Protein AF-V2YBY4-F1 (afdb_monomer_lite)

Foldseek 3Di:
DPPVVVVVVVVVVVVVVPDDPDDDDDDDDDDDDDDDDDDDDDDDDDDDDDDDDDDDDDFDQFDFAQDDPPDPCNPPPPDGHTPCLCSPCPRPVVDDDDDDDDDDDDDDDPDDDPPPDPPDCVVLVVVLVVLLLLLQLLQVLDDPPDDPVSSVVSSVVCVVVSPPGDDDPCSVVSSVVSVVVSVVVVVVVVVPDDPDDPPDDDPDDDDDDLQVQQVLAPDPDPLQWACDDPRHIGGVPCVSNVDDPDDDDDDHPPPCCCPGHVQVRLLSLNDDDDDDDPPCPNCVVCVVSNVVVVDDDAADDPPDNVPHPDDFCLVVDDDLVSLLVVQVVVLVVPDDPPPPPVDVLVVLLSSLLSSLLLLCCNPPNDPVCNGVVVVVVLVVQCDDDPPDPPDDTPNNVVLVVVCVVPVPRPSNVSVVVNVVSVVVVVVD

Structure (mmCIF, N/CA/C/O backbone):
data_AF-V2YBY4-F1
#
_entry.id   AF-V2YBY4-F1
#
loop_
_atom_site.group_PDB
_atom_site.id
_atom_site.type_symbol
_atom_site.label_atom_id
_atom_site.label_alt_id
_atom_site.label_comp_id
_atom_site.label_asym_id
_atom_site.label_entity_id
_atom_site.label_seq_id
_atom_site.pdbx_PDB_ins_code
_atom_site.Cartn_x
_atom_site.Cartn_y
_atom_site.Cartn_z
_atom_site.occupancy
_atom_site.B_iso_or_equiv
_atom_site.auth_seq_id
_atom_site.auth_comp_id
_atom_site.auth_asym_id
_atom_site.auth_atom_id
_atom_site.pdbx_PDB_model_num
ATOM 1 N N . MET A 1 1 ? 72.965 0.453 -11.535 1.00 49.22 1 MET A N 1
ATOM 2 C CA . MET A 1 1 ? 71.566 0.021 -11.793 1.00 49.22 1 MET A CA 1
ATOM 3 C C . MET A 1 1 ? 70.646 -0.062 -10.558 1.00 49.22 1 MET A C 1
ATOM 5 O O . MET A 1 1 ? 69.441 0.011 -10.753 1.00 49.22 1 MET A O 1
ATOM 9 N N . LYS A 1 2 ? 71.134 -0.182 -9.304 1.00 41.09 2 LYS A N 1
ATOM 10 C CA . LYS A 1 2 ? 70.262 -0.252 -8.100 1.00 41.09 2 LYS A CA 1
ATOM 11 C C . LYS A 1 2 ? 69.745 1.106 -7.575 1.00 41.09 2 LYS A C 1
ATOM 13 O O . LYS A 1 2 ? 68.601 1.166 -7.151 1.00 41.09 2 LYS A O 1
ATOM 18 N N . LYS A 1 3 ? 70.524 2.195 -7.674 1.00 41.06 3 LYS A N 1
ATOM 19 C CA . LYS A 1 3 ? 70.159 3.515 -7.102 1.00 41.06 3 LYS A CA 1
ATOM 20 C C . LYS A 1 3 ? 69.022 4.258 -7.827 1.00 41.06 3 LYS A C 1
ATOM 22 O O . LYS A 1 3 ? 68.326 5.037 -7.194 1.00 41.06 3 LYS A O 1
ATOM 27 N N . TRP A 1 4 ? 68.804 4.000 -9.121 1.00 44.94 4 TRP A N 1
ATOM 28 C CA . TRP A 1 4 ? 67.741 4.661 -9.901 1.00 44.94 4 TRP A CA 1
ATOM 29 C C . TRP A 1 4 ? 66.362 4.023 -9.683 1.00 44.94 4 TRP A C 1
ATOM 31 O O . TRP A 1 4 ? 65.347 4.709 -9.666 1.00 44.94 4 TRP A O 1
ATOM 41 N N . LYS A 1 5 ? 66.325 2.707 -9.428 1.00 42.72 5 LYS A N 1
ATOM 42 C CA . LYS A 1 5 ? 65.084 2.000 -9.083 1.00 42.72 5 LYS A CA 1
ATOM 43 C C . LYS A 1 5 ? 64.547 2.437 -7.719 1.00 42.72 5 LYS A C 1
ATOM 45 O O . LYS A 1 5 ? 63.340 2.541 -7.559 1.00 42.72 5 LYS A O 1
ATOM 50 N N . THR A 1 6 ? 65.430 2.741 -6.765 1.00 47.22 6 THR A N 1
ATOM 51 C CA . THR A 1 6 ? 65.044 3.220 -5.430 1.00 47.22 6 THR A CA 1
ATOM 52 C C . THR A 1 6 ? 64.556 4.666 -5.430 1.00 47.22 6 THR A C 1
ATOM 54 O O . THR A 1 6 ? 63.621 4.961 -4.699 1.00 47.22 6 THR A O 1
ATOM 57 N N . THR A 1 7 ? 65.110 5.550 -6.271 1.00 47.59 7 THR A N 1
ATOM 58 C CA . THR A 1 7 ? 64.653 6.950 -6.367 1.00 47.59 7 THR A CA 1
ATOM 59 C C . THR A 1 7 ? 63.348 7.115 -7.148 1.00 47.59 7 THR A C 1
ATOM 61 O O . THR A 1 7 ? 62.547 7.985 -6.812 1.00 47.59 7 THR A O 1
ATOM 64 N N . LEU A 1 8 ? 63.086 6.259 -8.144 1.00 45.41 8 LEU A N 1
ATOM 65 C CA . LEU A 1 8 ? 61.787 6.190 -8.833 1.00 45.41 8 LEU A CA 1
ATOM 66 C C . LEU A 1 8 ? 60.695 5.566 -7.953 1.00 45.41 8 LEU A C 1
ATOM 68 O O . LEU A 1 8 ? 59.564 6.044 -7.962 1.00 45.41 8 LEU A O 1
ATOM 72 N N . LEU A 1 9 ? 61.028 4.550 -7.144 1.00 48.12 9 LEU A N 1
ATOM 73 C CA . LEU A 1 9 ? 60.078 4.013 -6.164 1.00 48.12 9 LEU A CA 1
ATOM 74 C C . LEU A 1 9 ? 59.779 5.018 -5.045 1.00 48.12 9 LEU A C 1
ATOM 76 O O . LEU A 1 9 ? 58.626 5.143 -4.651 1.00 48.12 9 LEU A O 1
ATOM 80 N N . SER A 1 10 ? 60.779 5.750 -4.541 1.00 46.06 10 SER A N 1
ATOM 81 C CA . SER A 1 10 ? 60.571 6.703 -3.443 1.00 46.06 10 SER A CA 1
ATOM 82 C C . SER A 1 10 ? 59.765 7.931 -3.872 1.00 46.06 10 SER A C 1
ATOM 84 O O . SER A 1 10 ? 58.968 8.434 -3.089 1.00 46.06 10 SER A O 1
ATOM 86 N N . THR A 1 11 ? 59.926 8.395 -5.115 1.00 47.41 11 THR A N 1
ATOM 87 C CA . THR A 1 11 ? 59.133 9.509 -5.668 1.00 47.41 11 THR A CA 1
ATOM 88 C C . THR A 1 11 ? 57.696 9.094 -5.988 1.00 47.41 11 THR A C 1
ATOM 90 O O . THR A 1 11 ? 56.777 9.857 -5.704 1.00 47.41 11 THR A O 1
ATOM 93 N N . ALA A 1 12 ? 57.472 7.864 -6.466 1.00 44.41 12 ALA A N 1
ATOM 94 C CA . ALA A 1 12 ? 56.126 7.311 -6.638 1.00 44.41 12 ALA A CA 1
ATOM 95 C C . ALA A 1 12 ? 55.400 7.074 -5.296 1.00 44.41 12 ALA A C 1
ATOM 97 O O . ALA A 1 12 ? 54.195 7.299 -5.203 1.00 44.41 12 ALA A O 1
ATOM 98 N N . LEU A 1 13 ? 56.125 6.679 -4.241 1.00 45.12 13 LEU A N 1
ATOM 99 C CA . LEU A 1 13 ? 55.557 6.468 -2.903 1.00 45.12 13 LEU A CA 1
ATOM 100 C C . LEU A 1 13 ? 55.196 7.793 -2.200 1.00 45.12 13 LEU A C 1
ATOM 102 O O . LEU A 1 13 ? 54.175 7.869 -1.523 1.00 45.12 13 LEU A O 1
ATOM 106 N N . LEU A 1 14 ? 55.991 8.853 -2.398 1.00 41.84 14 LEU A N 1
ATOM 107 C CA . LEU A 1 14 ? 55.726 10.194 -1.850 1.00 41.84 14 LEU A CA 1
ATOM 108 C C . LEU A 1 14 ? 54.519 10.886 -2.507 1.00 41.84 14 LEU A C 1
ATOM 110 O O . LEU A 1 14 ? 53.787 11.598 -1.827 1.00 41.84 14 LEU A O 1
ATOM 114 N N . LEU A 1 15 ? 54.266 10.635 -3.796 1.00 39.88 15 LEU A N 1
ATOM 115 C CA . LEU A 1 15 ? 53.073 11.129 -4.499 1.00 39.88 15 LEU A CA 1
ATOM 116 C C . LEU A 1 15 ? 51.792 10.362 -4.124 1.00 39.88 15 LEU A C 1
ATOM 118 O O . LEU A 1 15 ? 50.714 10.948 -4.144 1.00 39.88 15 LEU A O 1
ATOM 122 N N . ALA A 1 16 ? 51.901 9.091 -3.722 1.00 44.69 16 ALA A N 1
ATOM 123 C CA . ALA A 1 16 ? 50.771 8.308 -3.214 1.00 44.69 16 ALA A CA 1
ATOM 124 C C . ALA A 1 16 ? 50.373 8.686 -1.771 1.00 44.69 16 ALA A C 1
ATOM 126 O O . ALA A 1 16 ? 49.208 8.557 -1.407 1.00 44.69 16 ALA A O 1
ATOM 127 N N . LEU A 1 17 ? 51.315 9.189 -0.963 1.00 42.88 17 LEU A N 1
ATOM 128 C CA . LEU A 1 17 ? 51.072 9.634 0.419 1.00 42.88 17 LEU A CA 1
ATOM 129 C C . LEU A 1 17 ? 50.462 11.045 0.524 1.00 42.88 17 LEU A C 1
ATOM 131 O O . LEU A 1 17 ? 49.955 11.404 1.582 1.00 42.88 17 LEU A O 1
ATOM 135 N N . ALA A 1 18 ? 50.482 11.834 -0.556 1.00 36.03 18 ALA A N 1
ATOM 136 C CA . ALA A 1 18 ? 49.889 13.176 -0.603 1.00 36.03 18 ALA A CA 1
ATOM 137 C C . ALA A 1 18 ? 48.410 13.191 -1.046 1.00 36.03 18 ALA A C 1
ATOM 139 O O . ALA A 1 18 ? 47.802 14.257 -1.124 1.00 36.03 18 ALA A O 1
ATOM 140 N N . VAL A 1 19 ? 47.821 12.024 -1.328 1.00 41.25 19 VAL A N 1
ATOM 141 C CA . VAL A 1 19 ? 46.393 11.888 -1.639 1.00 41.25 19 VAL A CA 1
ATOM 142 C C . VAL A 1 19 ? 45.674 11.481 -0.360 1.00 41.25 19 VAL A C 1
ATOM 144 O O . VAL A 1 19 ? 45.613 10.304 -0.011 1.00 41.25 19 VAL A O 1
ATOM 147 N N . THR A 1 20 ? 45.142 12.458 0.369 1.00 41.41 20 THR A N 1
ATOM 148 C CA . THR A 1 20 ? 44.189 12.168 1.440 1.00 41.41 20 THR A CA 1
ATOM 149 C C . THR A 1 20 ? 42.917 11.592 0.808 1.00 41.41 20 THR A C 1
ATOM 151 O O . THR A 1 20 ? 42.334 12.226 -0.077 1.00 41.41 20 THR A O 1
ATOM 154 N N . PRO A 1 21 ? 42.454 10.392 1.201 1.00 44.19 21 PRO A N 1
ATOM 155 C CA . PRO A 1 21 ? 41.128 9.954 0.807 1.00 44.19 21 PRO A CA 1
ATOM 156 C C . PRO A 1 21 ? 40.118 10.880 1.490 1.00 44.19 21 PRO A C 1
ATOM 158 O O . PRO A 1 21 ? 40.111 11.020 2.712 1.00 44.19 21 PRO A O 1
ATOM 161 N N . ALA A 1 22 ? 39.279 11.544 0.698 1.00 41.53 22 ALA A N 1
ATOM 162 C CA . ALA A 1 22 ? 38.120 12.239 1.231 1.00 41.53 22 ALA A CA 1
ATOM 163 C C . ALA A 1 22 ? 37.232 11.201 1.931 1.00 41.53 22 ALA A C 1
ATOM 165 O O . ALA A 1 22 ? 36.747 10.261 1.298 1.00 41.53 22 ALA A O 1
ATOM 166 N N . HIS A 1 23 ? 37.067 11.344 3.246 1.00 34.81 23 HIS A N 1
ATOM 167 C CA . HIS A 1 23 ? 36.159 10.517 4.027 1.00 34.81 23 HIS A CA 1
ATOM 168 C C . HIS A 1 23 ? 34.737 10.686 3.482 1.00 34.81 23 HIS A C 1
ATOM 170 O O . HIS A 1 23 ? 34.205 11.795 3.439 1.00 34.81 23 HIS A O 1
ATOM 176 N N . ALA A 1 24 ? 34.125 9.583 3.052 1.00 35.09 24 ALA A N 1
ATOM 177 C CA . ALA A 1 24 ? 32.695 9.547 2.805 1.00 35.09 24 ALA A CA 1
ATOM 178 C C . ALA A 1 24 ? 31.979 9.720 4.150 1.00 35.09 24 ALA A C 1
ATOM 180 O O . ALA A 1 24 ? 32.244 8.981 5.096 1.00 35.09 24 ALA A O 1
ATOM 181 N N . LEU A 1 25 ? 31.094 10.711 4.234 1.00 35.59 25 LEU A N 1
ATOM 182 C CA . LEU A 1 25 ? 30.131 10.829 5.322 1.00 35.59 25 LEU A CA 1
ATOM 183 C C . LEU A 1 25 ? 29.172 9.634 5.215 1.00 35.59 25 LEU A C 1
ATOM 185 O O . LEU A 1 25 ? 28.323 9.590 4.322 1.00 35.59 25 LEU A O 1
ATOM 189 N N . GLU A 1 26 ? 29.361 8.634 6.075 1.00 27.94 26 GLU A N 1
ATOM 190 C CA . GLU A 1 26 ? 28.410 7.539 6.246 1.00 27.94 26 GLU A CA 1
ATOM 191 C C . GLU A 1 26 ? 27.141 8.086 6.900 1.00 27.94 26 GLU A C 1
ATOM 193 O O . GLU A 1 26 ? 27.153 8.551 8.038 1.00 27.94 26 GLU A O 1
ATOM 198 N N . TYR A 1 27 ? 26.034 8.020 6.166 1.00 34.28 27 TYR A N 1
ATOM 199 C CA . TYR A 1 27 ? 24.701 8.135 6.736 1.00 34.28 27 TYR A CA 1
ATOM 200 C C . TYR A 1 27 ? 24.128 6.726 6.862 1.00 34.28 27 TYR A C 1
ATOM 202 O O . TYR A 1 27 ? 23.784 6.092 5.863 1.00 34.28 27 TYR A O 1
ATOM 210 N N . THR A 1 28 ? 24.030 6.235 8.092 1.00 28.64 28 THR A N 1
ATOM 211 C CA . THR A 1 28 ? 23.282 5.025 8.429 1.00 28.64 28 THR A CA 1
ATOM 212 C C . THR A 1 28 ? 21.807 5.386 8.563 1.00 28.64 28 THR A C 1
ATOM 214 O O . THR A 1 28 ? 21.402 6.039 9.521 1.00 28.64 28 THR A O 1
ATOM 217 N N . PHE A 1 29 ? 20.999 4.979 7.586 1.00 36.47 29 PHE A N 1
ATOM 218 C CA . PHE A 1 29 ? 19.561 4.842 7.790 1.00 36.47 29 PHE A CA 1
ATOM 219 C C . PHE A 1 29 ? 19.301 3.413 8.249 1.00 36.47 29 PHE A C 1
ATOM 221 O O . PHE A 1 29 ? 19.455 2.480 7.457 1.00 36.47 29 PHE A O 1
ATOM 228 N N . ASP A 1 30 ? 18.902 3.247 9.506 1.00 35.44 30 ASP A N 1
ATOM 229 C CA . ASP A 1 30 ? 18.333 1.985 9.960 1.00 35.44 30 ASP A CA 1
ATOM 230 C C . ASP A 1 30 ? 17.015 1.762 9.212 1.00 35.44 30 ASP A C 1
ATOM 232 O O . ASP A 1 30 ? 16.056 2.530 9.325 1.00 35.44 30 ASP A O 1
ATOM 236 N N . GLY A 1 31 ? 16.989 0.728 8.371 1.00 45.69 31 GLY A N 1
ATOM 237 C CA . GLY A 1 31 ? 15.742 0.222 7.817 1.00 45.69 31 GLY A CA 1
ATOM 238 C C . GLY A 1 31 ? 14.892 -0.388 8.937 1.00 45.69 31 GLY A C 1
ATOM 239 O O . GLY A 1 31 ? 15.450 -0.914 9.901 1.00 45.69 31 GLY A O 1
ATOM 240 N N . PRO A 1 32 ? 13.554 -0.360 8.829 1.00 41.31 32 PRO A N 1
ATOM 241 C CA . PRO A 1 32 ? 12.713 -1.052 9.795 1.00 41.31 32 PRO A CA 1
ATOM 242 C C . PRO A 1 32 ? 13.050 -2.556 9.789 1.00 41.31 32 PRO A C 1
ATOM 244 O O . PRO A 1 32 ? 13.275 -3.120 8.709 1.00 41.31 32 PRO A O 1
ATOM 247 N N . PRO A 1 33 ? 13.105 -3.215 10.961 1.00 39.50 33 PRO A N 1
ATOM 248 C CA . PRO A 1 33 ? 13.416 -4.634 11.048 1.00 39.50 33 PRO A CA 1
ATOM 249 C C . PRO A 1 33 ? 12.395 -5.451 10.248 1.00 39.50 33 PRO A C 1
ATOM 251 O O . PRO A 1 33 ? 11.183 -5.303 10.383 1.00 39.50 33 PRO A O 1
ATOM 254 N N . THR A 1 34 ? 12.904 -6.299 9.361 1.00 42.38 34 THR A N 1
ATOM 255 C CA . THR A 1 34 ? 12.128 -7.213 8.521 1.00 42.38 34 THR A CA 1
ATOM 256 C C . THR A 1 34 ? 11.502 -8.322 9.366 1.00 42.38 34 THR A C 1
ATOM 258 O O . THR A 1 34 ? 12.249 -9.096 9.964 1.00 42.38 34 THR A O 1
ATOM 261 N N . GLY A 1 35 ? 10.168 -8.447 9.367 1.00 44.69 35 GLY A N 1
ATOM 262 C CA . GLY A 1 35 ? 9.490 -9.532 10.093 1.00 44.69 35 GLY A CA 1
ATOM 263 C C . GLY A 1 35 ? 7.993 -9.766 9.844 1.00 44.69 35 GLY A C 1
ATOM 264 O O . GLY A 1 35 ? 7.513 -10.822 10.232 1.00 44.69 35 GLY A O 1
ATOM 265 N N . ASP A 1 36 ? 7.252 -8.882 9.165 1.00 36.62 36 ASP A N 1
ATOM 266 C CA . ASP A 1 36 ? 5.781 -8.990 9.120 1.00 36.62 36 ASP A CA 1
ATOM 267 C C . ASP A 1 36 ? 5.209 -9.416 7.767 1.00 36.62 36 ASP A C 1
ATOM 269 O O . ASP A 1 36 ? 4.657 -8.616 7.013 1.00 36.62 36 ASP A O 1
ATOM 273 N N . PHE A 1 37 ? 5.261 -10.716 7.485 1.00 34.97 37 PHE A N 1
ATOM 274 C CA . PHE A 1 37 ? 4.292 -11.327 6.577 1.00 34.97 37 PHE A CA 1
ATOM 275 C C . PHE A 1 37 ? 3.616 -12.486 7.305 1.00 34.97 37 PHE A C 1
ATOM 277 O O . PHE A 1 37 ? 4.235 -13.519 7.551 1.00 34.97 37 PHE A O 1
ATOM 284 N N . GLY A 1 38 ? 2.350 -12.288 7.684 1.00 35.28 38 GLY A N 1
ATOM 285 C CA . GLY A 1 38 ? 1.504 -13.354 8.214 1.00 35.28 38 GLY A CA 1
ATOM 286 C C . GLY A 1 38 ? 1.300 -14.453 7.170 1.00 35.28 38 GLY A C 1
ATOM 287 O O . GLY A 1 38 ? 1.186 -14.183 5.972 1.00 35.28 38 GLY A O 1
ATOM 288 N N . THR A 1 39 ? 1.290 -15.701 7.622 1.00 37.28 39 THR A N 1
ATOM 289 C CA . THR A 1 39 ? 0.994 -16.873 6.793 1.00 37.28 39 THR A CA 1
ATOM 290 C C . THR A 1 39 ? -0.491 -16.923 6.410 1.00 37.28 39 THR A C 1
ATOM 292 O O . THR A 1 39 ? -1.324 -16.569 7.242 1.00 37.28 39 THR A O 1
ATOM 295 N N . PRO A 1 40 ? -0.857 -17.385 5.196 1.00 33.03 40 PRO A N 1
ATOM 296 C CA . PRO A 1 40 ? -2.252 -17.433 4.762 1.00 33.03 40 PRO A CA 1
ATOM 297 C C . PRO A 1 40 ? -3.043 -18.498 5.530 1.00 33.03 40 PRO A C 1
ATOM 299 O O . PRO A 1 40 ? -2.690 -19.677 5.509 1.00 33.03 40 PRO A O 1
ATOM 302 N N . THR A 1 41 ? -4.132 -18.081 6.165 1.00 43.72 41 THR A N 1
ATOM 303 C CA . THR A 1 41 ? -5.109 -18.920 6.863 1.00 43.72 41 THR A CA 1
ATOM 304 C C . THR A 1 41 ? -6.452 -18.816 6.148 1.00 43.72 41 THR A C 1
ATOM 306 O O . THR A 1 41 ? -7.058 -17.751 6.134 1.00 43.72 41 THR A O 1
ATOM 309 N N . SER A 1 42 ? -6.921 -19.891 5.514 1.00 32.47 42 SER A N 1
ATOM 310 C CA . SER A 1 42 ? -8.324 -20.350 5.604 1.00 32.47 42 SER A CA 1
ATOM 311 C C . SER A 1 42 ? -8.655 -21.403 4.547 1.00 32.47 42 SER A C 1
ATOM 313 O O . SER A 1 42 ? -8.351 -21.259 3.362 1.00 32.47 42 SER A O 1
ATOM 315 N N . ALA A 1 43 ? -9.290 -22.465 5.037 1.00 37.88 43 ALA A N 1
ATOM 316 C CA . ALA A 1 43 ? -10.076 -23.439 4.303 1.00 37.88 43 ALA A CA 1
ATOM 317 C C . ALA A 1 43 ? -11.571 -23.093 4.480 1.00 37.88 43 ALA A C 1
ATOM 319 O O . ALA A 1 43 ? -11.941 -22.698 5.583 1.00 37.88 43 ALA A O 1
ATOM 320 N N . GLU A 1 44 ? -12.353 -23.297 3.405 1.00 33.47 44 GLU A N 1
ATOM 321 C CA . GLU A 1 44 ? -13.835 -23.436 3.332 1.00 33.47 44 GLU A CA 1
ATOM 322 C C . GLU A 1 44 ? -14.692 -22.206 3.746 1.00 33.47 44 GLU A C 1
ATOM 324 O O . GLU A 1 44 ? -14.224 -21.324 4.454 1.00 33.47 44 GLU A O 1
ATOM 329 N N . ASP A 1 45 ? -15.943 -21.984 3.314 1.00 28.20 45 ASP A N 1
ATOM 330 C CA . ASP A 1 45 ? -16.851 -22.627 2.347 1.00 28.20 45 ASP A CA 1
ATOM 331 C C . ASP A 1 45 ? -17.824 -21.560 1.760 1.00 28.20 45 ASP A C 1
ATOM 333 O O . ASP A 1 45 ? -17.944 -20.454 2.291 1.00 28.20 45 ASP A O 1
ATOM 337 N N . ILE A 1 46 ? -18.484 -21.860 0.631 1.00 34.59 46 ILE A N 1
ATOM 338 C CA . ILE A 1 46 ? -19.121 -20.903 -0.311 1.00 34.59 46 ILE A CA 1
ATOM 339 C C . ILE A 1 46 ? -20.634 -20.733 -0.086 1.00 34.59 46 ILE A C 1
ATOM 341 O O . ILE A 1 46 ? -21.351 -21.728 -0.133 1.00 34.59 46 ILE A O 1
ATOM 345 N N . ILE A 1 47 ? -21.156 -19.492 -0.051 1.00 31.69 47 ILE A N 1
ATOM 346 C CA . ILE A 1 47 ? -22.590 -19.206 -0.302 1.00 31.69 47 ILE A CA 1
ATOM 347 C C . ILE A 1 47 ? -22.771 -17.903 -1.121 1.00 31.69 47 ILE A C 1
ATOM 349 O O . ILE A 1 47 ? -22.174 -16.875 -0.815 1.00 31.69 47 ILE A O 1
ATOM 353 N N . GLN A 1 48 ? -23.580 -17.961 -2.191 1.00 32.72 48 GLN A N 1
ATOM 354 C CA . GLN A 1 48 ? -23.942 -16.862 -3.110 1.00 32.72 48 GLN A CA 1
ATOM 355 C C . GLN A 1 48 ? -25.397 -16.418 -2.917 1.00 32.72 48 GLN A C 1
ATOM 357 O O . GLN A 1 48 ? -26.244 -17.293 -2.806 1.00 32.72 48 GLN A O 1
ATOM 362 N N . THR A 1 49 ? -25.671 -15.111 -3.059 1.00 32.12 49 THR A N 1
ATOM 363 C CA . THR A 1 49 ? -26.842 -14.452 -3.717 1.00 32.12 49 THR A CA 1
ATOM 364 C C . THR A 1 49 ? -26.813 -12.960 -3.343 1.00 32.12 49 THR A C 1
ATOM 366 O O . THR A 1 49 ? -26.354 -12.659 -2.257 1.00 32.12 49 THR A O 1
ATOM 369 N N . GLY A 1 50 ? -27.250 -11.941 -4.087 1.00 36.81 50 GLY A N 1
ATOM 370 C CA . GLY A 1 50 ? -28.002 -11.744 -5.330 1.00 36.81 50 GLY A CA 1
ATOM 371 C C . GLY A 1 50 ? -28.187 -10.212 -5.515 1.00 36.81 50 GLY A C 1
ATOM 372 O O . GLY A 1 50 ? -27.997 -9.456 -4.572 1.00 36.81 50 GLY A O 1
ATOM 373 N N . ALA A 1 51 ? -28.458 -9.750 -6.740 1.00 40.44 51 ALA A N 1
ATOM 374 C CA . ALA A 1 51 ? -28.306 -8.362 -7.222 1.00 40.44 51 ALA A CA 1
ATOM 375 C C . ALA A 1 51 ? -29.446 -7.371 -6.885 1.00 40.44 51 ALA A C 1
ATOM 377 O O . ALA A 1 51 ? -30.578 -7.818 -6.830 1.00 40.44 51 ALA A O 1
ATOM 378 N N . GLU A 1 52 ? -29.159 -6.050 -6.831 1.00 39.06 52 GLU A N 1
ATOM 379 C CA . GLU A 1 52 ? -30.093 -4.885 -6.947 1.00 39.06 52 GLU A CA 1
ATOM 380 C C . GLU A 1 52 ? -29.272 -3.554 -7.209 1.00 39.06 52 GLU A C 1
ATOM 382 O O . GLU A 1 52 ? -28.039 -3.609 -7.160 1.00 39.06 52 GLU A O 1
ATOM 387 N N . PRO A 1 53 ? -29.831 -2.378 -7.623 1.00 45.44 53 PRO A N 1
ATOM 388 C CA . PRO A 1 53 ? -29.411 -1.670 -8.851 1.00 45.44 53 PRO A CA 1
ATOM 389 C C . PRO A 1 53 ? -28.871 -0.203 -8.769 1.00 45.44 53 PRO A C 1
ATOM 391 O O . PRO A 1 53 ? -29.080 0.551 -7.830 1.00 45.44 53 PRO A O 1
ATOM 394 N N . ALA A 1 54 ? -28.193 0.172 -9.874 1.00 38.34 54 ALA A N 1
ATOM 395 C CA . ALA A 1 54 ? -27.968 1.464 -10.577 1.00 38.34 54 ALA A CA 1
ATOM 396 C C . ALA A 1 54 ? -27.674 2.827 -9.868 1.00 38.34 54 ALA A C 1
ATOM 398 O O . ALA A 1 54 ? -28.540 3.676 -9.692 1.00 38.34 54 ALA A O 1
ATOM 399 N N . ASN A 1 55 ? -26.369 3.097 -9.698 1.00 41.53 55 ASN A N 1
ATOM 400 C CA . ASN A 1 55 ? -25.556 4.260 -10.146 1.00 41.53 55 ASN A CA 1
ATOM 401 C C . ASN A 1 55 ? -26.190 5.682 -10.236 1.00 41.53 55 ASN A C 1
ATOM 403 O O . ASN A 1 55 ? -26.847 6.025 -11.218 1.00 41.53 55 ASN A O 1
ATOM 407 N N . LYS A 1 56 ? -25.814 6.573 -9.302 1.00 34.59 56 LYS A N 1
ATOM 408 C CA . LYS A 1 56 ? -25.972 8.043 -9.392 1.00 34.59 56 LYS A CA 1
ATOM 409 C C . LYS A 1 56 ? -24.587 8.691 -9.583 1.00 34.59 56 LYS A C 1
ATOM 411 O O . LYS A 1 56 ? -23.669 8.381 -8.824 1.00 34.59 56 LYS A O 1
ATOM 416 N N . ASP A 1 57 ? -24.415 9.548 -10.596 1.00 40.47 57 ASP A N 1
ATOM 417 C CA . ASP A 1 57 ? -23.123 10.181 -10.927 1.00 40.47 57 ASP A CA 1
ATOM 418 C C . ASP A 1 57 ? -22.625 11.107 -9.797 1.00 40.47 57 ASP A C 1
ATOM 420 O O . ASP A 1 57 ? -23.378 11.906 -9.245 1.00 40.47 57 ASP A O 1
ATOM 424 N N . ARG A 1 58 ? -21.341 10.974 -9.449 1.00 44.03 58 ARG A N 1
ATOM 425 C CA . ARG A 1 58 ? -20.625 11.734 -8.406 1.00 44.03 58 ARG A CA 1
ATOM 426 C C . ARG A 1 58 ? -19.228 12.172 -8.890 1.00 44.03 58 ARG A C 1
ATOM 428 O O . ARG A 1 58 ? -18.255 12.103 -8.137 1.00 44.03 58 ARG A O 1
ATOM 435 N N . SER A 1 59 ? -19.062 12.499 -10.175 1.00 43.78 59 SER A N 1
ATOM 436 C CA . SER A 1 59 ? -17.743 12.840 -10.735 1.00 43.78 59 SER A CA 1
ATOM 437 C C . SER A 1 59 ? -17.199 14.213 -10.273 1.00 43.78 59 SER A C 1
ATOM 439 O O . SER A 1 59 ? -17.944 15.161 -10.056 1.00 43.78 59 SER A O 1
ATOM 441 N N . LYS A 1 60 ? -15.867 14.302 -10.088 1.00 47.78 60 LYS A N 1
ATOM 442 C CA . LYS A 1 60 ? -15.099 15.481 -9.622 1.00 47.78 60 LYS A CA 1
ATOM 443 C C . LYS A 1 60 ? -14.547 16.290 -10.810 1.00 47.78 60 LYS A C 1
ATOM 445 O O . LYS A 1 60 ? -13.370 16.166 -11.146 1.00 47.78 60 LYS A O 1
ATOM 450 N N . SER A 1 61 ? -15.384 17.069 -11.484 1.00 44.19 61 SER A N 1
ATOM 451 C CA . SER A 1 61 ? -15.057 17.804 -12.722 1.00 44.19 61 SER A CA 1
ATOM 452 C C . SER A 1 61 ? -14.311 19.142 -12.540 1.00 44.19 61 SER A C 1
ATOM 454 O O . SER A 1 61 ? -14.046 19.814 -13.530 1.00 44.19 61 SER A O 1
ATOM 456 N N . SER A 1 62 ? -13.910 19.532 -11.326 1.00 50.41 62 SER A N 1
ATOM 457 C CA . SER A 1 62 ? -13.406 20.889 -11.036 1.00 50.41 62 SER A CA 1
ATOM 458 C C . SER A 1 62 ? -12.036 20.920 -10.333 1.00 50.41 62 SER A C 1
ATOM 460 O O . SER A 1 62 ? -11.891 21.512 -9.265 1.00 50.41 62 SER A O 1
ATOM 462 N N . ALA A 1 63 ? -11.018 20.253 -10.886 1.00 52.78 63 ALA A N 1
ATOM 463 C CA . ALA A 1 63 ? -9.655 20.336 -10.345 1.00 52.78 63 ALA A CA 1
ATOM 464 C C . ALA A 1 63 ? -8.910 21.577 -10.884 1.00 52.78 63 ALA A C 1
ATOM 466 O O . ALA A 1 63 ? -8.789 21.756 -12.099 1.00 52.78 63 ALA A O 1
ATOM 467 N N . LEU A 1 64 ? -8.396 22.410 -9.975 1.00 56.84 64 LEU A N 1
ATOM 468 C CA . LEU A 1 64 ? -7.632 23.635 -10.250 1.00 56.84 64 LEU A CA 1
ATOM 469 C C . LEU A 1 64 ? -6.130 23.395 -10.010 1.00 56.84 64 LEU A C 1
ATOM 471 O O . LEU A 1 64 ? -5.755 22.690 -9.072 1.00 56.84 64 LEU A O 1
ATOM 475 N N . ILE A 1 65 ? -5.273 23.982 -10.846 1.00 64.62 65 ILE A N 1
ATOM 476 C CA . ILE A 1 65 ? -3.826 24.085 -10.629 1.00 64.62 65 ILE A CA 1
ATOM 477 C C . ILE A 1 65 ? -3.597 25.229 -9.635 1.00 64.62 65 ILE A C 1
ATOM 479 O O . ILE A 1 65 ? -4.012 26.352 -9.927 1.00 64.62 65 ILE A O 1
ATOM 483 N N . PRO A 1 66 ? -2.947 24.989 -8.483 1.00 53.16 66 PRO A N 1
ATOM 484 C CA . PRO A 1 66 ? -2.693 26.048 -7.515 1.00 53.16 66 PRO A CA 1
ATOM 485 C C . PRO A 1 66 ? -1.762 27.128 -8.108 1.00 53.16 66 PRO A C 1
ATOM 487 O O . PRO A 1 66 ? -0.862 26.789 -8.883 1.00 53.16 66 PRO A O 1
ATOM 490 N N . PRO A 1 67 ? -1.938 28.417 -7.756 1.00 69.25 67 PRO A N 1
ATOM 491 C CA . PRO A 1 67 ? -1.084 29.496 -8.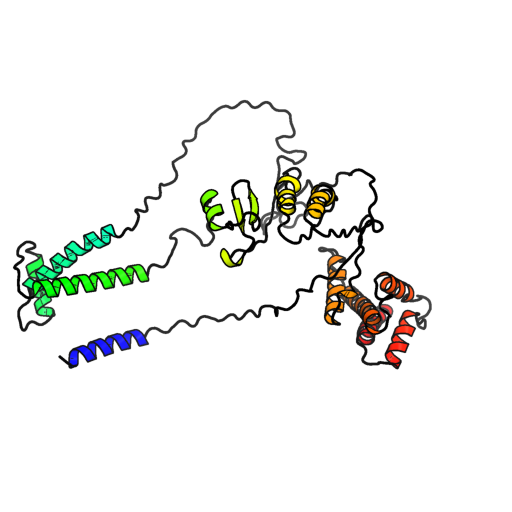245 1.00 69.25 67 PRO A CA 1
ATOM 492 C C . PRO A 1 67 ? 0.381 29.305 -7.834 1.00 69.25 67 PRO A C 1
ATOM 494 O O . PRO A 1 67 ? 0.681 28.675 -6.818 1.00 69.25 67 PRO A O 1
ATOM 497 N N . GLY A 1 68 ? 1.303 29.912 -8.589 1.00 66.06 68 GLY A N 1
ATOM 498 C CA . GLY A 1 68 ? 2.725 29.926 -8.243 1.00 66.06 68 GLY A CA 1
ATOM 499 C C . GLY A 1 68 ? 2.973 30.502 -6.844 1.00 66.06 68 GLY A C 1
ATOM 500 O O . GLY A 1 68 ? 2.345 31.486 -6.440 1.00 66.06 68 GLY A O 1
ATOM 501 N N . PHE A 1 69 ? 3.889 29.886 -6.098 1.00 41.25 69 PHE A N 1
ATOM 502 C CA . PHE A 1 69 ? 4.217 30.287 -4.731 1.00 41.25 69 PHE A CA 1
ATOM 503 C C . PHE A 1 69 ? 4.753 31.730 -4.693 1.00 41.25 69 PHE A C 1
ATOM 505 O O . PHE A 1 69 ? 5.679 32.063 -5.430 1.00 41.25 69 PHE A O 1
ATOM 512 N N . GLY A 1 70 ? 4.155 32.587 -3.856 1.00 56.69 70 GLY A N 1
ATOM 513 C CA . GLY A 1 70 ? 4.508 34.010 -3.742 1.00 56.69 70 GLY A CA 1
ATOM 514 C C . GLY A 1 70 ? 3.764 34.948 -4.702 1.00 56.69 70 GLY A C 1
ATOM 515 O O . GLY A 1 70 ? 4.026 36.149 -4.702 1.00 56.69 70 GLY A O 1
ATOM 516 N N . THR A 1 71 ? 2.829 34.435 -5.509 1.00 64.75 71 THR A N 1
ATOM 517 C CA . THR A 1 71 ? 1.947 35.284 -6.325 1.00 64.75 71 THR A CA 1
ATOM 518 C C . THR A 1 71 ? 0.875 35.959 -5.457 1.00 64.75 71 THR A C 1
ATOM 520 O O . THR A 1 71 ? 0.431 35.367 -4.475 1.00 64.75 71 THR A O 1
ATOM 523 N N . PRO A 1 72 ? 0.383 37.164 -5.810 1.00 63.03 72 PRO A N 1
ATOM 524 C CA . PRO A 1 72 ? -0.672 37.849 -5.048 1.00 63.03 72 PRO A CA 1
ATOM 525 C C . PRO A 1 72 ? -1.950 37.015 -4.871 1.00 63.03 72 PRO A C 1
ATOM 527 O O . PRO A 1 72 ? -2.730 37.246 -3.952 1.00 63.03 72 PRO A O 1
ATOM 530 N N . THR A 1 73 ? -2.160 36.032 -5.748 1.00 62.25 73 THR A N 1
ATOM 531 C CA . THR A 1 73 ? -3.303 35.123 -5.729 1.00 62.25 73 THR A CA 1
ATOM 532 C C . THR A 1 73 ? -3.077 33.862 -4.900 1.00 62.25 73 THR A C 1
ATOM 534 O O . THR A 1 73 ? -4.048 33.181 -4.617 1.00 62.25 73 THR A O 1
ATOM 537 N N . SER A 1 74 ? -1.853 33.537 -4.462 1.00 60.19 74 SER A N 1
ATOM 538 C CA . SER A 1 74 ? -1.555 32.251 -3.804 1.00 60.19 74 SER A CA 1
ATOM 539 C C . SER A 1 74 ? -2.301 32.012 -2.485 1.00 60.19 74 SER A C 1
ATOM 541 O O . SER A 1 74 ? -2.360 30.877 -2.026 1.00 60.19 74 SER A O 1
ATOM 543 N N . TYR A 1 75 ? -2.866 33.062 -1.880 1.00 59.88 75 TYR A N 1
ATOM 544 C CA . TYR A 1 75 ? -3.624 32.998 -0.623 1.00 59.88 75 TYR A CA 1
ATOM 545 C C . TYR A 1 75 ? -5.150 33.069 -0.811 1.00 59.88 75 TYR A C 1
ATOM 547 O O . TYR A 1 75 ? -5.885 33.010 0.172 1.00 59.88 75 TYR A O 1
ATOM 555 N N . LEU A 1 76 ? -5.647 33.209 -2.046 1.00 56.25 76 LEU A N 1
ATOM 556 C CA . LEU A 1 76 ? -7.082 33.327 -2.320 1.00 56.25 76 LEU A CA 1
ATOM 557 C C . LEU A 1 76 ? -7.719 31.934 -2.521 1.00 56.25 76 LEU A C 1
ATOM 559 O O . LEU A 1 76 ? -7.272 31.186 -3.395 1.00 56.25 76 LEU A O 1
ATOM 563 N N . PRO A 1 77 ? -8.773 31.558 -1.768 1.00 45.06 77 PRO A N 1
ATOM 564 C CA . PRO A 1 77 ? -9.469 30.283 -1.948 1.00 45.06 77 PRO A CA 1
ATOM 565 C C . PRO A 1 77 ? -10.096 30.170 -3.343 1.00 45.06 77 PRO A C 1
ATOM 567 O O . PRO A 1 77 ? -10.737 31.104 -3.816 1.00 45.06 77 PRO A O 1
ATOM 570 N N . GLY A 1 78 ? -9.912 29.028 -4.010 1.00 54.62 78 GLY A N 1
ATOM 571 C CA . GLY A 1 78 ? -10.425 28.806 -5.370 1.00 54.62 78 GLY A CA 1
ATOM 572 C C . GLY A 1 78 ? -9.653 29.540 -6.473 1.00 54.62 78 GLY A C 1
ATOM 573 O O . GLY A 1 78 ? -10.046 29.472 -7.634 1.00 54.62 78 GLY A O 1
ATOM 574 N N . SER A 1 79 ? -8.552 30.215 -6.135 1.00 55.66 79 SER A N 1
ATOM 575 C CA . SER A 1 79 ? -7.630 30.757 -7.128 1.00 55.66 79 SER A CA 1
ATOM 576 C C . SER A 1 79 ? -6.765 29.644 -7.724 1.00 55.66 79 SER A C 1
ATOM 578 O O . SER A 1 79 ? -6.367 28.697 -7.043 1.00 55.66 79 SER A O 1
ATOM 580 N N . GLY A 1 80 ? -6.507 29.736 -9.023 1.00 62.16 80 GLY A N 1
ATOM 581 C CA . GLY A 1 80 ? -5.807 28.708 -9.777 1.00 62.16 80 GLY A CA 1
ATOM 582 C C . GLY A 1 80 ? -6.324 28.634 -11.205 1.00 62.16 80 GLY A C 1
ATOM 583 O O . GLY A 1 80 ? -7.434 29.073 -11.499 1.00 62.16 80 GLY A O 1
ATOM 584 N N . GLU A 1 81 ? -5.518 28.096 -12.107 1.00 61.34 81 GLU A N 1
ATOM 585 C CA . GLU A 1 81 ? -5.949 27.866 -13.484 1.00 61.34 81 GLU A CA 1
ATOM 586 C C . GLU A 1 81 ? -6.585 26.477 -13.579 1.00 61.34 81 GLU A C 1
ATOM 588 O O . GLU A 1 81 ? -6.093 25.522 -12.977 1.00 61.34 81 GLU A O 1
ATOM 593 N N . TYR A 1 82 ? -7.699 26.328 -14.297 1.00 59.28 82 TYR A N 1
ATOM 594 C CA . TYR A 1 82 ? -8.307 25.009 -14.468 1.00 59.28 82 TYR A CA 1
ATOM 595 C C . TYR A 1 82 ? -7.312 24.057 -15.126 1.00 59.28 82 TYR A C 1
ATOM 597 O O . TYR A 1 82 ? -6.748 24.363 -16.170 1.00 59.28 82 TYR A O 1
ATOM 605 N N . LEU A 1 83 ? -7.151 22.860 -14.553 1.00 54.22 83 LEU A N 1
ATOM 606 C CA . LEU A 1 83 ? -6.274 21.825 -15.113 1.00 54.22 83 LEU A CA 1
ATOM 607 C C . LEU A 1 83 ? -6.698 21.437 -16.545 1.00 54.22 83 LEU A C 1
ATOM 609 O O . LEU A 1 83 ? -5.895 20.959 -17.343 1.00 54.22 83 LEU A O 1
ATOM 613 N N . THR A 1 84 ? -7.977 21.644 -16.868 1.00 56.03 84 THR A N 1
ATOM 614 C CA . THR A 1 84 ? -8.574 21.414 -18.186 1.00 56.03 84 THR A CA 1
ATOM 615 C C . THR A 1 84 ? -9.516 22.570 -18.546 1.00 56.03 84 THR A C 1
ATOM 617 O O . THR A 1 84 ? -10.732 22.430 -18.387 1.00 56.03 84 THR A O 1
ATOM 620 N N . PRO A 1 85 ? -8.999 23.710 -19.041 1.00 53.12 85 PRO A N 1
ATOM 621 C CA . PRO A 1 85 ? -9.818 24.897 -19.319 1.00 53.12 85 PRO A CA 1
ATOM 622 C C . PRO A 1 85 ? -10.861 24.643 -20.419 1.00 53.12 85 PRO A C 1
ATOM 624 O O . PRO A 1 85 ? -11.926 25.246 -20.434 1.00 53.12 85 PRO A O 1
ATOM 627 N N . ASN A 1 86 ? -10.602 23.661 -21.284 1.00 50.78 86 ASN A N 1
ATOM 628 C CA . ASN A 1 86 ? -11.490 23.224 -22.363 1.00 50.78 86 ASN A CA 1
ATOM 629 C C . ASN A 1 86 ? -12.761 22.491 -21.892 1.00 50.78 86 ASN A C 1
ATOM 631 O O . ASN A 1 86 ? -13.650 22.256 -22.704 1.00 50.78 86 ASN A O 1
ATOM 635 N N . LEU A 1 87 ? -12.821 22.075 -20.622 1.00 46.59 87 LEU A N 1
ATOM 636 C CA . LEU A 1 87 ? -13.959 21.367 -20.015 1.00 46.59 87 LEU A CA 1
ATOM 637 C C . LEU A 1 87 ? -14.666 22.208 -18.941 1.00 46.59 87 LEU A C 1
ATOM 639 O O . LEU A 1 87 ? -15.608 21.729 -18.312 1.00 46.59 87 LEU A O 1
ATOM 643 N N . ALA A 1 88 ? -14.196 23.437 -18.707 1.00 52.66 88 ALA A N 1
ATOM 644 C CA . ALA A 1 88 ? -14.898 24.397 -17.870 1.00 52.66 88 ALA A CA 1
ATOM 645 C C . ALA A 1 88 ? -16.203 24.814 -18.565 1.00 52.66 88 ALA A C 1
ATOM 647 O O . ALA A 1 88 ? -16.254 24.871 -19.794 1.00 52.66 88 ALA A O 1
ATOM 648 N N . ALA A 1 89 ? -17.246 25.113 -17.785 1.00 49.22 89 ALA A N 1
ATOM 649 C CA . ALA A 1 89 ? -18.567 25.476 -18.311 1.00 49.22 89 ALA A CA 1
ATOM 650 C C . ALA A 1 89 ? -18.522 26.646 -19.323 1.00 49.22 89 ALA A C 1
ATOM 652 O O . ALA A 1 89 ? -19.320 26.667 -20.256 1.00 49.22 89 ALA A O 1
ATOM 653 N N . ASP A 1 90 ? -17.519 27.526 -19.206 1.00 51.69 90 ASP A N 1
ATOM 654 C CA . ASP A 1 90 ? -17.293 28.695 -20.068 1.00 51.69 90 ASP A CA 1
ATOM 655 C C . ASP A 1 90 ? -16.026 28.584 -20.950 1.00 51.69 90 ASP A C 1
ATOM 657 O O . ASP A 1 90 ? -15.482 29.584 -21.417 1.00 51.69 90 ASP A O 1
ATOM 661 N N . GLY A 1 91 ? -15.503 27.369 -21.159 1.00 47.78 91 GLY A N 1
ATOM 662 C CA . GLY A 1 91 ? -14.307 27.138 -21.973 1.00 47.78 91 GLY A CA 1
ATOM 663 C C . GLY A 1 91 ? -14.528 27.416 -23.472 1.00 47.78 91 GLY A C 1
ATOM 664 O O . GLY A 1 91 ? -15.652 27.309 -23.959 1.00 47.78 91 GLY A O 1
ATOM 665 N N . PRO A 1 92 ? -13.467 27.686 -24.259 1.00 41.84 92 PRO A N 1
ATOM 666 C CA . PRO A 1 92 ? -13.551 28.101 -25.672 1.00 41.84 92 PRO A CA 1
ATOM 667 C C . PRO A 1 92 ? -14.178 27.074 -26.644 1.00 41.84 92 PRO A C 1
ATOM 669 O O . PRO A 1 92 ? -14.258 27.332 -27.842 1.00 41.84 92 PRO A O 1
ATOM 672 N N . LEU A 1 93 ? -14.631 25.918 -26.147 1.00 45.75 93 LEU A N 1
ATOM 673 C CA . LEU A 1 93 ? -15.327 24.865 -26.894 1.00 45.75 93 LEU A CA 1
ATOM 674 C C . LEU A 1 93 ? -16.815 24.725 -26.512 1.00 45.75 93 LEU A C 1
ATOM 676 O O . LEU A 1 93 ? -17.471 23.805 -26.993 1.00 45.75 93 LEU A O 1
ATOM 680 N N . SER A 1 94 ? -17.367 25.613 -25.675 1.00 45.62 94 SER A N 1
ATOM 681 C CA . SER A 1 94 ? -18.783 25.575 -25.271 1.00 45.62 94 SER A CA 1
ATOM 682 C C . SER A 1 94 ? -19.758 26.119 -26.332 1.00 45.62 94 SER A C 1
ATOM 684 O O . SER A 1 94 ? -20.971 26.051 -26.143 1.00 45.62 94 SER A O 1
ATOM 686 N N . GLY A 1 95 ? -19.256 26.613 -27.472 1.00 43.16 95 GLY A N 1
ATOM 687 C CA . GLY A 1 95 ? -20.060 27.098 -28.598 1.00 43.16 95 GLY A CA 1
ATOM 688 C C . GLY A 1 95 ? -19.830 26.311 -29.891 1.00 43.16 95 GLY A C 1
ATOM 689 O O . GLY A 1 95 ? -18.695 25.998 -30.249 1.00 43.16 95 GLY A O 1
ATOM 690 N N . ASN A 1 96 ? -20.914 26.023 -30.618 1.00 42.84 96 ASN A N 1
ATOM 691 C CA . ASN A 1 96 ? -20.880 25.399 -31.943 1.00 42.84 96 ASN A CA 1
ATOM 692 C C . ASN A 1 96 ? -20.159 26.303 -32.958 1.00 42.84 96 ASN A C 1
ATOM 694 O O . ASN A 1 96 ? -20.757 27.262 -33.444 1.00 42.84 96 ASN A O 1
ATOM 698 N N . TYR A 1 97 ? -18.920 25.971 -33.336 1.00 34.88 97 TYR A N 1
ATOM 699 C CA . TYR A 1 97 ? -18.218 26.645 -34.435 1.00 34.88 97 TYR A CA 1
ATOM 700 C C . TYR A 1 97 ? -17.526 25.659 -35.387 1.00 34.88 97 TYR A C 1
ATOM 702 O O . TYR A 1 97 ? -16.794 24.758 -34.983 1.00 34.88 97 TYR A O 1
ATOM 710 N N . THR A 1 98 ? -17.770 25.862 -36.684 1.00 33.16 98 THR A N 1
ATOM 711 C CA . THR A 1 98 ? -17.149 25.188 -37.833 1.00 33.16 98 THR A CA 1
ATOM 712 C C . THR A 1 98 ? -15.728 25.698 -38.088 1.00 33.16 98 THR A C 1
ATOM 714 O O . THR A 1 98 ? -15.509 26.900 -38.232 1.00 33.16 98 THR A O 1
ATOM 717 N N . LEU A 1 99 ? -14.767 24.776 -38.190 1.00 29.48 99 LEU A N 1
ATOM 718 C CA . LEU A 1 99 ? -13.349 25.055 -38.441 1.00 29.48 99 LEU A CA 1
ATOM 719 C C . LEU A 1 99 ? -13.095 25.448 -39.909 1.00 29.48 99 LEU A C 1
ATOM 721 O O . LEU A 1 99 ? -13.355 24.657 -40.812 1.00 29.48 99 LEU A O 1
ATOM 725 N N . THR A 1 100 ? -12.505 26.625 -40.137 1.00 27.02 100 THR A N 1
ATOM 726 C CA . THR A 1 100 ? -11.842 26.976 -41.407 1.00 27.02 100 THR A CA 1
ATOM 727 C C . THR A 1 100 ? -10.343 27.089 -41.139 1.00 27.02 100 THR A C 1
ATOM 729 O O . THR A 1 100 ? -9.925 27.872 -40.288 1.00 27.02 100 THR A O 1
ATOM 732 N N . VAL A 1 101 ? -9.536 26.274 -41.821 1.00 30.61 101 VAL A N 1
ATOM 733 C CA . VAL A 1 101 ? -8.072 26.259 -41.687 1.00 30.61 101 VAL A CA 1
ATOM 734 C C . VAL A 1 101 ? -7.467 27.161 -42.759 1.00 30.61 101 VAL A C 1
ATOM 736 O O . VAL A 1 101 ? -7.569 26.854 -43.944 1.00 30.61 101 VAL A O 1
ATOM 739 N N . THR A 1 102 ? -6.783 28.227 -42.341 1.00 25.91 102 THR A N 1
ATOM 740 C CA . THR A 1 102 ? -5.921 29.033 -43.217 1.00 25.91 102 THR A CA 1
ATOM 741 C C . THR A 1 102 ? -4.478 28.881 -42.750 1.00 25.91 102 THR A C 1
ATOM 743 O O . THR A 1 102 ? -4.144 29.208 -41.613 1.00 25.91 102 THR A O 1
ATOM 746 N N . GLY A 1 103 ? -3.633 28.326 -43.621 1.00 34.94 103 GLY A N 1
ATOM 747 C CA . GLY A 1 103 ? -2.215 28.108 -43.362 1.00 34.94 103 GLY A CA 1
ATOM 748 C C . GLY A 1 103 ? -1.409 29.408 -43.349 1.00 34.94 103 GLY A C 1
ATOM 749 O O . GLY A 1 103 ? -1.580 30.267 -44.210 1.00 34.94 103 GLY A O 1
ATOM 750 N N . GLY A 1 104 ? -0.486 29.507 -42.395 1.00 25.61 104 GLY A N 1
ATOM 751 C CA . GLY A 1 104 ? 0.562 30.521 -42.335 1.00 25.61 104 GLY A CA 1
ATOM 752 C C . GLY A 1 104 ? 1.827 29.877 -41.780 1.00 25.61 104 GLY A C 1
ATOM 753 O O . GLY A 1 104 ? 1.856 29.454 -40.628 1.00 25.61 104 GLY A O 1
ATOM 754 N N . GLY A 1 105 ? 2.831 29.712 -42.640 1.00 29.78 105 GLY A N 1
ATOM 755 C CA . GLY A 1 105 ? 4.074 29.018 -42.329 1.00 29.78 105 GLY A CA 1
ATOM 756 C C . GLY A 1 105 ? 4.993 29.811 -41.401 1.00 29.78 105 GLY A C 1
ATOM 757 O O . GLY A 1 105 ? 5.221 31.000 -41.601 1.00 29.78 105 GLY A O 1
ATOM 758 N N . ALA A 1 106 ? 5.593 29.103 -40.449 1.00 27.28 106 ALA A N 1
ATOM 759 C CA . ALA A 1 106 ? 6.881 29.457 -39.871 1.00 27.28 106 ALA A CA 1
ATOM 760 C C . ALA A 1 106 ? 7.836 28.283 -40.153 1.00 27.28 106 ALA A C 1
ATOM 762 O O . ALA A 1 106 ? 7.466 27.134 -39.886 1.00 27.28 106 ALA A O 1
ATOM 763 N N . PRO A 1 107 ? 9.026 28.514 -40.734 1.00 30.27 107 PRO A N 1
ATOM 764 C CA . PRO A 1 107 ? 9.965 27.439 -41.007 1.00 30.27 107 PRO A CA 1
ATOM 765 C C . PRO A 1 107 ? 10.483 26.892 -39.675 1.00 30.27 107 PRO A C 1
ATOM 767 O O . PRO A 1 107 ? 11.121 27.600 -38.898 1.00 30.27 107 PRO A O 1
ATOM 770 N N . ALA A 1 108 ? 10.196 25.620 -39.407 1.00 29.92 108 ALA A N 1
ATOM 771 C CA . ALA A 1 108 ? 10.837 24.886 -38.332 1.00 29.92 108 ALA A CA 1
ATOM 772 C C . ALA A 1 108 ? 12.329 24.763 -38.667 1.00 29.92 108 ALA A C 1
ATOM 774 O O . ALA A 1 108 ? 12.709 24.044 -39.593 1.00 29.92 108 ALA A O 1
ATOM 775 N N . LEU A 1 109 ? 13.175 25.487 -37.935 1.00 32.38 109 LEU A N 1
ATOM 776 C CA . LEU A 1 109 ? 14.609 25.230 -37.942 1.00 32.38 109 LEU A CA 1
ATOM 777 C C . LEU A 1 109 ? 14.826 23.791 -37.444 1.00 32.38 109 LEU A C 1
ATOM 779 O O . LEU A 1 109 ? 14.308 23.442 -36.378 1.00 32.38 109 LEU A O 1
ATOM 783 N N . PRO A 1 110 ? 15.544 22.936 -38.192 1.00 32.81 110 PRO A N 1
ATOM 784 C CA . PRO A 1 110 ? 15.853 21.598 -37.723 1.00 32.81 110 PRO A CA 1
ATOM 785 C C . PRO A 1 110 ? 16.680 21.706 -36.440 1.00 32.81 110 PRO A C 1
ATOM 787 O O . PRO A 1 110 ? 17.671 22.436 -36.386 1.00 32.81 110 PRO A O 1
ATOM 790 N N . GLY A 1 111 ? 16.243 20.989 -35.401 1.00 33.59 111 GLY A N 1
ATOM 791 C CA . GLY A 1 111 ? 17.000 20.841 -34.164 1.00 33.59 111 GLY A CA 1
ATOM 792 C C . GLY A 1 111 ? 18.419 20.374 -34.475 1.00 33.59 111 GLY A C 1
ATOM 793 O O . GLY A 1 111 ? 18.616 19.548 -35.370 1.00 33.59 111 GLY A O 1
ATOM 794 N N . ALA A 1 112 ? 19.391 20.948 -33.766 1.00 30.95 112 ALA A N 1
ATOM 795 C CA . ALA A 1 112 ? 20.804 20.648 -33.930 1.00 30.95 112 ALA A CA 1
ATOM 796 C C . ALA A 1 112 ? 21.021 19.129 -33.991 1.00 30.95 112 ALA A C 1
ATOM 798 O O . ALA A 1 112 ? 20.692 18.394 -33.060 1.00 30.95 112 ALA A O 1
ATOM 799 N N . VAL A 1 113 ? 21.542 18.665 -35.124 1.00 32.69 113 VAL A N 1
ATOM 800 C CA . VAL A 1 113 ? 22.048 17.305 -35.263 1.00 32.69 113 VAL A CA 1
ATOM 801 C C . VAL A 1 113 ? 23.219 17.185 -34.297 1.00 32.69 113 VAL A C 1
ATOM 803 O O . VAL A 1 113 ? 24.181 17.942 -34.408 1.00 32.69 113 VAL A O 1
ATOM 806 N N . ASP A 1 114 ? 23.135 16.246 -33.356 1.00 31.33 114 ASP A N 1
ATOM 807 C CA . ASP A 1 114 ? 24.266 15.827 -32.532 1.00 31.33 114 ASP A CA 1
ATOM 808 C C . ASP A 1 114 ? 25.408 15.373 -33.454 1.00 31.33 114 ASP A C 1
ATOM 810 O O . ASP A 1 114 ? 25.469 14.226 -33.894 1.00 31.33 114 ASP A O 1
ATOM 814 N N . THR A 1 115 ? 26.350 16.267 -33.749 1.00 31.72 115 THR A N 1
ATOM 815 C CA . THR A 1 115 ? 27.624 15.932 -34.400 1.00 31.72 115 THR A CA 1
ATOM 816 C C . THR A 1 115 ? 28.656 15.478 -33.372 1.00 31.72 115 THR A C 1
ATOM 818 O O . THR A 1 115 ? 29.854 15.718 -33.539 1.00 31.72 115 THR A O 1
ATOM 821 N N . SER A 1 116 ? 28.226 14.817 -32.292 1.00 37.53 116 SER A N 1
ATOM 822 C CA . SER A 1 116 ? 29.160 14.085 -31.445 1.00 37.53 116 SER A CA 1
ATOM 823 C C . SER A 1 116 ? 29.618 12.859 -32.231 1.00 37.53 116 SER A C 1
ATOM 825 O O . SER A 1 116 ? 29.015 11.787 -32.210 1.00 37.53 116 SER A O 1
ATOM 827 N N . ALA A 1 117 ? 30.688 13.049 -33.006 1.00 35.62 117 ALA A N 1
ATOM 828 C CA . ALA A 1 117 ? 31.412 11.954 -33.621 1.00 35.62 117 ALA A CA 1
ATOM 829 C C . ALA A 1 117 ? 31.627 10.871 -32.552 1.00 35.62 117 ALA A C 1
ATOM 831 O O . ALA A 1 117 ? 31.999 11.208 -31.418 1.00 35.62 117 ALA A O 1
ATOM 832 N N . PRO A 1 118 ? 31.394 9.584 -32.862 1.00 40.94 118 PRO A N 1
ATOM 833 C CA . PRO A 1 118 ? 31.721 8.534 -31.920 1.00 40.94 118 PRO A CA 1
ATOM 834 C C . PRO A 1 118 ? 33.198 8.712 -31.583 1.00 40.94 118 PRO A C 1
ATOM 836 O O . PRO A 1 118 ? 34.047 8.654 -32.473 1.00 40.94 118 PRO A O 1
ATOM 839 N N . SER A 1 119 ? 33.512 8.980 -30.311 1.00 55.88 119 SER A N 1
ATOM 840 C CA . SER A 1 119 ? 34.890 8.942 -29.811 1.00 55.88 119 SER A CA 1
ATOM 841 C C . SER A 1 119 ? 35.363 7.487 -29.827 1.00 55.88 119 SER A C 1
ATOM 843 O O . SER A 1 119 ? 35.457 6.815 -28.807 1.00 55.88 119 SER A O 1
ATOM 845 N N . GLY A 1 120 ? 35.521 6.961 -31.038 1.00 61.03 120 GLY A N 1
ATOM 846 C CA . GLY A 1 120 ? 35.952 5.613 -31.324 1.00 61.03 120 GLY A CA 1
ATOM 847 C C . GLY A 1 120 ? 37.449 5.488 -31.108 1.00 61.03 120 GLY A C 1
ATOM 848 O O . GLY A 1 120 ? 38.168 6.462 -30.915 1.00 61.03 120 GLY A O 1
ATOM 849 N N . ILE A 1 121 ? 37.927 4.256 -31.170 1.00 67.50 121 ILE A N 1
ATOM 850 C CA . ILE A 1 121 ? 39.337 3.900 -30.981 1.00 67.50 121 ILE A CA 1
ATOM 851 C C . ILE A 1 121 ? 40.218 4.437 -32.135 1.00 67.50 121 ILE A C 1
ATOM 853 O O . ILE A 1 121 ? 41.430 4.568 -31.989 1.00 67.50 121 ILE A O 1
ATOM 857 N N . LEU A 1 122 ? 39.614 4.819 -33.268 1.00 70.56 122 LEU A N 1
ATOM 858 C CA . LEU A 1 122 ? 40.299 5.205 -34.506 1.00 70.56 122 LEU A CA 1
ATOM 859 C C . LEU A 1 122 ? 41.285 6.390 -34.366 1.00 70.56 122 LEU A C 1
ATOM 861 O O . LEU A 1 122 ? 42.415 6.249 -34.830 1.00 70.56 122 LEU A O 1
ATOM 865 N N . PRO A 1 123 ? 40.958 7.517 -33.700 1.00 75.94 123 PRO A N 1
ATOM 866 C CA . PRO A 1 123 ? 41.910 8.612 -33.504 1.00 75.94 123 PRO A CA 1
ATOM 867 C C . PRO A 1 123 ? 43.086 8.217 -32.598 1.00 75.94 123 PRO A C 1
ATOM 869 O O . PRO A 1 123 ? 44.203 8.678 -32.811 1.00 75.94 123 PRO A O 1
ATOM 872 N N . TRP A 1 124 ? 42.865 7.320 -31.629 1.00 77.75 124 TRP A N 1
ATOM 873 C CA . TRP A 1 124 ? 43.922 6.801 -30.751 1.00 77.75 124 TRP A CA 1
ATOM 874 C C . TRP A 1 124 ? 44.873 5.859 -31.498 1.00 77.75 124 TRP A C 1
ATOM 876 O O . TRP A 1 124 ? 46.083 5.889 -31.303 1.00 77.75 124 TRP A O 1
ATOM 886 N N . VAL A 1 125 ? 44.353 5.066 -32.433 1.00 80.06 125 VAL A N 1
ATOM 887 C CA . VAL A 1 125 ? 45.195 4.237 -33.307 1.00 80.06 125 VAL A CA 1
ATOM 888 C C . VAL A 1 125 ? 46.024 5.107 -34.255 1.00 80.06 125 VAL A C 1
ATOM 890 O O . VAL A 1 125 ? 47.210 4.847 -34.442 1.00 80.06 125 VAL A O 1
ATOM 893 N N . LEU A 1 126 ? 45.445 6.178 -34.807 1.00 83.69 126 LEU A N 1
ATOM 894 C CA . LEU A 1 126 ? 46.173 7.108 -35.679 1.00 83.69 126 LEU A CA 1
ATOM 895 C C . LEU A 1 126 ? 47.280 7.870 -34.936 1.00 83.69 126 LEU A C 1
ATOM 897 O O . LEU A 1 126 ? 48.355 8.080 -35.492 1.00 83.69 126 LEU A O 1
ATOM 901 N N . LEU A 1 127 ? 47.064 8.222 -33.666 1.00 82.56 127 LEU A N 1
ATOM 902 C CA . LEU A 1 127 ? 48.062 8.876 -32.812 1.00 82.56 127 LEU A CA 1
ATOM 903 C C . LEU A 1 127 ? 49.224 7.956 -32.395 1.00 82.56 127 LEU A C 1
ATOM 905 O O . LEU A 1 127 ? 50.269 8.456 -31.985 1.00 82.56 127 LEU A O 1
ATOM 909 N N . ALA A 1 128 ? 49.112 6.636 -32.565 1.00 83.56 128 ALA A N 1
ATOM 910 C CA . ALA A 1 128 ? 50.242 5.727 -32.366 1.00 83.56 128 ALA A CA 1
ATOM 911 C C . ALA A 1 128 ? 51.339 5.905 -33.439 1.00 83.56 128 ALA A C 1
ATOM 913 O O . ALA A 1 128 ? 52.515 5.668 -33.164 1.00 83.56 128 ALA A O 1
ATOM 914 N N . VAL A 1 129 ? 50.981 6.368 -34.644 1.00 84.25 129 VAL A N 1
ATOM 915 C CA . VAL A 1 129 ? 51.918 6.603 -35.758 1.00 84.25 129 VAL A CA 1
ATOM 916 C C . VAL A 1 129 ? 52.958 7.691 -35.434 1.00 84.25 129 VAL A C 1
ATOM 918 O O . VAL A 1 129 ? 54.152 7.401 -35.533 1.00 84.25 129 VAL A O 1
ATOM 921 N N . PRO A 1 130 ? 52.584 8.912 -34.993 1.00 82.81 130 PRO A N 1
ATOM 922 C CA . PRO A 1 130 ? 53.563 9.925 -34.596 1.00 82.81 130 PRO A CA 1
ATOM 923 C C . PRO A 1 130 ? 54.359 9.531 -33.343 1.00 82.81 130 PRO A C 1
ATOM 925 O O . PRO A 1 130 ? 55.525 9.901 -33.233 1.00 82.81 130 PRO A O 1
ATOM 928 N N . VAL A 1 131 ? 53.785 8.738 -32.429 1.00 83.88 131 VAL A N 1
ATOM 929 C CA . VAL A 1 131 ? 54.509 8.201 -31.260 1.00 83.88 131 VAL A CA 1
ATOM 930 C C . VAL A 1 131 ? 55.622 7.248 -31.694 1.00 83.88 131 VAL A C 1
ATOM 932 O O . VAL A 1 131 ? 56.749 7.349 -31.210 1.00 83.88 131 VAL A O 1
ATOM 935 N N . LEU A 1 132 ? 55.331 6.345 -32.632 1.00 85.12 132 LEU A N 1
ATOM 936 C CA . LEU A 1 132 ? 56.317 5.426 -33.199 1.00 85.12 132 LEU A CA 1
ATOM 937 C C . LEU A 1 132 ? 57.411 6.163 -33.976 1.00 85.12 132 LEU A C 1
ATOM 939 O O . LEU A 1 132 ? 58.589 5.835 -33.837 1.00 85.12 132 LEU A O 1
ATOM 943 N N . TRP A 1 133 ? 57.040 7.191 -34.738 1.00 84.12 133 TRP A N 1
ATOM 944 C CA . TRP A 1 133 ? 57.986 8.047 -35.452 1.00 84.12 133 TRP A CA 1
ATOM 945 C C . TRP A 1 133 ? 58.912 8.816 -34.494 1.00 84.12 133 TRP A C 1
ATOM 947 O O . TRP A 1 133 ? 60.133 8.777 -34.650 1.00 84.12 133 TRP A O 1
ATOM 957 N N . ALA A 1 134 ? 58.364 9.432 -33.442 1.00 81.12 134 ALA A N 1
ATOM 958 C CA . ALA A 1 134 ? 59.153 10.128 -32.426 1.00 81.12 134 ALA A CA 1
ATOM 959 C C . ALA A 1 134 ? 60.090 9.166 -31.676 1.00 81.12 134 ALA A C 1
ATOM 961 O O . ALA A 1 134 ? 61.257 9.485 -31.443 1.00 81.12 134 ALA A O 1
ATOM 962 N N . ALA A 1 135 ? 59.620 7.957 -31.360 1.00 83.19 135 ALA A N 1
ATOM 963 C CA . ALA A 1 135 ? 60.446 6.918 -30.753 1.00 83.19 135 ALA A CA 1
ATOM 964 C C . ALA A 1 135 ? 61.584 6.452 -31.681 1.00 83.19 135 ALA A C 1
ATOM 966 O O . ALA A 1 135 ? 62.686 6.175 -31.205 1.00 83.19 135 ALA A O 1
ATOM 967 N N . ALA A 1 136 ? 61.354 6.408 -32.997 1.00 81.69 136 ALA A N 1
ATOM 968 C CA . ALA A 1 136 ? 62.378 6.064 -33.981 1.00 81.69 136 ALA A CA 1
ATOM 969 C C . ALA A 1 136 ? 63.468 7.146 -34.098 1.00 81.69 136 ALA A C 1
ATOM 971 O O . ALA A 1 136 ? 64.653 6.815 -34.132 1.00 81.69 136 ALA A O 1
ATOM 972 N N . ILE A 1 137 ? 63.095 8.430 -34.076 1.00 81.31 137 ILE A N 1
ATOM 973 C CA . ILE A 1 137 ? 64.056 9.548 -34.062 1.00 81.31 137 ILE A CA 1
ATOM 974 C C . ILE A 1 137 ? 64.846 9.575 -32.752 1.00 81.31 137 ILE A C 1
ATOM 976 O O . ILE A 1 137 ? 66.064 9.743 -32.762 1.00 81.31 137 ILE A O 1
ATOM 980 N N . MET A 1 138 ? 64.180 9.343 -31.622 1.00 79.00 138 MET A N 1
ATOM 981 C CA . MET A 1 138 ? 64.833 9.278 -30.315 1.00 79.00 138 MET A CA 1
ATOM 982 C C . MET A 1 138 ? 65.837 8.121 -30.233 1.00 79.00 138 MET A C 1
ATOM 984 O O . MET A 1 138 ? 66.923 8.282 -29.681 1.00 79.00 138 MET A O 1
ATOM 988 N N . ALA A 1 139 ? 65.526 6.978 -30.850 1.00 80.75 139 ALA A N 1
ATOM 989 C CA . ALA A 1 139 ? 66.463 5.867 -30.972 1.00 80.75 139 ALA A CA 1
ATOM 990 C C . ALA A 1 139 ? 67.655 6.187 -31.885 1.00 80.75 139 ALA A C 1
ATOM 992 O O . ALA A 1 139 ? 68.768 5.727 -31.633 1.00 80.75 139 ALA A O 1
ATOM 993 N N . TYR A 1 140 ? 67.434 6.971 -32.942 1.00 80.00 140 TYR A N 1
ATOM 994 C CA . TYR A 1 140 ? 68.500 7.424 -33.832 1.00 80.00 140 TYR A CA 1
ATOM 995 C C . TYR A 1 140 ? 69.437 8.428 -33.140 1.00 80.00 140 TYR A C 1
ATOM 997 O O . TYR A 1 140 ? 70.654 8.349 -33.317 1.00 80.00 140 TYR A O 1
ATOM 1005 N N . ALA A 1 141 ? 68.888 9.296 -32.286 1.00 77.19 141 ALA A N 1
ATOM 1006 C CA . ALA A 1 141 ? 69.620 10.280 -31.487 1.00 77.19 141 ALA A CA 1
ATOM 1007 C C . ALA A 1 141 ? 70.501 9.667 -30.381 1.00 77.19 141 ALA A C 1
ATOM 1009 O O . ALA A 1 141 ? 71.412 10.334 -29.891 1.00 77.19 141 ALA A O 1
ATOM 1010 N N . TYR A 1 142 ? 70.231 8.418 -29.987 1.00 78.75 142 TYR A N 1
ATOM 1011 C CA . TYR A 1 142 ? 70.888 7.746 -28.869 1.00 78.75 142 TYR A CA 1
ATOM 1012 C C . TYR A 1 142 ? 72.273 7.182 -29.233 1.00 78.75 142 TYR A C 1
ATOM 1014 O O . TYR A 1 142 ? 72.442 6.506 -30.258 1.00 78.75 142 TYR A O 1
ATOM 1022 N N . GLU A 1 143 ? 73.249 7.426 -28.355 1.00 78.69 143 GLU A N 1
ATOM 1023 C CA . GLU A 1 143 ? 74.568 6.780 -28.321 1.00 78.69 143 GLU A CA 1
ATOM 1024 C C . GLU A 1 143 ? 74.908 6.384 -26.873 1.00 78.69 143 GLU A C 1
ATOM 1026 O O . GLU A 1 143 ? 74.436 7.001 -25.910 1.00 78.69 143 GLU A O 1
ATOM 1031 N N . ASP A 1 144 ? 75.724 5.341 -26.718 1.00 72.12 144 ASP A N 1
ATOM 1032 C CA . ASP A 1 144 ? 76.079 4.794 -25.409 1.00 72.12 144 ASP A CA 1
ATOM 1033 C C . ASP A 1 144 ? 76.890 5.809 -24.583 1.00 72.12 144 ASP A C 1
ATOM 1035 O O . ASP A 1 144 ? 77.931 6.298 -25.016 1.00 72.12 144 ASP A O 1
ATOM 1039 N N . GLY A 1 145 ? 76.410 6.122 -23.373 1.00 72.00 145 GLY A N 1
ATOM 1040 C CA . GLY A 1 145 ? 77.054 7.066 -22.446 1.00 72.00 145 GLY A CA 1
ATOM 1041 C C . GLY A 1 145 ? 76.398 8.448 -22.339 1.00 72.00 145 GLY A C 1
ATOM 1042 O O . GLY A 1 145 ? 76.858 9.267 -21.547 1.00 72.00 145 GLY A O 1
ATOM 1043 N N . MET A 1 146 ? 75.314 8.711 -23.076 1.00 78.94 146 MET A N 1
ATOM 1044 C CA . MET A 1 146 ? 74.578 9.981 -23.002 1.00 78.94 146 MET A CA 1
ATOM 1045 C C . MET A 1 146 ? 73.693 10.115 -21.763 1.00 78.94 146 MET A C 1
ATOM 1047 O O . MET A 1 146 ? 73.010 9.166 -21.365 1.00 78.94 146 MET A O 1
ATOM 1051 N N . ASN A 1 147 ? 73.610 11.335 -21.223 1.00 76.81 147 ASN A N 1
ATOM 1052 C CA . ASN A 1 147 ? 72.562 11.696 -20.275 1.00 76.81 147 ASN A CA 1
ATOM 1053 C C . ASN A 1 147 ? 71.260 12.063 -21.001 1.00 76.81 147 ASN A C 1
ATOM 1055 O O . ASN A 1 147 ? 71.230 12.372 -22.191 1.00 76.81 147 ASN A O 1
ATOM 1059 N N . ILE A 1 148 ? 70.152 12.059 -20.257 1.00 73.75 148 ILE A N 1
ATOM 1060 C CA . ILE A 1 148 ? 68.815 12.297 -20.821 1.00 73.75 148 ILE A CA 1
ATOM 1061 C C . ILE A 1 148 ? 68.653 13.706 -21.415 1.00 73.75 148 ILE A C 1
ATOM 1063 O O . ILE A 1 148 ? 67.906 13.886 -22.372 1.00 73.75 148 ILE A O 1
ATOM 1067 N N . PHE A 1 149 ? 69.387 14.688 -20.885 1.00 76.44 149 PHE A N 1
ATOM 1068 C CA . PHE A 1 149 ? 69.402 16.060 -21.393 1.00 76.44 149 PHE A CA 1
ATOM 1069 C C . PHE A 1 149 ? 70.154 16.173 -22.725 1.00 76.44 149 PHE A C 1
ATOM 1071 O O . PHE A 1 149 ? 69.690 16.871 -23.624 1.00 76.44 149 PHE A O 1
ATOM 1078 N N . ASP A 1 150 ? 71.244 15.419 -22.892 1.00 76.38 150 ASP A N 1
ATOM 1079 C CA . ASP A 1 150 ? 72.003 15.365 -24.148 1.00 76.38 150 ASP A CA 1
ATOM 1080 C C . ASP A 1 150 ? 71.182 14.684 -25.250 1.00 76.38 150 ASP A C 1
ATOM 1082 O O . ASP A 1 150 ? 71.142 15.143 -26.393 1.00 76.38 150 ASP A O 1
ATOM 1086 N N . LEU A 1 151 ? 70.462 13.619 -24.883 1.00 78.00 151 LEU A N 1
ATOM 1087 C CA . LEU A 1 151 ? 69.535 12.925 -25.773 1.00 78.00 151 LEU A CA 1
ATOM 1088 C C . LEU A 1 151 ? 68.399 13.848 -26.234 1.00 78.00 151 LEU A C 1
ATOM 1090 O O . LEU A 1 151 ? 68.063 13.865 -27.417 1.00 78.00 151 LEU A O 1
ATOM 1094 N N . LEU A 1 152 ? 67.827 14.633 -25.317 1.00 76.69 152 LEU A N 1
ATOM 1095 C CA . LEU A 1 152 ? 66.753 15.575 -25.630 1.00 76.69 152 LEU A CA 1
ATOM 1096 C C . LEU A 1 152 ? 67.247 16.716 -26.535 1.00 76.69 152 LEU A C 1
ATOM 1098 O O . LEU A 1 152 ? 66.555 17.077 -27.484 1.00 76.69 152 LEU A O 1
ATOM 1102 N N . GLY A 1 153 ? 68.459 17.227 -26.296 1.00 77.81 153 GLY A N 1
ATOM 1103 C CA . GLY A 1 153 ? 69.090 18.244 -27.143 1.00 77.81 153 GLY A CA 1
ATOM 1104 C C . GLY A 1 153 ? 69.433 17.747 -28.552 1.00 77.81 153 GLY A C 1
ATOM 1105 O O . GLY A 1 153 ? 69.327 18.499 -29.514 1.00 77.81 153 GLY A O 1
ATOM 1106 N N . ARG A 1 154 ? 69.794 16.467 -28.718 1.00 75.81 154 ARG A N 1
ATOM 1107 C CA . ARG A 1 154 ? 69.970 15.864 -30.054 1.00 75.81 154 ARG A CA 1
ATOM 1108 C C . ARG A 1 154 ? 68.643 15.549 -30.735 1.00 75.81 154 ARG A C 1
ATOM 1110 O O . ARG A 1 154 ? 68.542 15.659 -31.954 1.00 75.81 154 ARG A O 1
ATOM 1117 N N . PHE A 1 155 ? 67.627 15.173 -29.964 1.00 79.38 155 PHE A N 1
ATOM 1118 C CA . PHE A 1 155 ? 66.289 14.919 -30.484 1.00 79.38 155 PHE A CA 1
ATOM 1119 C C . PHE A 1 155 ? 65.693 16.172 -31.139 1.00 79.38 155 PHE A C 1
ATOM 1121 O O . PHE A 1 155 ? 65.188 16.070 -32.250 1.00 79.38 155 PHE A O 1
ATOM 1128 N N . THR A 1 156 ? 65.812 17.353 -30.524 1.00 77.94 156 THR A N 1
ATOM 1129 C CA . THR A 1 156 ? 65.285 18.606 -31.102 1.00 77.94 156 THR A CA 1
ATOM 1130 C C . THR A 1 156 ? 65.925 18.944 -32.449 1.00 77.94 156 THR A C 1
ATOM 1132 O O . THR A 1 156 ? 65.208 19.255 -33.395 1.00 77.94 156 THR A O 1
ATOM 1135 N N . VAL A 1 157 ? 67.246 18.782 -32.576 1.00 76.88 157 VAL A N 1
ATOM 1136 C CA . VAL A 1 157 ? 67.978 18.991 -33.841 1.00 76.88 157 VAL A CA 1
ATOM 1137 C C . VAL A 1 157 ? 67.570 17.971 -34.913 1.00 76.88 157 VAL A C 1
ATOM 1139 O O . VAL A 1 157 ? 67.520 18.284 -36.100 1.00 76.88 157 VAL A O 1
ATOM 1142 N N . LEU A 1 158 ? 67.267 16.731 -34.520 1.00 74.06 158 LEU A N 1
ATOM 1143 C CA . LEU A 1 158 ? 66.869 15.671 -35.452 1.00 74.06 158 LEU A CA 1
ATOM 1144 C C . LEU A 1 158 ? 65.392 15.742 -35.862 1.00 74.06 158 LEU A C 1
ATOM 1146 O O . LEU A 1 158 ? 65.050 15.289 -36.952 1.00 74.06 158 LEU A O 1
ATOM 1150 N N . VAL A 1 159 ? 64.528 16.355 -35.050 1.00 77.38 159 VAL A N 1
ATOM 1151 C CA . VAL A 1 159 ? 63.128 16.637 -35.414 1.00 77.38 159 VAL A CA 1
ATOM 1152 C C . VAL A 1 159 ? 63.041 17.632 -36.578 1.00 77.38 159 VAL A C 1
ATOM 1154 O O . VAL A 1 159 ? 62.152 17.498 -37.418 1.00 77.38 159 VAL A O 1
ATOM 1157 N N . GLU A 1 160 ? 64.002 18.554 -36.709 1.00 76.69 160 GLU A N 1
ATOM 1158 C CA . GLU A 1 160 ? 64.119 19.458 -37.869 1.00 76.69 160 GLU A CA 1
ATOM 1159 C C . GLU A 1 160 ? 64.461 18.717 -39.178 1.00 76.69 160 GLU A C 1
ATOM 1161 O O . GLU A 1 160 ? 64.352 19.280 -40.269 1.00 76.69 160 GLU A O 1
ATOM 1166 N N . ARG A 1 161 ? 64.836 17.431 -39.099 1.00 74.88 161 ARG A N 1
ATOM 1167 C CA . ARG A 1 161 ? 65.124 16.553 -40.244 1.00 74.88 161 ARG A CA 1
ATOM 1168 C C . ARG A 1 161 ? 64.229 15.306 -40.222 1.00 74.88 161 ARG A C 1
ATOM 1170 O O . ARG A 1 161 ? 64.720 14.192 -40.028 1.00 74.88 161 ARG A O 1
ATOM 1177 N N . PRO A 1 162 ? 62.921 15.450 -40.497 1.00 64.88 162 PRO A N 1
ATOM 1178 C CA . PRO A 1 162 ? 61.910 14.426 -40.216 1.00 64.88 162 PRO A CA 1
ATOM 1179 C C . PRO A 1 162 ? 62.063 13.102 -40.988 1.00 64.88 162 PRO A C 1
ATOM 1181 O O . PRO A 1 162 ? 61.503 12.084 -40.578 1.00 64.88 162 PRO A O 1
ATOM 1184 N N . PHE A 1 163 ? 62.821 13.104 -42.089 1.00 70.81 163 PHE A N 1
ATOM 1185 C CA . PHE A 1 163 ? 63.036 11.942 -42.961 1.00 70.81 163 PHE A CA 1
ATOM 1186 C C . PHE A 1 163 ? 64.422 11.290 -42.805 1.00 70.81 163 PHE A C 1
ATOM 1188 O O . PHE A 1 163 ? 64.705 10.294 -43.465 1.00 70.81 163 PHE A O 1
ATOM 1195 N N . ALA A 1 164 ? 65.289 11.807 -41.927 1.00 65.81 164 ALA A N 1
ATOM 1196 C CA . ALA A 1 164 ? 66.636 11.274 -41.698 1.00 65.81 164 ALA A CA 1
ATOM 1197 C C . ALA A 1 164 ? 66.644 10.166 -40.624 1.00 65.81 164 ALA A C 1
ATOM 1199 O O . ALA A 1 164 ? 67.363 10.253 -39.629 1.00 65.81 164 ALA A O 1
ATOM 1200 N N . ILE A 1 165 ? 65.810 9.135 -40.797 1.00 68.88 165 ILE A N 1
ATOM 1201 C CA . ILE A 1 165 ? 65.663 8.041 -39.825 1.00 68.88 165 ILE A CA 1
ATOM 1202 C C . ILE A 1 165 ? 66.614 6.900 -40.196 1.00 68.88 165 ILE A C 1
ATOM 1204 O O . ILE A 1 165 ? 66.416 6.218 -41.199 1.00 68.88 165 ILE A O 1
ATOM 1208 N N . GLY A 1 166 ? 67.636 6.664 -39.372 1.00 70.12 166 GLY A N 1
ATOM 1209 C CA . GLY A 1 166 ? 68.500 5.487 -39.481 1.00 70.12 166 GLY A CA 1
ATOM 1210 C C . GLY A 1 166 ? 68.063 4.374 -38.530 1.00 70.12 166 GLY A C 1
ATOM 1211 O O . GLY A 1 166 ? 67.778 4.619 -37.356 1.00 70.12 166 GLY A O 1
ATOM 1212 N N . TRP A 1 167 ? 68.030 3.132 -39.015 1.00 73.06 167 TRP A N 1
ATOM 1213 C CA . TRP A 1 167 ? 67.711 1.980 -38.173 1.00 73.06 167 TRP A CA 1
ATOM 1214 C C . TRP A 1 167 ? 68.931 1.575 -37.340 1.00 73.06 167 TRP A C 1
ATOM 1216 O O . TRP A 1 167 ? 69.965 1.197 -37.887 1.00 73.06 167 TRP A O 1
ATOM 1226 N N . LYS A 1 168 ? 68.816 1.644 -36.010 1.00 78.19 168 LYS A N 1
ATOM 1227 C CA . LYS A 1 168 ? 69.838 1.178 -35.061 1.00 78.19 168 LYS A CA 1
ATOM 1228 C C . LYS A 1 168 ? 69.317 -0.047 -34.303 1.00 78.19 168 LYS A C 1
ATOM 1230 O O . LYS A 1 168 ? 68.113 -0.278 -34.207 1.00 78.19 168 LYS A O 1
ATOM 1235 N N . ALA A 1 169 ? 70.216 -0.811 -33.681 1.00 77.44 169 ALA A N 1
ATOM 1236 C CA . ALA A 1 169 ? 69.848 -1.995 -32.892 1.00 77.44 169 ALA A CA 1
ATOM 1237 C C . ALA A 1 169 ? 68.893 -1.683 -31.714 1.00 77.44 169 ALA A C 1
ATOM 1239 O O . ALA A 1 169 ? 68.157 -2.556 -31.252 1.00 77.44 169 ALA A O 1
ATOM 1240 N N . HIS A 1 170 ? 68.869 -0.433 -31.238 1.00 77.81 170 HIS A N 1
ATOM 1241 C CA . HIS A 1 170 ? 68.015 0.016 -30.134 1.00 77.81 170 HIS A CA 1
ATOM 1242 C C . HIS A 1 170 ? 66.619 0.489 -30.581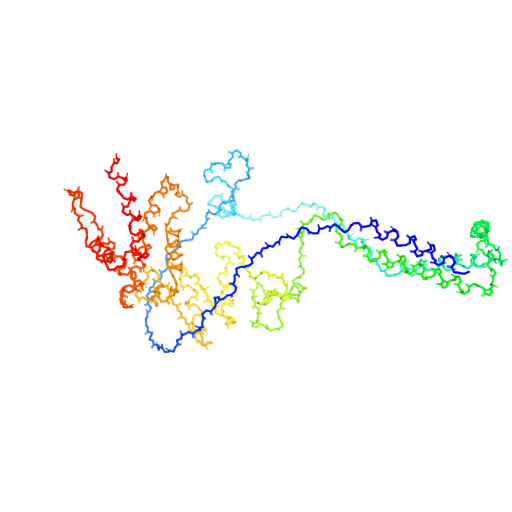 1.00 77.81 170 HIS A C 1
ATOM 1244 O O . HIS A 1 170 ? 65.727 0.591 -29.738 1.00 77.81 170 HIS A O 1
ATOM 1250 N N . THR A 1 171 ? 66.389 0.716 -31.881 1.00 81.12 171 THR A N 1
ATOM 1251 C CA . THR A 1 171 ? 65.129 1.256 -32.426 1.00 81.12 171 THR A CA 1
ATOM 1252 C C . THR A 1 171 ? 63.887 0.451 -32.012 1.00 81.12 171 THR A C 1
ATOM 1254 O O . THR A 1 171 ? 62.938 1.061 -31.513 1.00 81.12 171 THR A O 1
ATOM 1257 N N . PRO A 1 172 ? 63.875 -0.900 -32.068 1.00 81.94 172 PRO A N 1
ATOM 1258 C CA . PRO A 1 172 ? 62.722 -1.689 -31.618 1.00 81.94 172 PRO A CA 1
ATOM 1259 C C . PRO A 1 172 ? 62.395 -1.529 -30.126 1.00 81.94 172 PRO A C 1
ATOM 1261 O O . PRO A 1 172 ? 61.226 -1.518 -29.747 1.00 81.94 172 PRO A O 1
ATOM 1264 N N . LYS A 1 173 ? 63.415 -1.363 -29.270 1.00 83.00 173 LYS A N 1
ATOM 1265 C CA . LYS A 1 173 ? 63.227 -1.203 -27.817 1.00 83.00 173 LYS A CA 1
ATOM 1266 C C . LYS A 1 173 ? 62.598 0.151 -27.484 1.00 83.00 173 LYS A C 1
ATOM 1268 O O . LYS A 1 173 ? 61.683 0.206 -26.670 1.00 83.00 173 LYS A O 1
ATOM 1273 N N . PHE A 1 174 ? 63.047 1.221 -28.140 1.00 83.75 174 PHE A N 1
ATOM 1274 C CA . PHE A 1 174 ? 62.487 2.564 -27.960 1.00 83.75 174 PHE A CA 1
ATOM 1275 C C . PHE A 1 174 ? 61.047 2.668 -28.476 1.00 83.75 174 PHE A C 1
ATOM 1277 O O . PHE A 1 174 ? 60.206 3.248 -27.795 1.00 83.75 174 PHE A O 1
ATOM 1284 N N . MET A 1 175 ? 60.728 2.051 -29.620 1.00 84.56 175 MET A N 1
ATOM 1285 C CA . MET A 1 175 ? 59.350 1.999 -30.132 1.00 84.56 175 MET A CA 1
ATOM 1286 C C . MET A 1 175 ? 58.404 1.243 -29.191 1.00 84.56 175 MET A C 1
ATOM 1288 O O . MET A 1 175 ? 57.291 1.703 -28.947 1.00 84.56 175 MET A O 1
ATOM 1292 N N . LEU A 1 176 ? 58.854 0.124 -28.612 1.00 86.69 176 LEU A N 1
ATOM 1293 C CA . LEU A 1 176 ? 58.065 -0.639 -27.641 1.00 86.69 176 LEU A CA 1
ATOM 1294 C C . LEU A 1 176 ? 57.803 0.176 -26.367 1.00 86.69 176 LEU A C 1
ATOM 1296 O O . LEU A 1 176 ? 56.669 0.226 -25.897 1.00 86.69 176 LEU A O 1
ATOM 1300 N N . VAL A 1 177 ? 58.822 0.860 -25.837 1.00 86.12 177 VAL A N 1
ATOM 1301 C CA . VAL A 1 177 ? 58.667 1.746 -24.670 1.00 86.12 177 VAL A CA 1
ATOM 1302 C C . VAL A 1 177 ? 57.732 2.919 -24.984 1.00 86.12 177 VAL A C 1
ATOM 1304 O O . VAL A 1 177 ? 56.861 3.225 -24.174 1.00 86.12 177 VAL A O 1
ATOM 1307 N N . GLY A 1 178 ? 57.852 3.535 -26.165 1.00 85.44 178 GLY A N 1
ATOM 1308 C CA . GLY A 1 178 ? 56.971 4.619 -26.608 1.00 85.44 178 GLY A CA 1
ATOM 1309 C C . GLY A 1 178 ? 55.505 4.190 -26.717 1.00 85.44 178 GLY A C 1
ATOM 1310 O O . GLY A 1 178 ? 54.623 4.882 -26.210 1.00 85.44 178 GLY A O 1
ATOM 1311 N N . LEU A 1 179 ? 55.239 3.015 -27.296 1.00 88.81 179 LEU A N 1
ATOM 1312 C CA . LEU A 1 179 ? 53.890 2.443 -27.353 1.00 88.81 179 LEU A CA 1
ATOM 1313 C C . LEU A 1 179 ? 53.337 2.094 -25.969 1.00 88.81 179 LEU A C 1
ATOM 1315 O O . LEU A 1 179 ? 52.154 2.312 -25.721 1.00 88.81 179 LEU A O 1
ATOM 1319 N N . LEU A 1 180 ? 54.172 1.577 -25.065 1.00 88.31 180 LEU A N 1
ATOM 1320 C CA . LEU A 1 180 ? 53.759 1.244 -23.701 1.00 88.31 180 LEU A CA 1
ATOM 1321 C C . LEU A 1 180 ? 53.364 2.512 -22.933 1.00 88.31 180 LEU A C 1
ATOM 1323 O O . LEU A 1 180 ? 52.285 2.560 -22.349 1.00 88.31 180 LEU A O 1
ATOM 1327 N N . LEU A 1 181 ? 54.185 3.564 -22.999 1.00 87.56 181 LEU A N 1
ATOM 1328 C CA . LEU A 1 181 ? 53.878 4.859 -22.384 1.00 87.56 181 LEU A CA 1
ATOM 1329 C C . LEU A 1 181 ? 52.611 5.488 -22.977 1.00 87.56 181 LEU A C 1
ATOM 1331 O O . LEU A 1 181 ? 51.775 5.998 -22.231 1.00 87.56 181 LEU A O 1
ATOM 1335 N N . TYR A 1 182 ? 52.432 5.401 -24.297 1.00 88.19 182 TYR A N 1
ATOM 1336 C CA . TYR A 1 182 ? 51.224 5.874 -24.969 1.00 88.19 182 TYR A CA 1
ATOM 1337 C C . TYR A 1 182 ? 49.975 5.092 -24.543 1.00 88.19 182 TYR A C 1
ATOM 1339 O O . TYR A 1 182 ? 48.956 5.695 -24.209 1.00 88.19 182 TYR A O 1
ATOM 1347 N N . GLY A 1 183 ? 50.065 3.761 -24.479 1.00 86.31 183 GLY A N 1
ATOM 1348 C CA . GLY A 1 183 ? 48.986 2.895 -24.007 1.00 86.31 183 GLY A CA 1
ATOM 1349 C C . GLY A 1 183 ? 48.602 3.178 -22.554 1.00 86.31 183 GLY A C 1
ATOM 1350 O O . GLY A 1 183 ? 47.417 3.285 -22.247 1.00 86.31 183 GLY A O 1
ATOM 1351 N N . CYS A 1 184 ? 49.584 3.383 -21.670 1.00 85.81 184 CYS A N 1
ATOM 1352 C CA . CYS A 1 184 ? 49.341 3.800 -20.289 1.00 85.81 184 CYS A CA 1
ATOM 1353 C C . CYS A 1 184 ? 48.668 5.178 -20.211 1.00 85.81 184 CYS A C 1
ATOM 1355 O O . CYS A 1 184 ? 47.706 5.340 -19.464 1.00 85.81 184 CYS A O 1
ATOM 1357 N N . GLY A 1 185 ? 49.119 6.157 -21.002 1.00 84.31 185 GLY A N 1
ATOM 1358 C CA . GLY A 1 185 ? 48.504 7.487 -21.061 1.00 84.31 185 GLY A CA 1
ATOM 1359 C C . GLY A 1 185 ? 47.060 7.453 -21.570 1.00 84.31 185 GLY A C 1
ATOM 1360 O O . GLY A 1 185 ? 46.176 8.062 -20.968 1.00 84.31 185 GLY A O 1
ATOM 1361 N N . ALA A 1 186 ? 46.795 6.679 -22.625 1.00 83.25 186 ALA A N 1
ATOM 1362 C CA . ALA A 1 186 ? 45.447 6.459 -23.138 1.00 83.25 186 ALA A CA 1
ATOM 1363 C C . ALA A 1 186 ? 44.556 5.766 -22.094 1.00 83.25 186 ALA A C 1
ATOM 1365 O O . ALA A 1 186 ? 43.428 6.197 -21.865 1.00 83.25 186 ALA A O 1
ATOM 1366 N N . ALA A 1 187 ? 45.062 4.739 -21.406 1.00 82.44 187 ALA A N 1
ATOM 1367 C CA . ALA A 1 187 ? 44.328 4.042 -20.352 1.00 82.44 187 ALA A CA 1
ATOM 1368 C C . ALA A 1 187 ? 43.976 4.970 -19.177 1.00 82.44 187 ALA A C 1
ATOM 1370 O O . ALA A 1 187 ? 42.839 4.948 -18.710 1.00 82.44 187 ALA A O 1
ATOM 1371 N N . LEU A 1 188 ? 44.902 5.831 -18.741 1.00 82.81 188 LEU A N 1
ATOM 1372 C CA . LEU A 1 188 ? 44.636 6.841 -17.711 1.00 82.81 188 LEU A CA 1
ATOM 1373 C C . LEU A 1 188 ? 43.589 7.863 -18.168 1.00 82.81 188 LEU A C 1
ATOM 1375 O O . LEU A 1 188 ? 42.697 8.209 -17.394 1.00 82.81 188 LEU A O 1
ATOM 1379 N N . TYR A 1 189 ? 43.646 8.300 -19.428 1.00 80.50 189 TYR A N 1
ATOM 1380 C CA . TYR A 1 189 ? 42.645 9.198 -20.009 1.00 80.50 189 TYR A CA 1
ATOM 1381 C C . TYR A 1 189 ? 41.246 8.562 -20.048 1.00 80.50 189 TYR A C 1
ATOM 1383 O O . TYR A 1 189 ? 40.260 9.194 -19.674 1.00 80.50 189 TYR A O 1
ATOM 1391 N N . PHE A 1 190 ? 41.138 7.295 -20.454 1.00 77.25 190 PHE A N 1
ATOM 1392 C CA . PHE A 1 190 ? 39.857 6.587 -20.450 1.00 77.25 190 PHE A CA 1
ATOM 1393 C C . PHE A 1 190 ? 39.369 6.247 -19.037 1.00 77.25 190 PHE A C 1
ATOM 1395 O O . PHE A 1 190 ? 38.166 6.277 -18.798 1.00 77.25 190 PHE A O 1
ATOM 1402 N N . SER A 1 191 ? 40.275 5.980 -18.094 1.00 75.12 191 SER A N 1
ATOM 1403 C CA . SER A 1 191 ? 39.931 5.687 -16.697 1.00 75.12 191 SER A CA 1
ATOM 1404 C C . SER A 1 191 ? 39.453 6.916 -15.920 1.00 75.12 191 SER A C 1
ATOM 1406 O O . SER A 1 191 ? 38.712 6.762 -14.955 1.00 75.12 191 SER A O 1
ATOM 1408 N N . THR A 1 192 ? 39.874 8.122 -16.308 1.00 67.38 192 THR A N 1
ATOM 1409 C CA . THR A 1 192 ? 39.474 9.389 -15.663 1.00 67.38 192 THR A CA 1
ATOM 1410 C C . THR A 1 192 ? 38.249 10.033 -16.314 1.00 67.38 192 THR A C 1
ATOM 1412 O O . THR A 1 192 ? 37.762 11.060 -15.839 1.00 67.38 192 THR A O 1
ATOM 1415 N N . ARG A 1 193 ? 37.699 9.425 -17.375 1.00 62.31 193 ARG A N 1
ATOM 1416 C CA . ARG A 1 193 ? 36.414 9.839 -17.944 1.00 62.31 193 ARG A CA 1
ATOM 1417 C C . ARG A 1 193 ? 35.281 9.462 -17.001 1.00 62.31 193 ARG A C 1
ATOM 1419 O O . ARG A 1 193 ? 34.692 8.388 -17.078 1.00 62.31 193 ARG A O 1
ATOM 1426 N N . GLU A 1 194 ? 34.929 10.404 -16.145 1.00 58.28 194 GLU A N 1
ATOM 1427 C CA . GLU A 1 194 ? 33.616 10.415 -15.525 1.00 58.28 194 GLU A CA 1
ATOM 1428 C C . GLU A 1 194 ? 32.539 10.587 -16.601 1.00 58.28 194 GLU A C 1
ATOM 1430 O O . GLU A 1 194 ? 32.714 11.319 -17.579 1.00 58.28 194 GLU A O 1
ATOM 1435 N N . ASN A 1 195 ? 31.400 9.925 -16.408 1.00 57.28 195 ASN A N 1
ATOM 1436 C CA . ASN A 1 195 ? 30.257 9.985 -17.315 1.00 57.28 195 ASN A CA 1
ATOM 1437 C C . ASN A 1 195 ? 29.492 11.311 -17.113 1.00 57.28 195 ASN A C 1
ATOM 1439 O O . ASN A 1 195 ? 28.343 11.332 -16.672 1.00 57.28 195 ASN A O 1
ATOM 1443 N N . ARG A 1 196 ? 30.176 12.434 -17.354 1.00 58.91 196 ARG A N 1
ATOM 1444 C CA . ARG A 1 196 ? 29.630 13.789 -17.256 1.00 58.91 196 ARG A CA 1
ATOM 1445 C C . ARG A 1 196 ? 28.781 14.072 -18.491 1.00 58.91 196 ARG A C 1
ATOM 1447 O O . ARG A 1 196 ? 29.130 13.649 -19.590 1.00 58.91 196 ARG A O 1
ATOM 1454 N N . ARG A 1 197 ? 27.677 14.795 -18.312 1.00 62.03 197 ARG A N 1
ATOM 1455 C CA . ARG A 1 197 ? 26.823 15.280 -19.402 1.00 62.03 197 ARG A CA 1
ATOM 1456 C C . ARG A 1 197 ? 26.961 16.799 -19.495 1.00 62.03 197 ARG A C 1
ATOM 1458 O O . ARG A 1 197 ? 26.269 17.508 -18.770 1.00 62.03 197 ARG A O 1
ATOM 1465 N N . PRO A 1 198 ? 27.912 17.313 -20.292 1.00 60.88 198 PRO A N 1
ATOM 1466 C CA . PRO A 1 198 ? 28.154 18.747 -20.365 1.00 60.88 198 PRO A CA 1
ATOM 1467 C C . PRO A 1 198 ? 26.919 19.445 -20.941 1.00 60.88 198 PRO A C 1
ATOM 1469 O O . PRO A 1 198 ? 26.445 19.059 -22.004 1.00 60.88 198 PRO A O 1
ATOM 1472 N N . GLY A 1 199 ? 26.398 20.451 -20.237 1.00 71.81 199 GLY A N 1
ATOM 1473 C CA . GLY A 1 199 ? 25.213 21.203 -20.668 1.00 71.81 199 GLY A CA 1
ATOM 1474 C C . GLY A 1 199 ? 23.864 20.556 -20.332 1.00 71.81 199 GLY A C 1
ATOM 1475 O O . GLY A 1 199 ? 22.836 21.144 -20.646 1.00 71.81 199 GLY A O 1
ATOM 1476 N N . GLU A 1 200 ? 23.840 19.393 -19.673 1.00 69.50 200 GLU A N 1
ATOM 1477 C CA . GLU A 1 200 ? 22.607 18.819 -19.128 1.00 69.50 200 GLU A CA 1
ATOM 1478 C C . GLU A 1 200 ? 22.607 18.904 -17.603 1.00 69.50 200 GLU A C 1
ATOM 1480 O O . GLU A 1 200 ? 23.503 18.390 -16.929 1.00 69.50 200 GLU A O 1
ATOM 1485 N N . GLU A 1 201 ? 21.558 19.507 -17.052 1.00 71.06 201 GLU A N 1
ATOM 1486 C CA . GLU A 1 201 ? 21.311 19.475 -15.617 1.00 71.06 201 GLU A CA 1
ATOM 1487 C C . GLU A 1 201 ? 20.910 18.066 -15.165 1.00 71.06 201 GLU A C 1
ATOM 1489 O O . GLU A 1 201 ? 20.269 17.289 -15.886 1.00 71.06 201 GLU A O 1
ATOM 1494 N N . HIS A 1 202 ? 21.287 17.724 -13.934 1.00 58.25 202 HIS A N 1
ATOM 1495 C CA . HIS A 1 202 ? 20.887 16.466 -13.326 1.00 58.25 202 HIS A CA 1
ATOM 1496 C C . HIS A 1 202 ? 19.355 16.402 -13.222 1.00 58.25 202 HIS A C 1
ATOM 1498 O O . HIS A 1 202 ? 18.746 17.172 -12.488 1.00 58.25 202 HIS A O 1
ATOM 1504 N N . GLY A 1 203 ? 18.735 15.452 -13.927 1.00 64.88 203 GLY A N 1
ATOM 1505 C CA . GLY A 1 203 ? 17.273 15.328 -14.001 1.00 64.88 203 GLY A CA 1
ATOM 1506 C C . GLY A 1 203 ? 16.670 15.693 -15.360 1.00 64.88 203 GLY A C 1
ATOM 1507 O O . GLY A 1 203 ? 15.451 15.623 -15.500 1.00 64.88 203 GLY A O 1
ATOM 1508 N N . SER A 1 204 ? 17.493 16.010 -16.368 1.00 74.56 204 SER A N 1
ATOM 1509 C CA . SER A 1 204 ? 17.041 16.184 -17.753 1.00 74.56 204 SER A CA 1
ATOM 1510 C C . SER A 1 204 ? 16.203 14.985 -18.241 1.00 74.56 204 SER A C 1
ATOM 1512 O O . SER A 1 204 ? 16.552 13.812 -18.053 1.00 74.56 204 SER A O 1
ATOM 1514 N N . ALA A 1 205 ? 15.060 15.276 -18.868 1.00 77.19 205 ALA A N 1
ATOM 1515 C CA . ALA A 1 205 ? 14.146 14.277 -19.412 1.00 77.19 205 ALA A CA 1
ATOM 1516 C C . ALA A 1 205 ? 14.192 14.283 -20.943 1.00 77.19 205 ALA A C 1
ATOM 1518 O O . ALA A 1 205 ? 14.289 15.331 -21.575 1.00 77.19 205 ALA A O 1
ATOM 1519 N N . ARG A 1 206 ? 14.081 13.099 -21.551 1.00 81.62 206 ARG A N 1
ATOM 1520 C CA . ARG A 1 206 ? 13.962 12.945 -23.005 1.00 81.62 206 ARG A CA 1
ATOM 1521 C C . ARG A 1 206 ? 12.911 11.908 -23.354 1.00 81.62 206 ARG A C 1
ATOM 1523 O O . ARG A 1 206 ? 12.709 10.947 -22.607 1.00 81.62 206 ARG A O 1
ATOM 1530 N N . TRP A 1 207 ? 12.312 12.054 -24.530 1.00 84.69 207 TRP A N 1
ATOM 1531 C CA . TRP A 1 207 ? 11.428 11.035 -25.081 1.00 84.69 207 TRP A CA 1
ATOM 1532 C C . TRP A 1 207 ? 12.204 9.737 -25.319 1.00 84.69 207 TRP A C 1
ATOM 1534 O O . TRP A 1 207 ? 13.201 9.695 -26.041 1.00 84.69 207 TRP A O 1
ATOM 1544 N N . GLY A 1 208 ? 11.769 8.669 -24.655 1.00 83.56 208 GLY A N 1
ATOM 1545 C CA . GLY A 1 208 ? 12.357 7.343 -24.800 1.00 83.56 208 GLY A CA 1
ATOM 1546 C C . GLY A 1 208 ? 11.728 6.568 -25.954 1.00 83.56 208 GLY A C 1
ATOM 1547 O O . GLY A 1 208 ? 10.532 6.680 -26.211 1.00 83.56 208 GLY A O 1
ATOM 1548 N N . ASN A 1 209 ? 12.511 5.712 -26.613 1.00 91.62 209 ASN A N 1
ATOM 1549 C CA . ASN A 1 209 ? 11.966 4.753 -27.568 1.00 91.62 209 ASN A CA 1
ATOM 1550 C C . ASN A 1 209 ? 11.210 3.633 -26.813 1.00 91.62 209 ASN A C 1
ATOM 1552 O O . ASN A 1 209 ? 11.836 2.931 -26.008 1.00 91.62 209 ASN A O 1
ATOM 1556 N N . PRO A 1 210 ? 9.909 3.395 -27.087 1.00 92.25 210 PRO A N 1
ATOM 1557 C CA . PRO A 1 210 ? 9.116 2.400 -26.362 1.00 92.25 210 PRO A CA 1
ATOM 1558 C C . PRO A 1 210 ? 9.685 0.980 -26.423 1.00 92.25 210 PRO A C 1
ATOM 1560 O O . PRO A 1 210 ? 9.640 0.262 -25.428 1.00 92.25 210 PRO A O 1
ATOM 1563 N N . ARG A 1 211 ? 10.270 0.572 -27.558 1.00 92.56 211 ARG A N 1
ATOM 1564 C CA . ARG A 1 211 ? 10.840 -0.776 -27.725 1.00 92.56 211 ARG A CA 1
ATOM 1565 C C . ARG A 1 211 ? 12.069 -0.970 -26.846 1.00 92.56 211 ARG A C 1
ATOM 1567 O O . ARG A 1 211 ? 12.188 -1.997 -26.186 1.00 92.56 211 ARG A O 1
ATOM 1574 N N . GLN A 1 212 ? 12.953 0.028 -26.810 1.00 91.56 212 GLN A N 1
ATOM 1575 C CA . GLN A 1 212 ? 14.147 0.001 -25.961 1.00 91.56 212 GLN A CA 1
ATOM 1576 C C . GLN A 1 212 ? 13.768 0.026 -24.476 1.00 91.56 212 GLN A C 1
ATOM 1578 O O . GLN A 1 212 ? 14.317 -0.739 -23.686 1.00 91.56 212 GLN A O 1
ATOM 1583 N N . LEU A 1 213 ? 12.790 0.860 -24.108 1.00 90.69 213 LEU A N 1
ATOM 1584 C CA . LEU A 1 213 ? 12.277 0.952 -22.743 1.00 90.69 213 LEU A CA 1
ATOM 1585 C C . LEU A 1 213 ? 11.676 -0.385 -22.291 1.00 90.69 213 LEU A C 1
ATOM 1587 O O . LEU A 1 213 ? 12.058 -0.927 -21.258 1.00 90.69 213 LEU A O 1
ATOM 1591 N N . CYS A 1 214 ? 10.790 -0.955 -23.106 1.00 92.38 214 CYS A N 1
ATOM 1592 C CA . CYS A 1 214 ? 10.161 -2.239 -22.832 1.00 92.38 214 CYS A CA 1
ATOM 1593 C C . CYS A 1 214 ? 11.205 -3.356 -22.726 1.00 92.38 214 CYS A C 1
ATOM 1595 O O . CYS A 1 214 ? 11.183 -4.105 -21.760 1.00 92.38 214 CYS A O 1
ATOM 1597 N N . ALA A 1 215 ? 12.177 -3.436 -23.643 1.00 91.62 215 ALA A N 1
ATOM 1598 C CA . ALA A 1 215 ? 13.245 -4.437 -23.578 1.00 91.62 215 ALA A CA 1
ATOM 1599 C C . ALA A 1 215 ? 14.094 -4.333 -22.299 1.00 91.62 215 ALA A C 1
ATOM 1601 O O . ALA A 1 215 ? 14.531 -5.354 -21.772 1.00 91.62 215 ALA A O 1
ATOM 1602 N N . LYS A 1 216 ? 14.302 -3.113 -21.791 1.00 90.31 216 LYS A N 1
ATOM 1603 C CA . LYS A 1 216 ? 15.062 -2.858 -20.565 1.00 90.31 216 LYS A CA 1
ATOM 1604 C C . LYS A 1 216 ? 14.297 -3.240 -19.294 1.00 90.31 216 LYS A C 1
ATOM 1606 O O . LYS A 1 216 ? 14.910 -3.760 -18.365 1.00 90.31 216 LYS A O 1
ATOM 1611 N N . TYR A 1 217 ? 12.998 -2.939 -19.230 1.00 91.56 217 TYR A N 1
ATOM 1612 C CA . TYR A 1 217 ? 12.218 -3.033 -17.988 1.00 91.56 217 TYR A CA 1
ATOM 1613 C C . TYR A 1 217 ? 11.285 -4.241 -17.902 1.00 91.56 217 TYR A C 1
ATOM 1615 O O . TYR A 1 217 ? 10.917 -4.624 -16.791 1.00 91.56 217 TYR A O 1
ATOM 1623 N N . ARG A 1 218 ? 10.905 -4.855 -19.026 1.00 92.25 218 ARG A N 1
ATOM 1624 C CA . ARG A 1 218 ? 10.028 -6.029 -19.014 1.00 92.25 218 ARG A CA 1
ATOM 1625 C C . ARG A 1 218 ? 10.744 -7.245 -18.439 1.00 92.25 218 ARG A C 1
ATOM 1627 O O . ARG A 1 218 ? 11.927 -7.485 -18.700 1.00 92.25 218 ARG A O 1
ATOM 1634 N N . ASP A 1 219 ? 9.999 -8.068 -17.721 1.00 93.00 219 ASP A N 1
ATOM 1635 C CA . ASP A 1 219 ? 10.396 -9.446 -17.505 1.00 93.00 219 ASP A CA 1
ATOM 1636 C C . ASP A 1 219 ? 10.146 -10.295 -18.762 1.00 93.00 219 ASP A C 1
ATOM 1638 O O . ASP A 1 219 ? 9.313 -9.952 -19.607 1.00 93.00 219 ASP A O 1
ATOM 1642 N N . LYS A 1 220 ? 10.908 -11.385 -18.903 1.00 90.88 220 LYS A N 1
ATOM 1643 C CA . LYS A 1 220 ? 10.757 -12.333 -20.013 1.00 90.88 220 LYS A CA 1
ATOM 1644 C C . LYS A 1 220 ? 9.436 -13.087 -19.899 1.00 90.88 220 LYS A C 1
ATOM 1646 O O . LYS A 1 220 ? 8.837 -13.387 -20.924 1.00 90.88 220 LYS A O 1
ATOM 1651 N N . ASP A 1 221 ? 9.011 -13.372 -18.671 1.00 91.19 221 ASP A N 1
ATOM 1652 C CA . ASP A 1 221 ? 7.731 -14.004 -18.383 1.00 91.19 221 ASP A CA 1
ATOM 1653 C C . ASP A 1 221 ? 6.599 -12.963 -18.475 1.00 91.19 221 ASP A C 1
ATOM 1655 O O . ASP A 1 221 ? 6.579 -12.015 -17.680 1.00 91.19 221 ASP A O 1
ATOM 1659 N N . PRO A 1 222 ? 5.645 -13.099 -19.418 1.00 87.81 222 PRO A N 1
ATOM 1660 C CA . PRO A 1 222 ? 4.544 -12.155 -19.573 1.00 87.81 222 PRO A CA 1
ATOM 1661 C C . PRO A 1 222 ? 3.695 -11.975 -18.311 1.00 87.81 222 PRO A C 1
ATOM 1663 O O . PRO A 1 222 ? 3.200 -10.871 -18.107 1.00 87.81 222 PRO A O 1
ATOM 1666 N N . VAL A 1 223 ? 3.562 -13.009 -17.470 1.00 89.69 223 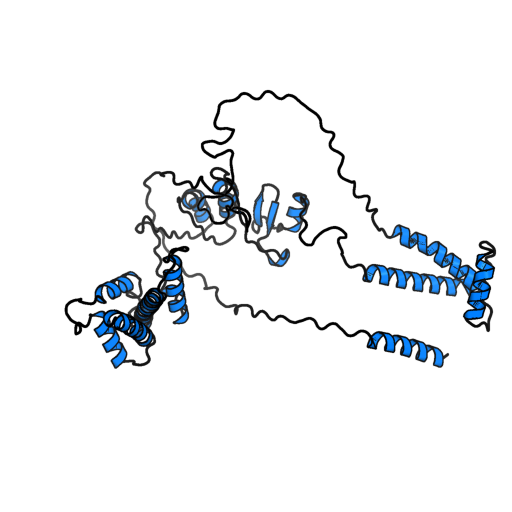VAL A N 1
ATOM 1667 C CA . VAL A 1 223 ? 2.745 -12.979 -16.244 1.00 89.69 223 VAL A CA 1
ATOM 1668 C C . VAL A 1 223 ? 3.397 -12.099 -15.176 1.00 89.69 223 VAL A C 1
ATOM 1670 O O . VAL A 1 223 ? 2.714 -11.411 -14.424 1.00 89.69 223 VAL A O 1
ATOM 1673 N N . LYS A 1 224 ? 4.732 -12.021 -15.152 1.00 91.75 224 LYS A N 1
ATOM 1674 C CA . LYS A 1 224 ? 5.505 -11.246 -14.163 1.00 91.75 224 LYS A CA 1
ATOM 1675 C C . LYS A 1 224 ? 5.662 -9.772 -14.531 1.00 91.75 224 LYS A C 1
ATOM 1677 O O . LYS A 1 224 ? 6.657 -9.144 -14.166 1.00 91.75 224 LYS A O 1
ATOM 1682 N N . ASN A 1 225 ? 4.710 -9.218 -15.273 1.00 92.75 225 ASN A N 1
ATOM 1683 C CA . ASN A 1 225 ? 4.749 -7.847 -15.759 1.00 92.75 225 ASN A CA 1
ATOM 1684 C C . ASN A 1 225 ? 3.467 -7.079 -15.414 1.00 92.75 225 ASN A C 1
ATOM 1686 O O . ASN A 1 225 ? 2.363 -7.594 -15.550 1.00 92.75 225 ASN A O 1
ATOM 1690 N N . THR A 1 226 ? 3.606 -5.802 -15.077 1.00 93.44 226 THR A N 1
ATOM 1691 C CA . THR A 1 226 ? 2.518 -4.819 -15.110 1.00 93.44 226 THR A CA 1
ATOM 1692 C C . THR A 1 226 ? 2.390 -4.248 -16.520 1.00 93.44 226 THR A C 1
ATOM 1694 O O . THR A 1 226 ? 3.387 -3.883 -17.159 1.00 93.44 226 THR A O 1
ATOM 1697 N N . ILE A 1 227 ? 1.159 -4.162 -17.018 1.00 94.00 227 ILE A N 1
ATOM 1698 C CA . ILE A 1 227 ? 0.831 -3.568 -18.314 1.00 94.00 227 ILE A CA 1
ATOM 1699 C C . ILE A 1 227 ? 0.686 -2.056 -18.127 1.00 94.00 227 ILE A C 1
ATOM 1701 O O . ILE A 1 227 ? -0.195 -1.607 -17.396 1.00 94.00 227 ILE A O 1
ATOM 1705 N N . LEU A 1 228 ? 1.538 -1.277 -18.805 1.00 93.06 228 LEU A N 1
ATOM 1706 C CA . LEU A 1 228 ? 1.465 0.191 -18.801 1.00 93.06 228 LEU A CA 1
ATOM 1707 C C . LEU A 1 228 ? 0.800 0.714 -20.075 1.00 93.06 228 LEU A C 1
ATOM 1709 O O . LEU A 1 228 ? -0.078 1.568 -20.027 1.00 93.06 228 LEU A O 1
ATOM 1713 N N . THR A 1 229 ? 1.223 0.194 -21.228 1.00 90.94 229 THR A N 1
ATOM 1714 C CA . THR A 1 229 ? 0.660 0.511 -22.546 1.00 90.94 229 THR A CA 1
ATOM 1715 C C . THR A 1 229 ? 0.701 -0.732 -23.436 1.00 90.94 229 THR A C 1
ATOM 1717 O O . THR A 1 229 ? 1.247 -1.766 -23.050 1.00 90.94 229 THR A O 1
ATOM 1720 N N . GLN A 1 230 ? 0.199 -0.629 -24.670 1.00 88.19 230 GLN A N 1
ATOM 1721 C CA . GLN A 1 230 ? 0.332 -1.696 -25.670 1.00 88.19 230 GLN A CA 1
ATOM 1722 C C . GLN A 1 230 ? 1.799 -2.100 -25.920 1.00 88.19 230 GLN A C 1
ATOM 1724 O O . GLN A 1 230 ? 2.081 -3.264 -26.195 1.00 88.19 230 GLN A O 1
ATOM 1729 N N . ASN A 1 231 ? 2.736 -1.152 -25.789 1.00 90.62 231 ASN A N 1
ATOM 1730 C CA . ASN A 1 231 ? 4.139 -1.338 -26.166 1.00 90.62 231 ASN A CA 1
ATOM 1731 C C . ASN A 1 231 ? 5.107 -1.367 -24.977 1.00 90.62 231 ASN A C 1
ATOM 1733 O O . ASN A 1 231 ? 6.270 -1.726 -25.159 1.00 90.62 231 ASN A O 1
ATOM 1737 N N . VAL A 1 232 ? 4.661 -0.994 -23.774 1.00 92.50 232 VAL A N 1
ATOM 1738 C CA . VAL A 1 232 ? 5.511 -0.878 -22.582 1.00 92.50 232 VAL A CA 1
ATOM 1739 C C . VAL A 1 232 ? 4.933 -1.699 -21.438 1.00 92.50 232 VAL A C 1
ATOM 1741 O O . VAL A 1 232 ? 3.763 -1.573 -21.076 1.00 92.50 232 VAL A O 1
ATOM 1744 N N . ARG A 1 233 ? 5.800 -2.522 -20.851 1.00 93.25 233 ARG A N 1
ATOM 1745 C CA . ARG A 1 233 ? 5.535 -3.336 -19.667 1.00 93.25 233 ARG A CA 1
ATOM 1746 C C . ARG A 1 233 ? 6.664 -3.155 -18.664 1.00 93.25 233 ARG A C 1
ATOM 1748 O O . ARG A 1 233 ? 7.799 -2.884 -19.061 1.00 93.25 233 ARG A O 1
ATOM 1755 N N . MET A 1 234 ? 6.348 -3.329 -17.389 1.00 92.75 234 MET A N 1
ATOM 1756 C CA . MET A 1 234 ? 7.318 -3.244 -16.302 1.00 92.75 234 MET A CA 1
ATOM 1757 C C . MET A 1 234 ? 7.302 -4.539 -15.502 1.00 92.75 234 MET A C 1
ATOM 1759 O O . MET A 1 234 ? 6.240 -4.972 -15.070 1.00 92.75 234 MET A O 1
ATOM 1763 N N . GLY A 1 235 ? 8.460 -5.172 -15.331 1.00 92.75 235 GLY A N 1
ATOM 1764 C CA . GLY A 1 235 ? 8.566 -6.388 -14.531 1.00 92.75 235 GLY A CA 1
ATOM 1765 C C . GLY A 1 235 ? 8.226 -6.131 -13.063 1.00 92.75 235 GLY A C 1
ATOM 1766 O O . GLY A 1 235 ? 8.549 -5.078 -12.527 1.00 92.75 235 GLY A O 1
ATOM 1767 N N . LEU A 1 236 ? 7.628 -7.113 -12.390 1.00 89.81 236 LEU A N 1
ATOM 1768 C CA . LEU A 1 236 ? 7.284 -7.029 -10.963 1.00 89.81 236 LEU A CA 1
ATOM 1769 C C . LEU A 1 236 ? 8.505 -7.163 -10.034 1.00 89.81 236 LEU A C 1
ATOM 1771 O O . LEU A 1 236 ? 8.393 -7.001 -8.824 1.00 89.81 236 LEU A O 1
ATOM 1775 N N . ASN A 1 237 ? 9.691 -7.467 -10.570 1.00 87.69 237 ASN A N 1
ATOM 1776 C CA . ASN A 1 237 ? 10.915 -7.560 -9.779 1.00 87.69 237 ASN A CA 1
ATOM 1777 C C . ASN A 1 237 ? 11.694 -6.236 -9.798 1.00 87.69 237 ASN A C 1
ATOM 1779 O O . ASN A 1 237 ? 12.624 -6.047 -10.591 1.00 87.69 237 ASN A O 1
ATOM 1783 N N . GLY A 1 238 ? 11.357 -5.370 -8.838 1.00 85.69 238 GLY A N 1
ATOM 1784 C CA . GLY A 1 238 ? 11.991 -4.069 -8.612 1.00 85.69 238 GLY A CA 1
ATOM 1785 C C . GLY A 1 238 ? 13.519 -4.106 -8.504 1.00 85.69 238 GLY A C 1
ATOM 1786 O O . GLY A 1 238 ? 14.197 -3.186 -8.972 1.00 85.69 238 GLY A O 1
ATOM 1787 N N . LYS A 1 239 ? 14.083 -5.190 -7.947 1.00 85.31 239 LYS A N 1
ATOM 1788 C CA . LYS A 1 239 ? 15.534 -5.348 -7.740 1.00 85.31 239 LYS A CA 1
ATOM 1789 C C . LYS A 1 239 ? 16.290 -5.475 -9.063 1.00 85.31 239 LYS A C 1
ATOM 1791 O O . LYS A 1 239 ? 17.387 -4.938 -9.193 1.00 85.31 239 LYS A O 1
ATOM 1796 N N . LYS A 1 240 ? 15.687 -6.124 -10.065 1.00 82.88 240 LYS A N 1
ATOM 1797 C CA . LYS A 1 240 ? 16.309 -6.370 -11.377 1.00 82.88 240 LYS A CA 1
ATOM 1798 C C . LYS A 1 240 ? 16.583 -5.076 -12.138 1.00 82.88 240 LYS A C 1
ATOM 1800 O O . LYS A 1 240 ? 17.640 -4.923 -12.741 1.00 82.88 240 LYS A O 1
ATOM 1805 N N . HIS A 1 241 ? 15.641 -4.139 -12.101 1.00 83.38 241 HIS A N 1
ATOM 1806 C CA . HIS A 1 241 ? 15.755 -2.865 -12.812 1.00 83.38 241 HIS A CA 1
ATOM 1807 C C . HIS A 1 241 ? 16.039 -1.667 -11.895 1.00 83.38 241 HIS A C 1
ATOM 1809 O O . HIS A 1 241 ? 16.135 -0.543 -12.392 1.00 83.38 241 HIS A O 1
ATOM 1815 N N . ARG A 1 242 ? 16.178 -1.893 -10.579 1.00 85.81 242 ARG A N 1
ATOM 1816 C CA . ARG A 1 242 ? 16.417 -0.873 -9.543 1.00 85.81 242 ARG A CA 1
ATOM 1817 C C . ARG A 1 242 ? 15.440 0.304 -9.650 1.00 85.81 242 ARG A C 1
ATOM 1819 O O . ARG A 1 242 ? 15.846 1.464 -9.679 1.00 85.81 242 ARG A O 1
ATOM 1826 N N . ARG A 1 243 ? 14.143 0.004 -9.795 1.00 84.06 243 ARG A N 1
ATOM 1827 C CA . ARG A 1 243 ? 13.073 1.020 -9.826 1.00 84.06 243 ARG A CA 1
ATOM 1828 C C . ARG A 1 243 ? 11.938 0.631 -8.903 1.00 84.06 243 ARG A C 1
ATOM 1830 O O . ARG A 1 243 ? 11.647 -0.554 -8.758 1.00 84.06 243 ARG A O 1
ATOM 1837 N N . ASN A 1 244 ? 11.304 1.654 -8.341 1.00 85.88 244 ASN A N 1
ATOM 1838 C CA . ASN A 1 244 ? 10.049 1.507 -7.632 1.00 85.88 244 ASN A CA 1
ATOM 1839 C C . ASN A 1 244 ? 8.944 1.096 -8.623 1.00 85.88 244 ASN A C 1
ATOM 1841 O O . ASN A 1 244 ? 8.961 1.517 -9.780 1.00 85.88 244 ASN A O 1
ATOM 1845 N N . LEU A 1 245 ? 8.033 0.242 -8.166 1.00 88.06 245 LEU A N 1
ATOM 1846 C CA . LEU A 1 245 ? 6.893 -0.264 -8.928 1.00 88.06 245 LEU A CA 1
ATOM 1847 C C . LEU A 1 245 ? 5.629 0.568 -8.704 1.00 88.06 245 LEU A C 1
ATOM 1849 O O . LEU A 1 245 ? 4.648 0.355 -9.414 1.00 88.06 245 LEU A O 1
ATOM 1853 N N . LEU A 1 246 ? 5.651 1.505 -7.746 1.00 90.81 246 LEU A N 1
ATOM 1854 C CA . LEU A 1 246 ? 4.565 2.453 -7.536 1.00 90.81 246 LEU A CA 1
ATOM 1855 C C . LEU A 1 246 ? 4.302 3.239 -8.822 1.00 90.81 246 LEU A C 1
ATOM 1857 O O . LEU A 1 246 ? 5.206 3.831 -9.414 1.00 90.81 246 LEU A O 1
ATOM 1861 N N . GLN A 1 247 ? 3.042 3.226 -9.243 1.00 90.69 247 GLN A N 1
ATOM 1862 C CA . GLN A 1 247 ? 2.579 3.846 -10.475 1.00 90.69 247 GLN A CA 1
ATOM 1863 C C . GLN A 1 247 ? 1.492 4.855 -10.145 1.00 90.69 247 GLN A C 1
ATOM 1865 O O . GLN A 1 247 ? 0.528 4.545 -9.450 1.00 90.69 247 GLN A O 1
ATOM 1870 N N . ILE A 1 248 ? 1.650 6.062 -10.678 1.00 93.19 248 ILE A N 1
ATOM 1871 C CA . ILE A 1 248 ? 0.654 7.122 -10.583 1.00 93.19 248 ILE A CA 1
ATOM 1872 C C . ILE A 1 248 ? 0.043 7.277 -11.972 1.00 93.19 248 ILE A C 1
ATOM 1874 O O . ILE A 1 248 ? 0.732 7.637 -12.925 1.00 93.19 248 ILE A O 1
ATOM 1878 N N . VAL A 1 249 ? -1.250 6.975 -12.089 1.00 91.06 249 VAL A N 1
ATOM 1879 C CA . VAL A 1 249 ? -1.991 7.067 -13.352 1.00 91.06 249 VAL A CA 1
ATOM 1880 C C . VAL A 1 249 ? -2.878 8.302 -13.321 1.00 91.06 249 VAL A C 1
ATOM 1882 O O . VAL A 1 249 ? -3.902 8.336 -12.638 1.00 91.06 249 VAL A O 1
ATOM 1885 N N . ILE A 1 250 ? -2.480 9.321 -14.079 1.00 92.31 250 ILE A N 1
ATOM 1886 C CA . ILE A 1 250 ? -3.175 10.607 -14.157 1.00 92.31 250 ILE A CA 1
ATOM 1887 C C . ILE A 1 250 ? -4.019 10.640 -15.429 1.00 92.31 250 ILE A C 1
ATOM 1889 O O . ILE A 1 250 ? -3.549 10.317 -16.517 1.00 92.31 250 ILE A O 1
ATOM 1893 N N . GLY A 1 251 ? -5.279 11.039 -15.296 1.00 90.12 251 GLY A N 1
ATOM 1894 C CA . GLY A 1 251 ? -6.174 11.249 -16.428 1.00 90.12 251 GLY A CA 1
ATOM 1895 C C . GLY A 1 251 ? -7.507 11.823 -15.972 1.00 90.12 251 GLY A C 1
ATOM 1896 O O . GLY A 1 251 ? -7.944 11.551 -14.850 1.00 90.12 251 GLY A O 1
ATOM 1897 N N . GLY A 1 252 ? -8.168 12.587 -16.842 1.00 90.12 252 GLY A N 1
ATOM 1898 C CA . GLY A 1 252 ? -9.483 13.172 -16.566 1.00 90.12 252 GLY A CA 1
ATOM 1899 C C . GLY A 1 252 ? -10.585 12.131 -16.326 1.00 90.12 252 GLY A C 1
ATOM 1900 O O . GLY A 1 252 ? -10.377 10.912 -16.443 1.00 90.12 252 GLY A O 1
ATOM 1901 N N . SER A 1 253 ? -11.783 12.602 -15.973 1.00 86.75 253 SER A N 1
ATOM 1902 C CA . SER A 1 253 ? -12.983 11.755 -16.018 1.00 86.75 253 SER A CA 1
ATOM 1903 C C . SER A 1 253 ? -13.193 11.238 -17.447 1.00 86.75 253 SER A C 1
ATOM 1905 O O . SER A 1 253 ? -12.846 11.917 -18.407 1.00 86.75 253 SER A O 1
ATOM 1907 N N . GLY A 1 254 ? -13.665 10.001 -17.607 1.00 85.12 254 GLY A N 1
ATOM 1908 C CA . GLY A 1 254 ? -13.851 9.394 -18.933 1.00 85.12 254 GLY A CA 1
ATOM 1909 C C . GLY A 1 254 ? -12.568 8.984 -19.678 1.00 85.12 254 GLY A C 1
ATOM 1910 O O . GLY A 1 254 ? -12.660 8.247 -20.651 1.00 85.12 254 GLY A O 1
ATOM 1911 N N . ALA A 1 255 ? -11.366 9.320 -19.188 1.00 87.56 255 ALA A N 1
ATOM 1912 C CA . ALA A 1 255 ? -10.089 8.942 -19.823 1.00 87.56 255 ALA A CA 1
ATOM 1913 C C . ALA A 1 255 ? -9.811 7.419 -19.853 1.00 87.56 255 ALA A C 1
ATOM 1915 O O . ALA A 1 255 ? -8.780 6.970 -20.344 1.00 87.56 255 ALA A O 1
ATOM 1916 N N . GLY A 1 256 ? -10.707 6.609 -19.282 1.00 88.00 256 GLY A N 1
ATOM 1917 C CA . GLY A 1 256 ? -10.630 5.154 -19.341 1.00 88.00 256 GLY A CA 1
ATOM 1918 C C . GLY A 1 256 ? -9.606 4.520 -18.397 1.00 88.00 256 GLY A C 1
ATOM 1919 O O . GLY A 1 256 ? -9.256 3.364 -18.610 1.00 88.00 256 GLY A O 1
ATOM 1920 N N . LYS A 1 257 ? -9.170 5.213 -17.332 1.00 91.06 257 LYS A N 1
ATOM 1921 C CA . LYS A 1 257 ? -8.225 4.690 -16.315 1.00 91.06 257 LYS A CA 1
ATOM 1922 C C . LYS A 1 257 ? -8.597 3.276 -15.843 1.00 91.06 257 LYS A C 1
ATOM 1924 O O . LYS A 1 257 ? -7.800 2.347 -15.945 1.00 91.06 257 LYS A O 1
ATOM 1929 N N . THR A 1 258 ? -9.850 3.082 -15.432 1.00 89.81 258 THR A N 1
ATOM 1930 C CA . THR A 1 258 ? -10.356 1.782 -14.970 1.00 89.81 258 THR A CA 1
ATOM 1931 C C . THR A 1 258 ? -10.335 0.726 -16.076 1.00 89.81 258 THR A C 1
ATOM 1933 O O . THR A 1 258 ? -9.930 -0.408 -15.838 1.00 89.81 258 THR A O 1
ATOM 1936 N N . ARG A 1 259 ? -10.749 1.086 -17.300 1.00 90.12 259 ARG A N 1
ATOM 1937 C CA . ARG A 1 259 ? -10.888 0.145 -18.424 1.00 90.12 259 ARG A CA 1
ATOM 1938 C C . ARG A 1 259 ? -9.554 -0.252 -19.050 1.00 90.12 259 ARG A C 1
ATOM 1940 O O . ARG A 1 259 ? -9.402 -1.409 -19.416 1.00 90.12 259 ARG A O 1
ATOM 1947 N N . PHE A 1 260 ? -8.629 0.689 -19.208 1.00 90.69 260 PHE A N 1
ATOM 1948 C CA . PHE A 1 260 ? -7.384 0.483 -19.951 1.00 90.69 260 PHE A CA 1
ATOM 1949 C C . PHE A 1 260 ? -6.186 0.157 -19.062 1.00 90.69 260 PHE A C 1
ATOM 1951 O O . PHE A 1 260 ? -5.242 -0.455 -19.550 1.00 90.69 260 PHE A O 1
ATOM 1958 N N . PHE A 1 261 ? -6.219 0.526 -17.779 1.00 93.25 261 PHE A N 1
ATOM 1959 C CA . PHE A 1 261 ? -5.122 0.253 -16.855 1.00 93.25 261 PHE A CA 1
ATOM 1960 C C . PHE A 1 261 ? -5.523 -0.732 -15.754 1.00 93.25 261 PHE A C 1
ATOM 1962 O O . PHE A 1 261 ? -4.928 -1.805 -15.659 1.00 93.25 261 PHE A O 1
ATOM 1969 N N . CYS A 1 262 ? -6.547 -0.425 -14.952 1.00 93.31 262 CYS A N 1
ATOM 1970 C CA . CYS A 1 262 ? -6.854 -1.242 -13.773 1.00 93.31 262 CYS A CA 1
ATOM 1971 C C . CYS A 1 262 ? -7.384 -2.641 -14.149 1.00 93.31 262 CYS A C 1
ATOM 1973 O O . CYS A 1 262 ? -6.830 -3.643 -13.703 1.00 93.31 262 CYS A O 1
ATOM 1975 N N . LYS A 1 263 ? -8.412 -2.728 -15.012 1.00 93.88 263 LYS A N 1
ATOM 1976 C CA . LYS A 1 263 ? -9.013 -4.012 -15.423 1.00 93.88 263 LYS A CA 1
ATOM 1977 C C . LYS A 1 263 ? -7.998 -4.953 -16.089 1.00 93.88 263 LYS A C 1
ATOM 1979 O O . LYS A 1 263 ? -7.884 -6.077 -15.613 1.00 93.88 263 LYS A O 1
ATOM 1984 N N . PRO A 1 264 ? -7.207 -4.539 -17.102 1.00 93.69 264 PRO A N 1
ATOM 1985 C CA . PRO A 1 264 ? -6.234 -5.433 -17.723 1.00 93.69 264 PRO A CA 1
ATOM 1986 C C . PRO A 1 264 ? -5.199 -5.959 -16.734 1.00 93.69 264 PRO A C 1
ATOM 1988 O O . PRO A 1 264 ? -4.846 -7.128 -16.817 1.00 93.69 264 PRO A O 1
ATOM 1991 N N . ASN A 1 265 ? -4.745 -5.134 -15.783 1.00 94.81 265 ASN A N 1
ATOM 1992 C CA . ASN A 1 265 ? -3.781 -5.573 -14.777 1.00 94.81 265 ASN A CA 1
ATOM 1993 C C . ASN A 1 265 ? -4.381 -6.572 -13.777 1.00 94.81 265 ASN A C 1
ATOM 1995 O O . ASN A 1 265 ? -3.726 -7.572 -13.505 1.00 94.81 265 ASN A O 1
ATOM 1999 N N . LEU A 1 266 ? -5.622 -6.379 -13.310 1.00 95.31 266 LEU A N 1
ATOM 2000 C CA . LEU A 1 266 ? -6.301 -7.382 -12.474 1.00 95.31 266 LEU A CA 1
ATOM 2001 C C . LEU A 1 266 ? -6.537 -8.694 -13.230 1.00 95.31 266 LEU A C 1
ATOM 2003 O O . LEU A 1 266 ? -6.314 -9.777 -12.699 1.00 95.31 266 LEU A O 1
ATOM 2007 N N . MET A 1 267 ? -6.940 -8.605 -14.500 1.00 94.75 267 MET A N 1
ATOM 2008 C CA . MET A 1 267 ? -7.208 -9.775 -15.338 1.00 94.75 267 MET A CA 1
ATOM 2009 C C . MET A 1 267 ? -5.954 -10.613 -15.634 1.00 94.75 267 MET A C 1
ATOM 2011 O O . MET A 1 267 ? -6.088 -11.755 -16.072 1.00 94.75 267 MET A O 1
ATOM 2015 N N . GLN A 1 268 ? -4.743 -10.091 -15.383 1.00 93.44 268 GLN A N 1
ATOM 2016 C CA . GLN A 1 268 ? -3.521 -10.899 -15.454 1.00 93.44 268 GLN A CA 1
ATOM 2017 C C . GLN A 1 268 ? -3.453 -11.964 -14.356 1.00 93.44 268 GLN A C 1
ATOM 2019 O O . GLN A 1 268 ? -2.733 -12.942 -14.546 1.00 93.44 268 GLN A O 1
ATOM 2024 N N . ALA A 1 269 ? -4.187 -11.798 -13.246 1.00 93.81 269 ALA A N 1
ATOM 2025 C CA . ALA A 1 269 ? -4.254 -12.765 -12.151 1.00 93.81 269 ALA A CA 1
ATOM 2026 C C . ALA A 1 269 ? -2.861 -13.227 -11.670 1.00 93.81 269 ALA A C 1
ATOM 2028 O O . ALA A 1 269 ? -2.641 -14.409 -11.404 1.00 93.81 269 ALA A O 1
ATOM 2029 N N . ASN A 1 270 ? -1.906 -12.295 -11.588 1.00 91.88 270 ASN A N 1
ATOM 2030 C CA . ASN A 1 270 ? -0.486 -12.578 -11.371 1.00 91.88 270 ASN A CA 1
ATOM 2031 C C . ASN A 1 270 ? 0.020 -12.323 -9.941 1.00 91.88 270 ASN A C 1
ATOM 2033 O O . ASN A 1 270 ? 1.168 -12.658 -9.647 1.00 91.88 270 ASN A O 1
ATOM 2037 N N . CYS A 1 271 ? -0.793 -11.728 -9.068 1.00 91.00 271 CYS A N 1
ATOM 2038 C CA . CYS A 1 271 ? -0.478 -11.490 -7.662 1.00 91.00 271 CYS A CA 1
ATOM 2039 C C . CYS A 1 271 ? -1.759 -11.286 -6.847 1.00 91.00 271 CYS A C 1
ATOM 2041 O O . CYS A 1 271 ? -2.824 -11.059 -7.412 1.00 91.00 271 CYS A O 1
ATOM 2043 N N . SER A 1 272 ? -1.651 -11.293 -5.519 1.00 93.69 272 SER A N 1
ATOM 2044 C CA . SER A 1 272 ? -2.742 -10.838 -4.653 1.00 93.69 272 SER A CA 1
ATOM 2045 C C . SER A 1 272 ? -3.057 -9.364 -4.918 1.00 93.69 272 SER A C 1
ATOM 2047 O O . SER A 1 272 ? -2.149 -8.555 -5.132 1.00 93.69 272 SER A O 1
ATOM 2049 N N . PHE A 1 273 ? -4.341 -9.011 -4.900 1.00 94.06 273 PHE A N 1
ATOM 2050 C CA . PHE A 1 273 ? -4.807 -7.656 -5.183 1.00 94.06 273 PHE A CA 1
ATOM 2051 C C . PHE A 1 273 ? -5.586 -7.092 -3.997 1.00 94.06 273 PHE A C 1
ATOM 2053 O O . PHE A 1 273 ? -6.491 -7.742 -3.486 1.00 94.06 273 PHE A O 1
ATOM 2060 N N . LEU A 1 274 ? -5.271 -5.852 -3.623 1.00 94.75 274 LEU A N 1
ATOM 2061 C CA . LEU A 1 274 ? -6.115 -5.004 -2.786 1.00 94.75 274 LEU A CA 1
ATOM 2062 C C . LEU A 1 274 ? -6.646 -3.876 -3.671 1.00 94.75 274 LEU A C 1
ATOM 2064 O O . LEU A 1 274 ? -5.860 -3.136 -4.268 1.00 94.75 274 LEU A O 1
ATOM 2068 N N . VAL A 1 275 ? -7.968 -3.773 -3.799 1.00 93.12 275 VAL A N 1
ATOM 2069 C CA . VAL A 1 275 ? -8.613 -2.852 -4.743 1.00 93.12 275 VAL A CA 1
ATOM 2070 C C . VAL A 1 275 ? -9.589 -1.957 -4.000 1.00 93.12 275 VAL A C 1
ATOM 2072 O O . VAL A 1 275 ? -10.537 -2.435 -3.390 1.00 93.12 275 VAL A O 1
ATOM 2075 N N . THR A 1 276 ? -9.388 -0.647 -4.100 1.00 92.56 276 THR A N 1
ATOM 2076 C CA . THR A 1 276 ? -10.362 0.347 -3.649 1.00 92.56 276 THR A CA 1
ATOM 2077 C C . THR A 1 276 ? -11.353 0.628 -4.781 1.00 92.56 276 THR A C 1
ATOM 2079 O O . THR A 1 276 ? -11.036 1.318 -5.751 1.00 92.56 276 THR A O 1
ATOM 2082 N N . ASP A 1 277 ? -12.557 0.058 -4.687 1.00 90.31 277 ASP A N 1
ATOM 2083 C CA . ASP A 1 277 ? -13.583 0.122 -5.738 1.00 90.31 277 ASP A CA 1
ATOM 2084 C C . ASP A 1 277 ? -14.833 0.894 -5.280 1.00 90.31 277 ASP A C 1
ATOM 2086 O O . ASP A 1 277 ? -15.863 0.292 -4.982 1.00 90.31 277 ASP A O 1
ATOM 2090 N N . PRO A 1 278 ? -14.797 2.239 -5.260 1.00 82.38 278 PRO A N 1
ATOM 2091 C CA . PRO A 1 278 ? -15.893 3.054 -4.730 1.00 82.38 278 PRO A CA 1
ATOM 2092 C C . PRO A 1 278 ? -17.216 2.936 -5.510 1.00 82.38 278 PRO A C 1
ATOM 2094 O O . PRO A 1 278 ? -18.215 3.507 -5.086 1.00 82.38 278 PRO A O 1
ATOM 2097 N N . LYS A 1 279 ? -17.230 2.275 -6.678 1.00 82.38 279 LYS A N 1
ATOM 2098 C CA . LYS A 1 279 ? -18.428 2.090 -7.521 1.00 82.38 279 LYS A CA 1
ATOM 2099 C C . LYS A 1 279 ? -18.814 0.617 -7.728 1.00 82.38 279 LYS A C 1
ATOM 2101 O O . LYS A 1 279 ? -19.740 0.330 -8.496 1.00 82.38 279 LYS A O 1
ATOM 2106 N N . GLY A 1 280 ? -18.064 -0.321 -7.149 1.00 85.38 280 GLY A N 1
ATOM 2107 C CA . GLY A 1 280 ? -18.237 -1.756 -7.398 1.00 85.38 280 GLY A CA 1
ATOM 2108 C C . GLY A 1 280 ? -18.074 -2.162 -8.875 1.00 85.38 280 GLY A C 1
ATOM 2109 O O . GLY A 1 280 ? -18.589 -3.196 -9.301 1.00 85.38 280 GLY A O 1
ATOM 2110 N N . GLU A 1 281 ? -17.465 -1.327 -9.725 1.00 88.12 281 GLU A N 1
ATOM 2111 C CA . GLU A 1 281 ? -17.346 -1.587 -11.170 1.00 88.12 281 GLU A CA 1
ATOM 2112 C C . GLU A 1 281 ? -16.213 -2.565 -11.496 1.00 88.12 281 GLU A C 1
ATOM 2114 O O . GLU A 1 281 ? -16.243 -3.238 -12.533 1.00 88.12 281 GLU A O 1
ATOM 2119 N N . MET A 1 282 ? -15.184 -2.607 -10.651 1.00 90.06 282 MET A N 1
ATOM 2120 C CA . MET A 1 282 ? -14.050 -3.509 -10.793 1.00 90.06 282 MET A CA 1
ATOM 2121 C C . MET A 1 282 ? -14.421 -4.907 -10.328 1.00 90.06 282 MET A C 1
ATOM 2123 O O . MET A 1 282 ? -14.210 -5.856 -11.085 1.00 90.06 282 MET A O 1
ATOM 2127 N N . LEU A 1 283 ? -15.032 -5.010 -9.144 1.00 90.75 283 LEU A N 1
ATOM 2128 C CA . LEU A 1 283 ? -15.495 -6.273 -8.580 1.00 90.75 283 LEU A CA 1
ATOM 2129 C C . LEU A 1 283 ? -16.433 -6.981 -9.565 1.00 90.75 283 LEU A C 1
ATOM 2131 O O . LEU A 1 283 ? -16.116 -8.070 -10.037 1.00 90.75 283 LEU A O 1
ATOM 2135 N N . ARG A 1 284 ? -17.511 -6.314 -10.003 1.00 89.75 284 ARG A N 1
ATOM 2136 C CA . ARG A 1 284 ? -18.480 -6.884 -10.959 1.00 89.75 284 ARG A CA 1
ATOM 21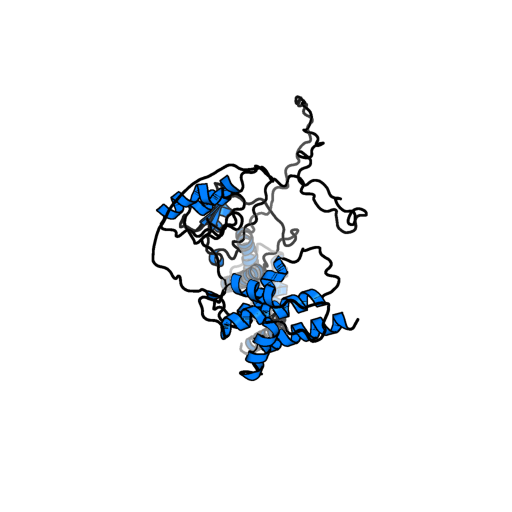37 C C . ARG A 1 284 ? -17.853 -7.330 -12.280 1.00 89.75 284 ARG A C 1
ATOM 2139 O O . ARG A 1 284 ? -18.292 -8.309 -12.873 1.00 89.75 284 ARG A O 1
ATOM 2146 N N . ALA A 1 285 ? -16.847 -6.605 -12.766 1.00 91.00 285 ALA A N 1
ATOM 2147 C CA . ALA A 1 285 ? -16.249 -6.886 -14.067 1.00 91.00 285 ALA A CA 1
ATOM 2148 C C . ALA A 1 285 ? -15.196 -8.002 -14.036 1.00 91.00 285 ALA A C 1
ATOM 2150 O O . ALA A 1 285 ? -15.004 -8.664 -15.054 1.00 91.00 285 ALA A O 1
ATOM 2151 N N . VAL A 1 286 ? -14.467 -8.161 -12.927 1.00 94.94 286 VAL A N 1
ATOM 2152 C CA . VAL A 1 286 ? -13.257 -8.999 -12.886 1.00 94.94 286 VAL A CA 1
ATOM 2153 C C . VAL A 1 286 ? -13.378 -10.170 -11.908 1.00 94.94 286 VAL A C 1
ATOM 2155 O O . VAL A 1 286 ? -12.694 -11.174 -12.102 1.00 94.94 286 VAL A O 1
ATOM 2158 N N . ALA A 1 287 ? -14.286 -10.112 -10.927 1.00 93.31 287 ALA A N 1
ATOM 2159 C CA . ALA A 1 287 ? -14.482 -11.193 -9.960 1.00 93.31 287 ALA A CA 1
ATOM 2160 C C . ALA A 1 287 ? -14.747 -12.564 -10.606 1.00 93.31 287 ALA A C 1
ATOM 2162 O O . ALA A 1 287 ? -14.056 -13.508 -10.225 1.00 93.31 287 ALA A O 1
ATOM 2163 N N . PRO A 1 288 ? -15.624 -12.707 -11.628 1.00 94.69 288 PRO A N 1
ATOM 2164 C CA . PRO A 1 288 ? -15.860 -14.015 -12.244 1.00 94.69 288 PRO A CA 1
ATOM 2165 C C . PRO A 1 288 ? -14.585 -14.648 -12.815 1.00 94.69 288 PRO A C 1
ATOM 2167 O O . PRO A 1 288 ? -14.373 -15.850 -12.684 1.00 94.69 288 PRO A O 1
ATOM 2170 N N . LEU A 1 289 ? -13.702 -13.835 -13.406 1.00 95.62 289 LEU A N 1
ATOM 2171 C CA . LEU A 1 289 ? -12.420 -14.305 -13.931 1.00 95.62 289 LEU A CA 1
ATOM 2172 C C . LEU A 1 289 ? -11.459 -14.698 -12.805 1.00 95.62 289 LEU A C 1
ATOM 2174 O O . LEU A 1 289 ? -10.788 -15.719 -12.911 1.00 95.62 289 LEU A O 1
ATOM 2178 N N . LEU A 1 290 ? -11.361 -13.889 -11.748 1.00 95.19 290 LEU A N 1
ATOM 2179 C CA . LEU A 1 290 ? -10.454 -14.164 -10.632 1.00 95.19 290 LEU A CA 1
ATOM 2180 C C . LEU A 1 290 ? -10.863 -15.439 -9.883 1.00 95.19 290 LEU A C 1
ATOM 2182 O O . LEU A 1 290 ? -9.999 -16.267 -9.607 1.00 95.19 290 LEU A O 1
ATOM 2186 N N . ILE A 1 291 ? -12.164 -15.660 -9.672 1.00 94.25 291 ILE A N 1
ATOM 2187 C CA . ILE A 1 291 ? -12.696 -16.907 -9.097 1.00 94.25 291 ILE A CA 1
ATOM 2188 C C . ILE A 1 291 ? -12.306 -18.106 -9.972 1.00 94.25 291 ILE A C 1
ATOM 2190 O O . ILE A 1 291 ? -11.763 -19.086 -9.470 1.00 94.25 291 ILE A O 1
ATOM 2194 N N . GLN A 1 292 ? -12.474 -18.011 -11.298 1.00 96.06 292 GLN A N 1
ATOM 2195 C CA . GLN A 1 292 ? -12.032 -19.063 -12.229 1.00 96.06 292 GLN A CA 1
ATOM 2196 C C . GLN A 1 292 ? -10.515 -19.306 -12.196 1.00 96.06 292 GLN A C 1
ATOM 2198 O O . GLN A 1 292 ? -10.051 -20.395 -12.527 1.00 96.06 292 GLN A O 1
ATOM 2203 N N . LYS A 1 293 ? -9.727 -18.295 -11.818 1.00 94.75 293 LYS A N 1
ATOM 2204 C CA . LYS A 1 293 ? -8.274 -18.391 -11.631 1.00 94.75 293 LYS A CA 1
ATOM 2205 C C . LYS A 1 293 ? -7.876 -18.880 -10.233 1.00 94.75 293 LYS A C 1
ATOM 2207 O O . LYS A 1 293 ? -6.681 -18.936 -9.960 1.00 94.75 293 LYS A O 1
ATOM 2212 N N . GLY A 1 294 ? -8.839 -19.246 -9.383 1.00 94.88 294 GLY A N 1
ATOM 2213 C CA . GLY A 1 294 ? -8.603 -19.780 -8.041 1.00 94.88 294 GLY A CA 1
ATOM 2214 C C . GLY A 1 294 ? -8.357 -18.717 -6.969 1.00 94.88 294 GLY A C 1
ATOM 2215 O O . GLY A 1 294 ? -7.749 -19.022 -5.950 1.00 94.88 294 GLY A O 1
ATOM 2216 N N . TYR A 1 295 ? -8.777 -17.469 -7.192 1.00 95.25 295 TYR A N 1
ATOM 2217 C CA . TYR A 1 295 ? -8.669 -16.418 -6.180 1.00 95.25 295 TYR A CA 1
ATOM 2218 C C . TYR A 1 295 ? -9.824 -16.494 -5.185 1.00 95.25 295 TYR A C 1
ATOM 2220 O O . TYR A 1 295 ? -10.989 -16.542 -5.582 1.00 95.25 295 TYR A O 1
ATOM 2228 N N . THR A 1 296 ? -9.493 -16.361 -3.903 1.00 92.81 296 THR A N 1
ATOM 2229 C CA . THR A 1 296 ? -10.450 -15.983 -2.861 1.00 92.81 296 THR A CA 1
ATOM 2230 C C . THR A 1 296 ? -10.666 -14.476 -2.923 1.00 92.81 296 THR A C 1
ATOM 2232 O O . THR A 1 296 ? -9.711 -13.701 -2.838 1.00 92.81 296 THR A O 1
ATOM 2235 N N . ILE A 1 297 ? -11.915 -14.054 -3.093 1.00 90.12 297 ILE A N 1
ATOM 2236 C CA . ILE A 1 297 ? -12.290 -12.640 -3.124 1.00 90.12 297 ILE A CA 1
ATOM 2237 C C . ILE A 1 297 ? -12.971 -12.311 -1.802 1.00 90.12 297 ILE A C 1
ATOM 2239 O O . ILE A 1 297 ? -13.909 -13.002 -1.419 1.00 90.12 297 ILE A O 1
ATOM 2243 N N . LYS A 1 298 ? -12.484 -11.264 -1.136 1.00 91.19 298 LYS A N 1
ATOM 2244 C CA . LYS A 1 298 ? -13.082 -10.686 0.066 1.00 91.19 298 LYS A CA 1
ATOM 2245 C C . LYS A 1 298 ? -13.499 -9.252 -0.221 1.00 91.19 298 LYS A C 1
ATOM 2247 O O . LYS A 1 298 ? -12.734 -8.504 -0.837 1.00 91.19 298 LYS A O 1
ATOM 2252 N N . VAL A 1 299 ? -14.710 -8.891 0.178 1.00 91.06 299 VAL A N 1
ATOM 2253 C CA . VAL A 1 299 ? -15.322 -7.588 -0.069 1.00 91.06 299 VAL A CA 1
ATOM 2254 C C . VAL A 1 299 ? -15.568 -6.909 1.265 1.00 91.06 299 VAL A C 1
ATOM 2256 O O . VAL A 1 299 ? -16.338 -7.391 2.082 1.00 91.06 299 VAL A O 1
ATOM 2259 N N . PHE A 1 300 ? -14.921 -5.766 1.470 1.00 90.62 300 PHE A N 1
ATOM 2260 C CA . PHE A 1 300 ? -15.207 -4.894 2.600 1.00 90.62 300 PHE A CA 1
ATOM 2261 C C . PHE A 1 300 ? -16.099 -3.747 2.119 1.00 90.62 300 PHE A C 1
ATOM 2263 O O . PHE A 1 300 ? -15.607 -2.751 1.581 1.00 90.62 300 PHE A O 1
ATOM 2270 N N . ASP A 1 301 ? -17.411 -3.941 2.243 1.00 88.44 301 ASP A N 1
ATOM 2271 C CA . ASP A 1 301 ? -18.429 -2.950 1.903 1.00 88.44 301 ASP A CA 1
ATOM 2272 C C . ASP A 1 301 ? -18.850 -2.168 3.157 1.00 88.44 301 ASP A C 1
ATOM 2274 O O . ASP A 1 301 ? -19.269 -2.745 4.160 1.00 88.44 301 ASP A O 1
ATOM 2278 N N . LEU A 1 302 ? -18.692 -0.843 3.098 1.00 86.00 302 LEU A N 1
ATOM 2279 C CA . LEU A 1 302 ? -19.082 0.104 4.150 1.00 86.00 302 LEU A CA 1
ATOM 2280 C C . LEU A 1 302 ? -20.419 0.803 3.849 1.00 86.00 302 LEU A C 1
ATOM 2282 O O . LEU A 1 302 ? -20.897 1.588 4.663 1.00 86.00 302 LEU A O 1
ATOM 2286 N N . ILE A 1 303 ? -20.988 0.585 2.661 1.00 86.50 303 ILE A N 1
ATOM 2287 C CA . ILE A 1 303 ? -22.282 1.129 2.238 1.00 86.50 303 ILE A CA 1
ATOM 2288 C C . ILE A 1 303 ? -23.388 0.141 2.592 1.00 86.50 303 ILE A C 1
ATOM 2290 O O . ILE A 1 303 ? -24.412 0.550 3.132 1.00 86.50 303 ILE A O 1
ATOM 2294 N N . ASP A 1 304 ? -23.170 -1.137 2.291 1.00 85.38 304 ASP A N 1
ATOM 2295 C CA . ASP A 1 304 ? -24.093 -2.220 2.619 1.00 85.38 304 ASP A CA 1
ATOM 2296 C C . ASP A 1 304 ? -23.378 -3.304 3.442 1.00 85.38 304 ASP A C 1
ATOM 2298 O O . ASP A 1 304 ? -22.866 -4.282 2.885 1.00 85.38 304 ASP A O 1
ATOM 2302 N N . PRO A 1 305 ? -23.315 -3.136 4.777 1.00 84.06 305 PRO A N 1
ATOM 2303 C CA . PRO A 1 305 ? -22.618 -4.070 5.656 1.00 84.06 305 PRO A CA 1
ATOM 2304 C C . PRO A 1 305 ? -23.153 -5.504 5.585 1.00 84.06 305 PRO A C 1
ATOM 2306 O O . PRO A 1 305 ? -22.397 -6.436 5.843 1.00 84.06 305 PRO A O 1
ATOM 2309 N N . ALA A 1 306 ? -24.422 -5.701 5.203 1.00 86.31 306 ALA A N 1
ATOM 2310 C CA . ALA A 1 306 ? -25.018 -7.032 5.084 1.00 86.31 306 ALA A CA 1
ATOM 2311 C C . ALA A 1 306 ? -24.400 -7.858 3.941 1.00 86.31 306 ALA A C 1
ATOM 2313 O O . ALA A 1 306 ? -24.415 -9.084 3.989 1.00 86.31 306 ALA A O 1
ATOM 2314 N N . ASN A 1 307 ? -23.832 -7.187 2.935 1.00 83.19 307 ASN A N 1
ATOM 2315 C CA . ASN A 1 307 ? -23.170 -7.798 1.780 1.00 83.19 307 ASN A CA 1
ATOM 2316 C C . ASN A 1 307 ? -21.629 -7.761 1.880 1.00 83.19 307 ASN A C 1
ATOM 2318 O O . ASN A 1 307 ? -20.930 -7.979 0.887 1.00 83.19 307 ASN A O 1
ATOM 2322 N N . SER A 1 308 ? -21.094 -7.471 3.068 1.00 86.88 308 SER A N 1
ATOM 2323 C CA . SER A 1 308 ? -19.663 -7.356 3.360 1.00 86.88 308 SER A CA 1
ATOM 2324 C C . SER A 1 308 ? -19.141 -8.620 4.052 1.00 86.88 308 SER A C 1
ATOM 2326 O O . SER A 1 308 ? -19.833 -9.211 4.873 1.00 86.88 308 SER A O 1
ATOM 2328 N N . ASP A 1 309 ? -17.886 -9.004 3.805 1.00 87.00 309 ASP A N 1
ATOM 2329 C CA . ASP A 1 309 ? -17.195 -10.093 4.522 1.00 87.00 309 ASP A CA 1
ATOM 2330 C C . ASP A 1 309 ? -16.857 -9.743 5.991 1.00 87.00 309 ASP A C 1
ATOM 2332 O O . ASP A 1 309 ? -16.240 -10.552 6.684 1.00 87.00 309 ASP A O 1
ATOM 2336 N N . ALA A 1 310 ? -17.266 -8.554 6.457 1.00 85.50 310 ALA A N 1
ATOM 2337 C CA . ALA A 1 310 ? -16.938 -7.950 7.746 1.00 85.50 310 ALA A CA 1
ATOM 2338 C C . ALA A 1 310 ? -15.422 -7.829 8.006 1.00 85.50 310 ALA A C 1
ATOM 2340 O O . ALA A 1 310 ? -14.568 -8.395 7.322 1.00 85.50 310 ALA A O 1
ATOM 2341 N N . PHE A 1 311 ? -15.054 -7.012 8.988 1.00 88.00 311 PHE A N 1
ATOM 2342 C CA . PHE A 1 311 ? -13.662 -6.874 9.400 1.00 88.00 311 PHE A CA 1
ATOM 2343 C C . PHE A 1 311 ? -13.596 -6.581 10.892 1.00 88.00 311 PHE A C 1
ATOM 2345 O O . PHE A 1 311 ? -14.047 -5.530 11.341 1.00 88.00 311 PHE A O 1
ATOM 2352 N N . ASN A 1 312 ? -13.010 -7.513 11.641 1.00 91.12 312 ASN A N 1
ATOM 2353 C CA . ASN A 1 312 ? -12.647 -7.309 13.033 1.00 91.12 312 ASN A CA 1
ATOM 2354 C C . ASN A 1 312 ? -11.115 -7.184 13.126 1.00 91.12 312 ASN A C 1
ATOM 2356 O O . ASN A 1 312 ? -10.427 -8.122 12.717 1.00 91.12 312 ASN A O 1
ATOM 2360 N N . PRO A 1 313 ? -10.558 -6.062 13.617 1.00 91.62 313 PRO A N 1
ATOM 2361 C CA . PRO A 1 313 ? -9.113 -5.894 13.729 1.00 91.62 313 PRO A CA 1
ATOM 2362 C C . PRO A 1 313 ? -8.495 -6.603 14.946 1.00 91.62 313 PRO A C 1
ATOM 2364 O O . PRO A 1 313 ? -7.289 -6.833 14.918 1.00 91.62 313 PRO A O 1
ATOM 2367 N N . PHE A 1 314 ? -9.272 -6.977 15.973 1.00 92.75 314 PHE A N 1
ATOM 2368 C CA . PHE A 1 314 ? -8.752 -7.605 17.201 1.00 92.75 314 PHE A CA 1
ATOM 2369 C C . PHE A 1 314 ? -7.891 -8.856 16.943 1.00 92.75 314 PHE A C 1
ATOM 2371 O O . PHE A 1 314 ? -6.766 -8.895 17.437 1.00 92.75 314 PHE A O 1
ATOM 2378 N N . PRO A 1 315 ? -8.294 -9.809 16.073 1.00 92.00 315 PRO A N 1
ATOM 2379 C CA . PRO A 1 315 ? -7.465 -10.972 15.734 1.00 92.00 315 PRO A CA 1
ATOM 2380 C C . PRO A 1 315 ? -6.101 -10.652 15.098 1.00 92.00 315 PRO A C 1
ATOM 2382 O O . PRO A 1 315 ? -5.268 -11.547 14.948 1.00 92.00 315 PRO A O 1
ATOM 2385 N N . TYR A 1 316 ? -5.875 -9.408 14.665 1.00 91.12 316 TYR A N 1
ATOM 2386 C CA . TYR A 1 316 ? -4.630 -8.963 14.039 1.00 91.12 316 TYR A CA 1
ATOM 2387 C C . TYR A 1 316 ? -3.725 -8.172 14.992 1.00 91.12 316 TYR A C 1
ATOM 2389 O O . TYR A 1 316 ? -2.599 -7.848 14.607 1.00 91.12 316 TYR A O 1
ATOM 2397 N N . ILE A 1 317 ? -4.188 -7.868 16.208 1.00 91.12 317 ILE A N 1
ATOM 2398 C CA . ILE A 1 317 ? -3.402 -7.193 17.243 1.00 91.12 317 ILE A CA 1
ATOM 2399 C C . ILE A 1 317 ? -2.527 -8.239 17.940 1.00 91.12 317 ILE A C 1
ATOM 2401 O O . ILE A 1 317 ? -3.031 -9.228 18.465 1.00 91.12 317 ILE A O 1
ATOM 2405 N N . ARG A 1 318 ? -1.203 -8.048 17.913 1.00 88.88 318 ARG A N 1
ATOM 2406 C CA . ARG A 1 318 ? -0.243 -8.994 18.514 1.00 88.88 318 ARG A CA 1
ATOM 2407 C C . ARG A 1 318 ? 0.332 -8.523 19.839 1.00 88.88 318 ARG A C 1
ATOM 2409 O O . ARG A 1 318 ? 0.775 -9.345 20.634 1.00 88.88 318 ARG A O 1
ATOM 2416 N N . ASP A 1 319 ? 0.396 -7.213 20.026 1.00 91.25 319 ASP A N 1
ATOM 2417 C CA . ASP A 1 319 ? 0.917 -6.573 21.222 1.00 91.25 319 ASP A CA 1
ATOM 2418 C C . ASP A 1 319 ? 0.173 -5.257 21.495 1.00 91.25 319 ASP A C 1
ATOM 2420 O O . ASP A 1 319 ? -0.564 -4.739 20.650 1.00 91.25 319 ASP A O 1
ATOM 2424 N N . ASP A 1 320 ? 0.403 -4.680 22.674 1.00 91.56 320 ASP A N 1
ATOM 2425 C CA . ASP A 1 320 ? -0.228 -3.418 23.084 1.00 91.56 320 ASP A CA 1
ATOM 2426 C C . ASP A 1 320 ? 0.116 -2.256 22.140 1.00 91.56 320 ASP A C 1
ATOM 2428 O O . ASP A 1 320 ? -0.638 -1.292 21.995 1.00 91.56 320 ASP A O 1
ATOM 2432 N N . LYS A 1 321 ? 1.268 -2.331 21.459 1.00 92.19 321 LYS A N 1
ATOM 2433 C CA . LYS A 1 321 ? 1.692 -1.303 20.501 1.00 92.19 321 LYS A CA 1
ATOM 2434 C C . LYS A 1 321 ? 0.846 -1.348 19.243 1.00 92.19 321 LYS A C 1
ATOM 2436 O O . LYS A 1 321 ? 0.590 -0.295 18.665 1.00 92.19 321 LYS A O 1
ATOM 2441 N N . ASP A 1 322 ? 0.428 -2.525 18.805 1.00 91.75 322 ASP 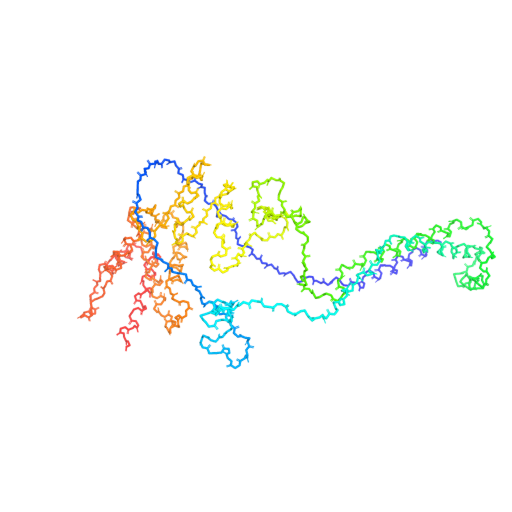A N 1
ATOM 2442 C CA . ASP A 1 322 ? -0.481 -2.681 17.679 1.00 91.75 322 ASP A CA 1
ATOM 2443 C C . ASP A 1 322 ? -1.878 -2.138 18.009 1.00 91.75 322 ASP A C 1
ATOM 2445 O O . ASP A 1 322 ? -2.461 -1.461 17.159 1.00 91.75 322 ASP A O 1
ATOM 2449 N N . ALA A 1 323 ? -2.360 -2.307 19.248 1.00 91.25 323 ALA A N 1
ATOM 2450 C CA . ALA A 1 323 ? -3.593 -1.666 19.719 1.00 91.25 323 ALA A CA 1
ATOM 2451 C C . ALA A 1 323 ? -3.488 -0.129 19.664 1.00 91.25 323 ALA A C 1
ATOM 2453 O O . ALA A 1 323 ? -4.317 0.530 19.037 1.00 91.25 323 ALA A O 1
ATOM 2454 N N . MET A 1 324 ? -2.407 0.448 20.201 1.00 90.75 324 MET A N 1
ATOM 2455 C CA . MET A 1 324 ? -2.161 1.897 20.117 1.00 90.75 324 MET A CA 1
ATOM 2456 C C . MET A 1 324 ? -2.069 2.393 18.663 1.00 90.75 324 MET A C 1
ATOM 2458 O O . MET A 1 324 ? -2.627 3.434 18.311 1.00 90.75 324 MET A O 1
ATOM 2462 N N . LYS A 1 325 ? -1.389 1.653 17.774 1.00 91.94 325 LYS A N 1
ATOM 2463 C CA . LYS A 1 325 ? -1.320 1.996 16.340 1.00 91.94 325 LYS A CA 1
ATOM 2464 C C . LYS A 1 325 ? -2.699 1.971 15.686 1.00 91.94 325 LYS A C 1
ATOM 2466 O O . LYS A 1 325 ? -2.958 2.816 14.830 1.00 91.94 325 LYS A O 1
ATOM 2471 N N . LEU A 1 326 ? -3.554 1.008 16.037 1.00 92.44 326 LEU A N 1
ATOM 2472 C CA . LEU A 1 326 ? -4.919 0.917 15.524 1.00 92.44 326 LEU A CA 1
ATOM 2473 C C . LEU A 1 326 ? -5.717 2.170 15.895 1.00 92.44 326 LEU A C 1
ATOM 2475 O O . LEU A 1 326 ? -6.250 2.816 14.993 1.00 92.44 326 LEU A O 1
ATOM 2479 N N . VAL A 1 327 ? -5.715 2.553 17.175 1.00 92.31 327 VAL A N 1
ATOM 2480 C CA . VAL A 1 327 ? -6.395 3.762 17.677 1.00 92.31 327 VAL A CA 1
ATOM 2481 C C . VAL A 1 327 ? -5.885 5.013 16.969 1.00 92.31 327 VAL A C 1
ATOM 2483 O O . VAL A 1 327 ? -6.659 5.755 16.365 1.00 92.31 327 VAL A O 1
ATOM 2486 N N . HIS A 1 328 ? -4.565 5.209 16.930 1.00 89.25 328 HIS A N 1
ATOM 2487 C CA . HIS A 1 328 ? -3.973 6.353 16.237 1.00 89.25 328 HIS A CA 1
ATOM 2488 C C . HIS A 1 328 ? -4.347 6.404 14.752 1.00 89.25 328 HIS A C 1
ATOM 2490 O O . HIS A 1 328 ? -4.576 7.485 14.206 1.00 89.25 328 HIS A O 1
ATOM 2496 N N . ASN A 1 329 ? -4.396 5.254 14.076 1.00 89.88 329 ASN A N 1
ATOM 2497 C CA . ASN A 1 329 ? -4.812 5.190 12.681 1.00 89.88 329 ASN A CA 1
ATOM 2498 C C . ASN A 1 329 ? -6.299 5.512 12.513 1.00 89.88 329 ASN A C 1
ATOM 2500 O O . ASN A 1 329 ? -6.650 6.143 11.518 1.00 89.88 329 ASN A O 1
ATOM 2504 N N . LEU A 1 330 ? -7.158 5.098 13.444 1.00 89.00 330 LEU A N 1
ATOM 2505 C CA . LEU A 1 330 ? -8.586 5.393 13.405 1.00 89.00 330 LEU A CA 1
ATOM 2506 C C . LEU A 1 330 ? -8.819 6.904 13.528 1.00 89.00 330 LEU A C 1
ATOM 2508 O O . LEU A 1 330 ? -9.305 7.517 12.577 1.00 89.00 330 LEU A O 1
ATOM 2512 N N . ILE A 1 331 ? -8.331 7.507 14.614 1.00 86.56 331 ILE A N 1
ATOM 2513 C CA . ILE A 1 331 ? -8.495 8.936 14.930 1.00 86.56 331 ILE A CA 1
ATOM 2514 C C . ILE A 1 331 ? -7.892 9.818 13.831 1.00 86.56 331 ILE A C 1
ATOM 2516 O O . ILE A 1 331 ? -8.505 10.761 13.332 1.00 86.56 331 ILE A O 1
ATOM 2520 N N . ARG A 1 332 ? -6.696 9.475 13.340 1.00 84.81 332 ARG A N 1
ATOM 2521 C CA . ARG A 1 332 ? -6.056 10.235 12.256 1.00 84.81 332 ARG A CA 1
ATOM 2522 C C . ARG A 1 332 ? -6.865 10.229 10.955 1.00 84.81 332 ARG A C 1
ATOM 2524 O O . ARG A 1 332 ? -6.744 11.165 10.162 1.00 84.81 332 ARG A O 1
ATOM 2531 N N . ASN A 1 333 ? -7.616 9.163 10.684 1.00 82.94 333 ASN A N 1
ATOM 2532 C CA . ASN A 1 333 ? -8.414 9.042 9.464 1.00 82.94 333 ASN A CA 1
ATOM 2533 C C . ASN A 1 333 ? -9.834 9.613 9.613 1.00 82.94 333 ASN A C 1
ATOM 2535 O O . ASN A 1 333 ? -10.453 9.903 8.587 1.00 82.94 333 ASN A O 1
ATOM 2539 N N . THR A 1 334 ? -10.330 9.812 10.838 1.00 81.12 334 THR A N 1
ATOM 2540 C CA . THR A 1 334 ? -11.615 10.471 11.131 1.00 81.12 334 THR A CA 1
ATOM 2541 C C . THR A 1 334 ? -11.469 11.985 11.324 1.00 81.12 334 THR A C 1
ATOM 2543 O O . THR A 1 334 ? -12.394 12.728 10.992 1.00 81.12 334 THR A O 1
ATOM 2546 N N . THR A 1 335 ? -10.293 12.473 11.734 1.00 78.62 335 THR A N 1
ATOM 2547 C CA . THR A 1 335 ? -10.014 13.911 11.872 1.00 78.62 335 THR A CA 1
ATOM 2548 C C . THR A 1 335 ? -9.851 14.607 10.505 1.00 78.62 335 THR A C 1
ATOM 2550 O O . THR A 1 335 ? -9.004 14.216 9.690 1.00 78.62 335 THR A O 1
ATOM 2553 N N . PRO A 1 336 ? -10.620 15.674 10.197 1.00 74.56 336 PRO A N 1
ATOM 2554 C CA . PRO A 1 336 ? -10.525 16.372 8.915 1.00 74.56 336 PRO A CA 1
ATOM 2555 C C . PRO A 1 336 ? -9.148 17.019 8.697 1.00 74.56 336 PRO A C 1
ATOM 2557 O O . PRO A 1 336 ? -8.654 17.764 9.534 1.00 74.56 336 PRO A O 1
ATOM 2560 N N . LYS A 1 337 ? -8.558 16.839 7.506 1.00 64.25 337 LYS A N 1
ATOM 2561 C CA . LYS A 1 337 ? -7.187 17.304 7.175 1.00 64.25 337 LYS A CA 1
ATOM 2562 C C . LYS A 1 337 ? -6.943 18.817 7.292 1.00 64.25 337 LYS A C 1
ATOM 2564 O O . LYS A 1 337 ? -5.791 19.229 7.355 1.00 64.25 337 LYS A O 1
ATOM 2569 N N . ASN A 1 338 ? -8.008 19.617 7.282 1.00 61.28 338 ASN A N 1
ATOM 2570 C CA . ASN A 1 338 ? -7.966 21.076 7.409 1.00 61.28 338 ASN A CA 1
ATOM 2571 C C . ASN A 1 338 ? -8.709 21.573 8.657 1.00 61.28 338 ASN A C 1
ATOM 2573 O O . ASN A 1 338 ? -8.930 22.776 8.785 1.00 61.28 338 ASN A O 1
ATOM 2577 N N . ALA A 1 339 ? -9.140 20.675 9.548 1.00 60.31 339 ALA A N 1
ATOM 2578 C CA . ALA A 1 339 ? -9.595 21.105 10.855 1.00 60.31 339 ALA A CA 1
ATOM 2579 C C . ALA A 1 339 ? -8.359 21.624 11.592 1.00 60.31 339 ALA A C 1
ATOM 2581 O O . ALA A 1 339 ? -7.446 20.862 11.906 1.00 60.31 339 ALA A O 1
ATOM 2582 N N . SER A 1 340 ? -8.298 22.934 11.830 1.00 53.41 340 SER A N 1
ATOM 2583 C CA . SER A 1 340 ? -7.451 23.454 12.894 1.00 53.41 340 SER A CA 1
ATOM 2584 C C . SER A 1 340 ? -8.028 22.889 14.184 1.00 53.41 340 SER A C 1
ATOM 2586 O O . SER A 1 340 ? -8.997 23.434 14.716 1.00 53.41 340 SER A O 1
ATOM 2588 N N . ASN A 1 341 ? -7.509 21.746 14.630 1.00 54.81 341 ASN A N 1
ATOM 2589 C CA . ASN A 1 341 ? -7.830 21.233 15.948 1.00 54.81 341 ASN A CA 1
ATOM 2590 C C . ASN A 1 341 ? -7.189 22.221 16.928 1.00 54.81 341 ASN A C 1
ATOM 2592 O O . ASN A 1 341 ? -6.000 22.139 17.227 1.00 54.81 341 ASN A O 1
ATOM 2596 N N . ASN A 1 342 ? -7.940 23.265 17.293 1.00 54.47 342 ASN A N 1
ATOM 2597 C CA . ASN A 1 342 ? -7.444 24.347 18.140 1.00 54.47 342 ASN A CA 1
ATOM 2598 C C . ASN A 1 342 ? -7.115 23.848 19.549 1.00 54.47 342 ASN A C 1
ATOM 2600 O O . ASN A 1 342 ? -6.468 24.577 20.297 1.00 54.47 342 ASN A O 1
ATOM 2604 N N . ASP A 1 343 ? -7.521 22.624 19.893 1.00 62.72 343 ASP A N 1
ATOM 2605 C CA . ASP A 1 343 ? -7.264 22.046 21.194 1.00 62.72 343 ASP A CA 1
ATOM 2606 C C . ASP A 1 343 ? -6.759 20.589 21.103 1.00 62.72 343 ASP A C 1
ATOM 2608 O O . ASP A 1 343 ? -7.550 19.653 20.964 1.00 62.72 343 ASP A O 1
ATOM 2612 N N . PRO A 1 344 ? -5.428 20.379 21.196 1.00 71.94 344 PRO A N 1
ATOM 2613 C CA . PRO A 1 344 ? -4.796 19.058 21.263 1.00 71.94 344 PRO A CA 1
ATOM 2614 C C . PRO A 1 344 ? -5.263 18.197 22.441 1.00 71.94 344 PRO A C 1
ATOM 2616 O O . PRO A 1 344 ? -4.917 17.019 22.514 1.00 71.94 344 PRO A O 1
ATOM 2619 N N . PHE A 1 345 ? -5.971 18.793 23.400 1.00 71.75 345 PHE A N 1
ATOM 2620 C CA . PHE A 1 345 ? -6.507 18.106 24.557 1.00 71.75 345 PHE A CA 1
ATOM 2621 C C . PHE A 1 345 ? -7.540 17.037 24.163 1.00 71.75 345 PHE A C 1
ATOM 2623 O O . PHE A 1 345 ? -7.376 15.883 24.550 1.00 71.75 345 PHE A O 1
ATOM 2630 N N . TRP A 1 346 ? -8.552 17.379 23.353 1.00 75.62 346 TRP A N 1
ATOM 2631 C CA . TRP A 1 346 ? -9.640 16.445 23.016 1.00 75.62 346 TRP A CA 1
ATOM 2632 C C . TRP A 1 346 ? -9.132 15.227 22.250 1.00 75.62 346 TRP A C 1
ATOM 2634 O O . TRP A 1 346 ? -9.533 14.109 22.544 1.00 75.62 346 TRP A O 1
ATOM 2644 N N . GLU A 1 347 ? -8.173 15.439 21.348 1.00 78.81 347 GLU A N 1
ATOM 2645 C CA . GLU A 1 347 ? -7.523 14.360 20.601 1.00 78.81 347 GLU A CA 1
ATOM 2646 C C . GLU A 1 347 ? -6.743 13.417 21.529 1.00 78.81 347 GLU A C 1
ATOM 2648 O O . GLU A 1 347 ? -6.796 12.203 21.367 1.00 78.81 347 GLU A O 1
ATOM 2653 N N . LYS A 1 348 ? -6.045 13.948 22.542 1.00 83.25 348 LYS A N 1
ATOM 2654 C CA . LYS A 1 348 ? -5.337 13.114 23.528 1.00 83.25 348 LYS A CA 1
ATOM 2655 C C . LYS A 1 348 ? -6.295 12.331 24.418 1.00 83.25 348 LYS A C 1
ATOM 2657 O O . LYS A 1 348 ? -6.006 11.178 24.720 1.00 83.25 348 LYS A O 1
ATOM 2662 N N . SER A 1 349 ? -7.401 12.945 24.827 1.00 86.38 349 SER A N 1
ATOM 2663 C CA . SER A 1 349 ? -8.435 12.286 25.627 1.00 86.38 349 SER A CA 1
ATOM 2664 C C . SER A 1 349 ? -9.116 11.162 24.845 1.00 86.38 349 SER A C 1
ATOM 2666 O O . SER A 1 349 ? -9.288 10.078 25.390 1.00 86.38 349 SER A O 1
ATOM 2668 N N . GLU A 1 350 ? -9.429 11.386 23.565 1.00 87.88 350 GLU A N 1
ATOM 2669 C CA . GLU A 1 350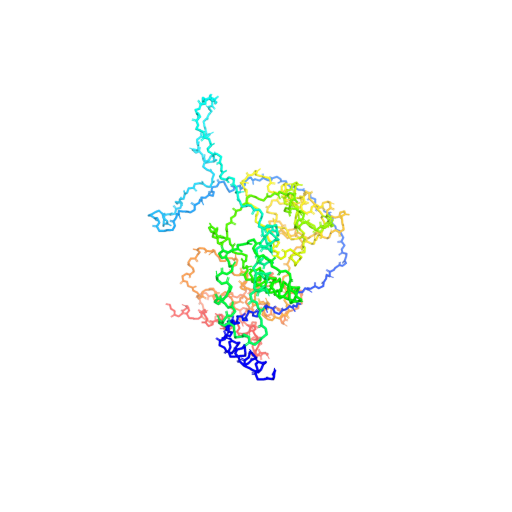 ? -9.977 10.368 22.655 1.00 87.88 350 GLU A CA 1
ATOM 2670 C C . GLU A 1 350 ? -8.999 9.197 22.485 1.00 87.88 350 GLU A C 1
ATOM 2672 O O . GLU A 1 350 ? -9.372 8.048 22.707 1.00 87.88 350 GLU A O 1
ATOM 2677 N N . ILE A 1 351 ? -7.716 9.482 22.213 1.00 90.56 351 ILE A N 1
ATOM 2678 C CA . ILE A 1 351 ? -6.671 8.449 22.119 1.00 90.56 351 ILE A CA 1
ATOM 2679 C C . ILE A 1 351 ? -6.587 7.628 23.411 1.00 90.56 351 ILE A C 1
ATOM 2681 O O . ILE A 1 351 ? -6.500 6.402 23.341 1.00 90.56 351 ILE A O 1
ATOM 2685 N N . ALA A 1 352 ? -6.583 8.282 24.574 1.00 92.19 352 ALA A N 1
ATOM 2686 C CA . ALA A 1 352 ? -6.450 7.613 25.866 1.00 92.19 352 ALA A CA 1
ATOM 2687 C C . ALA A 1 352 ? -7.656 6.709 26.166 1.00 92.19 352 ALA A C 1
ATOM 2689 O O . ALA A 1 352 ? -7.468 5.558 26.558 1.00 92.19 352 ALA A O 1
ATOM 2690 N N . LEU A 1 353 ? -8.880 7.193 25.924 1.00 93.44 353 LEU A N 1
ATOM 2691 C CA . LEU A 1 353 ? -10.096 6.404 26.117 1.00 93.44 353 LEU A CA 1
ATOM 2692 C C . LEU A 1 353 ? -10.130 5.198 25.174 1.00 93.44 353 LEU A C 1
ATOM 2694 O O . LEU A 1 353 ? -10.213 4.067 25.642 1.00 93.44 353 LEU A O 1
ATOM 2698 N N . ASP A 1 354 ? -9.996 5.416 23.866 1.00 94.38 354 ASP A N 1
ATOM 2699 C CA . ASP A 1 354 ? -10.059 4.340 22.871 1.00 94.38 354 ASP A CA 1
ATOM 2700 C C . ASP A 1 354 ? -8.978 3.279 23.117 1.00 94.38 354 ASP A C 1
ATOM 2702 O O . ASP A 1 354 ? -9.229 2.077 23.005 1.00 94.38 354 ASP A O 1
ATOM 2706 N N . THR A 1 355 ? -7.770 3.709 23.499 1.00 95.00 355 THR A N 1
ATOM 2707 C CA . THR A 1 355 ? -6.676 2.791 23.840 1.00 95.00 355 THR A CA 1
ATOM 2708 C C . THR A 1 355 ? -7.002 1.990 25.096 1.00 95.00 355 THR A C 1
ATOM 2710 O O . THR A 1 355 ? -6.793 0.778 25.100 1.00 95.00 355 THR A O 1
ATOM 2713 N N . ALA A 1 356 ? -7.550 2.625 26.136 1.00 95.94 356 ALA A N 1
ATOM 2714 C CA . ALA A 1 356 ? -7.962 1.932 27.352 1.00 95.94 356 ALA A CA 1
ATOM 2715 C C . ALA A 1 356 ? -9.016 0.855 27.061 1.00 95.94 356 ALA A C 1
ATOM 2717 O O . ALA A 1 356 ? -8.868 -0.277 27.511 1.00 95.94 356 ALA A O 1
ATOM 2718 N N . LEU A 1 357 ? -10.040 1.179 26.268 1.00 96.19 357 LEU A N 1
ATOM 2719 C CA . LEU A 1 357 ? -11.121 0.250 25.927 1.00 96.19 357 LEU A CA 1
ATOM 2720 C C . LEU A 1 357 ? -10.626 -0.940 25.103 1.00 96.19 357 LEU A C 1
ATOM 2722 O O . LEU A 1 357 ? -10.927 -2.087 25.425 1.00 96.19 357 LEU A O 1
ATOM 2726 N N . ILE A 1 358 ? -9.831 -0.688 24.060 1.00 95.81 358 ILE A N 1
ATOM 2727 C CA . ILE A 1 358 ? -9.301 -1.764 23.214 1.00 95.81 358 ILE A CA 1
ATOM 2728 C C . ILE A 1 358 ? -8.354 -2.666 24.010 1.00 95.81 358 ILE A C 1
ATOM 2730 O O . ILE A 1 358 ? -8.421 -3.883 23.859 1.00 95.81 358 ILE A O 1
ATOM 2734 N N . LEU A 1 359 ? -7.498 -2.100 24.867 1.00 95.94 359 LEU A N 1
ATOM 2735 C CA . LEU A 1 359 ? -6.609 -2.894 25.718 1.00 95.94 359 LEU A CA 1
ATOM 2736 C C . LEU A 1 359 ? -7.376 -3.685 26.778 1.00 95.94 359 LEU A C 1
ATOM 2738 O O . LEU A 1 359 ? -7.009 -4.824 27.041 1.00 95.94 359 LEU A O 1
ATOM 2742 N N . TYR A 1 360 ? -8.435 -3.113 27.359 1.00 96.00 360 TYR A N 1
ATOM 2743 C CA . TYR A 1 360 ? -9.309 -3.836 28.281 1.00 96.00 360 TYR A CA 1
ATOM 2744 C C . TYR A 1 360 ? -9.894 -5.074 27.597 1.00 96.00 360 TYR A C 1
ATOM 2746 O O . TYR A 1 360 ? -9.723 -6.189 28.078 1.00 96.00 360 TYR A O 1
ATOM 2754 N N . LEU A 1 361 ? -10.509 -4.899 26.422 1.00 95.81 361 LEU A N 1
ATOM 2755 C CA . LEU A 1 361 ? -11.098 -6.019 25.688 1.00 95.81 361 LEU A CA 1
ATOM 2756 C C . LEU A 1 361 ? -10.051 -7.054 25.264 1.00 95.81 361 LEU A C 1
ATOM 2758 O O . LEU A 1 361 ? -10.321 -8.248 25.306 1.00 95.81 361 LEU A O 1
ATOM 2762 N N . LEU A 1 362 ? -8.857 -6.613 24.866 1.00 94.56 362 LEU A N 1
ATOM 2763 C CA . LEU A 1 362 ? -7.794 -7.510 24.418 1.00 94.56 362 LEU A CA 1
ATOM 2764 C C . LEU A 1 362 ? -7.292 -8.447 25.528 1.00 94.56 362 LEU A C 1
ATOM 2766 O O . LEU A 1 362 ? -6.998 -9.607 25.236 1.00 94.56 362 LEU A O 1
ATOM 2770 N N . HIS A 1 363 ? -7.169 -7.943 26.760 1.00 93.56 363 HIS A N 1
ATOM 2771 C CA . HIS A 1 363 ? -6.567 -8.679 27.880 1.00 93.56 363 HIS A CA 1
ATOM 2772 C C . HIS A 1 363 ? -7.594 -9.374 28.776 1.00 93.56 363 HIS A C 1
ATOM 2774 O O . HIS A 1 363 ? -7.349 -10.503 29.195 1.00 93.56 363 HIS A O 1
ATOM 2780 N N . GLU A 1 364 ? -8.751 -8.749 29.005 1.00 94.00 364 GLU A N 1
ATOM 2781 C CA . GLU A 1 364 ? -9.735 -9.214 29.993 1.00 94.00 364 GLU A CA 1
ATOM 2782 C C . GLU A 1 364 ? -10.964 -9.882 29.367 1.00 94.00 364 GLU A C 1
ATOM 2784 O O . GLU A 1 364 ? -11.547 -10.799 29.949 1.00 94.00 364 GLU A O 1
ATOM 2789 N N . ALA A 1 365 ? -11.384 -9.441 28.176 1.00 93.19 365 ALA A N 1
ATOM 2790 C CA . ALA A 1 365 ? -12.625 -9.919 27.575 1.00 93.19 365 ALA A CA 1
ATOM 2791 C C . ALA A 1 365 ? -12.428 -11.217 26.769 1.00 93.19 365 ALA A C 1
ATOM 2793 O O . ALA A 1 365 ? -11.389 -11.413 26.120 1.00 93.19 365 ALA A O 1
ATOM 2794 N N . PRO A 1 366 ? -13.436 -12.108 26.752 1.00 93.12 366 PRO A N 1
ATOM 2795 C CA . PRO A 1 366 ? -13.370 -13.327 25.967 1.00 93.12 366 PRO A CA 1
ATOM 2796 C C . PRO A 1 366 ? -13.347 -13.012 24.454 1.00 93.12 366 PRO A C 1
ATOM 2798 O O . PRO A 1 366 ? -13.871 -11.976 24.034 1.00 93.12 366 PRO A O 1
ATOM 2801 N N . PRO A 1 367 ? -12.741 -13.867 23.601 1.00 91.50 367 PRO A N 1
ATOM 2802 C CA . PRO A 1 367 ? -12.537 -13.565 22.178 1.00 91.50 367 PRO A CA 1
ATOM 2803 C C . PRO A 1 367 ? -13.807 -13.188 21.402 1.00 91.50 367 PRO A C 1
ATOM 2805 O O . PRO A 1 367 ? -13.730 -12.486 20.395 1.00 91.50 367 PRO A O 1
ATOM 2808 N N . GLU A 1 368 ? -14.977 -13.645 21.848 1.00 92.19 368 GLU A N 1
ATOM 2809 C CA . GLU A 1 368 ? -16.274 -13.323 21.253 1.00 92.19 368 GLU A CA 1
ATOM 2810 C C . GLU A 1 368 ? -16.670 -11.851 21.466 1.00 92.19 368 GLU A C 1
ATOM 2812 O O . GLU A 1 368 ? -17.334 -11.258 20.614 1.00 92.19 368 GLU A O 1
ATOM 2817 N N . GLU A 1 369 ? -16.220 -11.246 22.567 1.00 92.62 369 GLU A N 1
ATOM 2818 C CA . GLU A 1 369 ? -16.483 -9.854 22.954 1.00 92.62 369 GLU A CA 1
ATOM 2819 C C . GLU A 1 369 ? -15.414 -8.880 22.430 1.00 92.62 369 GLU A C 1
ATOM 2821 O O . GLU A 1 369 ? -15.602 -7.665 22.460 1.00 92.62 369 GLU A O 1
ATOM 2826 N N . GLN A 1 370 ? -14.309 -9.394 21.881 1.00 94.44 370 GLN A N 1
ATOM 2827 C CA . GLN A 1 370 ? -13.216 -8.607 21.303 1.00 94.44 370 GLN A CA 1
ATOM 2828 C C . GLN A 1 370 ? -13.590 -8.034 19.933 1.00 94.44 370 GLN A C 1
ATOM 2830 O O . GLN A 1 370 ? -13.109 -8.475 18.886 1.00 94.44 370 GLN A O 1
ATOM 2835 N N . ASN A 1 371 ? -14.502 -7.067 19.915 1.00 93.69 371 ASN A N 1
ATOM 2836 C CA . ASN A 1 371 ? -15.024 -6.461 18.699 1.00 93.69 371 ASN A CA 1
ATOM 2837 C C . ASN A 1 371 ? -15.433 -4.990 18.921 1.00 93.69 371 ASN A C 1
ATOM 2839 O O . ASN A 1 371 ? -15.534 -4.502 20.044 1.00 93.69 371 ASN A O 1
ATOM 2843 N N . PHE A 1 372 ? -15.659 -4.260 17.826 1.00 92.38 372 PHE A N 1
ATOM 2844 C CA . PHE A 1 372 ? -16.011 -2.834 17.886 1.00 92.38 372 PHE A CA 1
ATOM 2845 C C . PHE A 1 372 ? -17.436 -2.565 18.379 1.00 92.38 372 PHE A C 1
ATOM 2847 O O . PHE A 1 372 ? -17.705 -1.456 18.828 1.00 92.38 372 PHE A O 1
ATOM 2854 N N . GLU A 1 373 ? -18.338 -3.545 18.314 1.00 92.62 373 GLU A N 1
ATOM 2855 C CA . GLU A 1 373 ? -19.666 -3.417 18.919 1.00 92.62 373 GLU A CA 1
ATOM 2856 C C . GLU A 1 373 ? -19.533 -3.300 20.440 1.00 92.62 373 GLU A C 1
ATOM 2858 O O . GLU A 1 373 ? -20.113 -2.392 21.031 1.00 92.62 373 GLU A O 1
ATOM 2863 N N . MET A 1 374 ? -18.675 -4.118 21.056 1.00 94.44 374 MET A N 1
ATOM 2864 C CA . MET A 1 374 ? -18.387 -4.026 22.485 1.00 94.44 374 MET A CA 1
ATOM 2865 C C . MET A 1 374 ? -17.660 -2.726 22.848 1.00 94.44 374 MET A C 1
ATOM 2867 O O . MET A 1 374 ? -18.001 -2.104 23.849 1.00 94.44 374 MET A O 1
ATOM 2871 N N . VAL A 1 375 ? -16.717 -2.254 22.022 1.00 94.31 375 VAL A N 1
ATOM 2872 C CA . VAL A 1 375 ? -16.091 -0.930 22.232 1.00 94.31 375 VAL A CA 1
ATOM 2873 C C . VAL A 1 375 ? -17.159 0.168 22.276 1.00 94.31 375 VAL A C 1
ATOM 2875 O O . VAL A 1 375 ? -17.168 0.978 23.199 1.00 94.31 375 VAL A O 1
ATOM 2878 N N . MET A 1 376 ? -18.092 0.177 21.318 1.00 92.62 376 MET A N 1
ATOM 2879 C CA . MET A 1 376 ? -19.188 1.153 21.292 1.00 92.62 376 MET A CA 1
ATOM 2880 C C . MET A 1 376 ? -20.113 1.002 22.500 1.00 92.62 376 MET A C 1
ATOM 2882 O O . MET A 1 376 ? -20.472 2.000 23.120 1.00 92.62 376 MET A O 1
ATOM 2886 N N . TYR A 1 377 ? -20.432 -0.232 22.890 1.00 93.44 377 TYR A N 1
ATOM 2887 C CA . TYR A 1 377 ? -21.217 -0.515 24.087 1.00 93.44 377 TYR A CA 1
ATOM 2888 C C . TYR A 1 377 ? -20.549 0.044 25.353 1.00 93.44 377 TYR A C 1
ATOM 2890 O O . TYR A 1 377 ? -21.211 0.693 26.162 1.00 93.44 377 TYR A O 1
ATOM 2898 N N . MET A 1 378 ? -19.235 -0.140 25.517 1.00 93.56 378 MET A N 1
ATOM 2899 C CA . MET A 1 378 ? -18.480 0.422 26.643 1.00 93.56 378 MET A CA 1
ATOM 2900 C C . MET A 1 378 ? -18.508 1.957 26.640 1.00 93.56 378 MET A C 1
ATOM 2902 O O . MET A 1 378 ? -18.696 2.554 27.698 1.00 93.56 378 MET A O 1
ATOM 2906 N N . ILE A 1 379 ? -18.381 2.596 25.469 1.00 91.69 379 ILE A N 1
ATOM 2907 C CA . ILE A 1 379 ? -18.474 4.061 25.326 1.00 91.69 379 ILE A CA 1
ATOM 2908 C C . ILE A 1 379 ? -19.859 4.565 25.752 1.00 91.69 379 ILE A C 1
ATOM 2910 O O . ILE A 1 379 ? -19.953 5.517 26.527 1.00 91.69 379 ILE A O 1
ATOM 2914 N N . GLU A 1 380 ? -20.938 3.919 25.300 1.00 89.06 380 GLU A N 1
ATOM 2915 C CA . GLU A 1 380 ? -22.317 4.279 25.670 1.00 89.06 380 GLU A CA 1
ATOM 2916 C C . GLU A 1 380 ? -22.560 4.188 27.185 1.00 89.06 380 GLU A C 1
ATOM 2918 O O . GLU A 1 380 ? -23.303 4.991 27.753 1.00 89.06 380 GLU A O 1
ATOM 2923 N N . HIS A 1 381 ? -21.886 3.249 27.854 1.00 87.75 381 HIS A N 1
ATOM 2924 C CA . HIS A 1 381 ? -21.954 3.050 29.303 1.00 87.75 381 HIS A CA 1
ATOM 2925 C C . HIS A 1 381 ? -20.882 3.827 30.087 1.00 87.75 381 HIS A C 1
ATOM 2927 O O . HIS A 1 381 ? -20.806 3.690 31.307 1.00 87.75 381 HIS A O 1
ATOM 2933 N N . GLY A 1 382 ? -20.084 4.665 29.417 1.00 82.06 382 GLY A N 1
ATOM 2934 C CA . GLY A 1 382 ? -19.116 5.584 30.025 1.00 82.06 382 GLY A CA 1
ATOM 2935 C C . GLY A 1 382 ? -19.647 7.005 30.246 1.00 82.06 382 GLY A C 1
ATOM 2936 O O . GLY A 1 382 ? -18.885 7.895 30.617 1.00 82.06 382 GLY A O 1
ATOM 2937 N N . GLY A 1 383 ? -20.936 7.249 29.986 1.00 72.44 383 GLY A N 1
ATOM 2938 C CA . GLY A 1 383 ? -21.542 8.576 30.095 1.00 72.44 383 GLY A CA 1
ATOM 2939 C C . GLY A 1 383 ? -21.509 9.154 31.515 1.00 72.44 383 GLY A C 1
ATOM 2940 O O . GLY A 1 383 ? -21.827 8.468 32.486 1.00 72.44 383 GLY A O 1
ATOM 2941 N N . ALA A 1 384 ? -21.182 10.444 31.625 1.00 66.56 384 ALA A N 1
ATOM 2942 C CA . ALA A 1 384 ? -21.296 11.220 32.858 1.00 66.56 384 ALA A CA 1
ATOM 2943 C C . ALA A 1 384 ? -22.703 11.836 32.989 1.00 66.56 384 ALA A C 1
ATOM 2945 O O . ALA A 1 384 ? -23.326 12.193 31.987 1.00 66.56 384 ALA A O 1
ATOM 2946 N N . ARG A 1 385 ? -23.212 11.985 34.219 1.00 60.09 385 ARG A N 1
ATOM 2947 C CA . ARG A 1 385 ? -24.424 12.777 34.494 1.00 60.09 385 ARG A CA 1
ATOM 2948 C C . ARG A 1 385 ? -24.019 14.192 34.894 1.00 60.09 385 ARG A C 1
ATOM 2950 O O . ARG A 1 385 ? -23.270 14.348 35.848 1.00 60.09 385 ARG A O 1
ATOM 2957 N N . GLU A 1 386 ? -24.553 15.200 34.204 1.00 52.38 386 GLU A N 1
ATOM 2958 C CA . GLU A 1 386 ? -24.259 16.624 34.469 1.00 52.38 386 GLU A CA 1
ATOM 2959 C C . GLU A 1 386 ? -24.715 17.094 35.866 1.00 52.38 386 GLU A C 1
ATOM 2961 O O . GLU A 1 386 ? -24.203 18.082 36.381 1.00 52.38 386 GLU A O 1
ATOM 2966 N N . ASP A 1 387 ? -25.645 16.373 36.500 1.00 55.88 387 ASP A N 1
ATOM 2967 C CA . ASP A 1 387 ? -26.317 16.811 37.730 1.00 55.88 387 ASP A CA 1
ATOM 2968 C C . ASP A 1 387 ? -25.676 16.292 39.033 1.00 55.88 387 ASP A C 1
ATOM 2970 O O . ASP A 1 387 ? -26.177 16.577 40.124 1.00 55.88 387 ASP A O 1
ATOM 2974 N N . SER A 1 388 ? -24.609 15.489 38.956 1.00 56.41 388 SER A N 1
ATOM 2975 C CA . SER A 1 388 ? -23.973 14.917 40.147 1.00 56.41 388 SER A CA 1
ATOM 2976 C C . SER A 1 388 ? -22.502 14.580 39.919 1.00 56.41 388 SER A C 1
ATOM 2978 O O . SER A 1 388 ? -22.195 13.611 39.222 1.00 56.41 388 SER A O 1
ATOM 2980 N N . ASP A 1 389 ? -21.622 15.315 40.598 1.00 60.91 389 ASP A N 1
ATOM 2981 C CA . ASP A 1 389 ? -20.167 15.094 40.591 1.00 60.91 389 ASP A CA 1
ATOM 2982 C C . ASP A 1 389 ? -19.761 13.711 41.142 1.00 60.91 389 ASP A C 1
ATOM 2984 O O . ASP A 1 389 ? -18.690 13.205 40.819 1.00 60.91 389 ASP A O 1
ATOM 2988 N N . ASP A 1 390 ? -20.638 13.067 41.921 1.00 66.56 390 ASP A N 1
ATOM 2989 C CA . ASP A 1 390 ? -20.409 11.750 42.535 1.00 66.56 390 ASP A CA 1
ATOM 2990 C C . ASP A 1 390 ? -20.898 10.565 41.673 1.00 66.56 390 ASP A C 1
ATOM 2992 O O . ASP A 1 390 ? -20.918 9.420 42.133 1.00 66.56 390 ASP A O 1
ATOM 2996 N N . PHE A 1 391 ? -21.357 10.796 40.437 1.00 74.25 391 PHE A N 1
ATOM 2997 C CA . PHE A 1 391 ? -21.847 9.704 39.593 1.00 74.25 391 PHE A CA 1
ATOM 2998 C C . PHE A 1 391 ? -20.696 8.890 38.996 1.00 74.25 391 PHE A C 1
ATOM 3000 O O . PHE A 1 391 ? -19.955 9.372 38.142 1.00 74.25 391 PHE A O 1
ATOM 3007 N N . GLN A 1 392 ? -20.605 7.621 39.395 1.00 78.94 392 GLN A N 1
ATOM 3008 C CA . GLN A 1 392 ? -19.741 6.630 38.759 1.00 78.94 392 GLN A CA 1
ATOM 3009 C C . GLN A 1 392 ? -20.503 5.912 37.640 1.00 78.94 392 GLN A C 1
ATOM 3011 O O . GLN A 1 392 ? -21.578 5.345 37.862 1.00 78.94 392 GLN A O 1
ATOM 3016 N N . SER A 1 393 ? -19.945 5.932 36.432 1.00 86.69 393 SER A N 1
ATOM 3017 C CA . SER A 1 393 ? -20.491 5.172 35.309 1.00 86.69 393 SER A CA 1
ATOM 3018 C C . SER A 1 393 ? -20.196 3.668 35.463 1.00 86.69 393 SER A C 1
ATOM 3020 O O . SER A 1 393 ? -19.238 3.295 36.145 1.00 86.69 393 SER A O 1
ATOM 3022 N N . PRO A 1 394 ? -20.969 2.771 34.819 1.00 88.75 394 PRO A N 1
ATOM 3023 C CA . PRO A 1 394 ? -20.616 1.352 34.742 1.00 88.75 394 PRO A CA 1
ATOM 3024 C C . PRO A 1 394 ? -19.190 1.112 34.227 1.00 88.75 394 PRO A C 1
ATOM 3026 O O . PRO A 1 394 ? -18.524 0.189 34.688 1.00 88.75 394 PRO A O 1
ATOM 3029 N N . LEU A 1 395 ? -18.709 1.963 33.314 1.00 90.88 395 LEU A N 1
ATOM 3030 C CA . LEU A 1 395 ? -17.335 1.918 32.825 1.00 90.88 395 LEU A CA 1
ATOM 3031 C C . LEU A 1 395 ? -16.314 2.290 33.912 1.00 90.88 395 LEU A C 1
ATOM 3033 O O . LEU A 1 395 ? -15.275 1.644 34.013 1.00 90.88 395 LEU A O 1
ATOM 3037 N N . ASP A 1 396 ? -16.611 3.289 34.749 1.00 91.06 396 ASP A N 1
ATOM 3038 C CA . ASP A 1 396 ? -15.743 3.658 35.875 1.00 91.06 396 ASP A CA 1
ATOM 3039 C C . ASP A 1 396 ? -15.607 2.502 36.869 1.00 91.06 396 ASP A C 1
ATOM 3041 O O . ASP A 1 396 ? -14.491 2.153 37.243 1.00 91.06 396 ASP A O 1
ATOM 3045 N N . LEU A 1 397 ? -16.726 1.866 37.231 1.00 91.19 397 LEU A N 1
ATOM 3046 C CA . LEU A 1 397 ? -16.733 0.704 38.125 1.00 91.19 397 LEU A CA 1
ATOM 3047 C C . LEU A 1 397 ? -15.947 -0.478 37.538 1.00 91.19 397 LEU A C 1
ATOM 3049 O O . LEU A 1 397 ? -15.284 -1.205 38.273 1.00 91.19 397 LEU A O 1
ATOM 3053 N N . LEU A 1 398 ? -16.001 -0.662 36.214 1.00 93.38 398 LEU A N 1
ATOM 3054 C CA . LEU A 1 398 ? -15.264 -1.711 35.509 1.00 93.38 398 LEU A CA 1
ATOM 3055 C C . LEU A 1 398 ? -13.746 -1.518 35.619 1.00 93.38 398 LEU A C 1
ATOM 3057 O O . LEU A 1 398 ? -13.018 -2.461 35.923 1.00 93.38 398 LEU A O 1
ATOM 3061 N N . PHE A 1 399 ? -13.267 -0.294 35.382 1.00 94.31 399 PHE A N 1
ATOM 3062 C CA . PHE A 1 399 ? -11.844 0.024 35.497 1.00 94.31 399 PHE A CA 1
ATOM 3063 C C . PHE A 1 399 ? -11.368 0.103 36.951 1.00 94.31 399 PHE A C 1
ATOM 3065 O O . PHE A 1 399 ? -10.208 -0.212 37.202 1.00 94.31 399 PHE A O 1
ATOM 3072 N N . GLU A 1 400 ? -12.234 0.479 37.898 1.00 93.19 400 GLU A N 1
ATOM 3073 C CA . GLU A 1 400 ? -11.944 0.432 39.338 1.00 93.19 400 GLU A CA 1
ATOM 3074 C C . GLU A 1 400 ? -11.752 -1.016 39.808 1.00 93.19 400 GLU A C 1
ATOM 3076 O O . GLU A 1 400 ? -10.740 -1.322 40.431 1.00 93.19 400 GLU A O 1
ATOM 3081 N N . ALA A 1 401 ? -12.642 -1.931 39.409 1.00 93.44 401 ALA A N 1
ATOM 3082 C CA . ALA A 1 401 ? -12.489 -3.357 39.698 1.00 93.44 401 ALA A CA 1
ATOM 3083 C C . ALA A 1 401 ? -11.196 -3.936 39.095 1.00 93.44 401 ALA A C 1
ATOM 3085 O O . ALA A 1 401 ? -10.454 -4.641 39.777 1.00 93.44 401 ALA A O 1
ATOM 3086 N N . LEU A 1 402 ? -10.876 -3.587 37.842 1.00 94.56 402 LEU A N 1
ATOM 3087 C CA . LEU A 1 402 ? -9.620 -4.013 37.218 1.00 94.56 402 LEU A CA 1
ATOM 3088 C C . LEU A 1 402 ? -8.391 -3.424 37.929 1.00 94.56 402 LEU A C 1
ATOM 3090 O O . LEU A 1 402 ? -7.362 -4.084 38.031 1.00 94.56 402 LEU A O 1
ATOM 3094 N N . GLU A 1 403 ? -8.474 -2.191 38.430 1.00 95.00 403 GLU A N 1
ATOM 3095 C CA . GLU A 1 403 ? -7.398 -1.578 39.210 1.00 95.00 403 GLU A CA 1
ATOM 3096 C C . GLU A 1 403 ? -7.181 -2.280 40.556 1.00 95.00 403 GLU A C 1
ATOM 3098 O O . GLU A 1 403 ? -6.032 -2.423 40.979 1.00 95.00 403 GLU A O 1
ATOM 3103 N N . GLU A 1 404 ? -8.252 -2.714 41.226 1.00 94.50 404 GLU A N 1
ATOM 3104 C CA . GLU A 1 404 ? -8.160 -3.476 42.476 1.00 94.50 404 GLU A CA 1
ATOM 3105 C C . GLU A 1 404 ? -7.457 -4.826 42.273 1.00 94.50 404 GLU A C 1
ATOM 3107 O O . GLU A 1 404 ? -6.667 -5.242 43.127 1.00 94.50 404 GLU A O 1
ATOM 3112 N N . GLU A 1 405 ? -7.711 -5.490 41.143 1.00 92.62 405 GLU A N 1
ATOM 3113 C CA . GLU A 1 405 ? -7.102 -6.778 40.800 1.00 92.62 405 GLU A CA 1
ATOM 3114 C C . GLU A 1 405 ? -5.666 -6.628 40.273 1.00 92.62 405 GLU A C 1
ATOM 3116 O O . GLU A 1 405 ? -4.746 -7.283 40.778 1.00 92.62 405 GLU A O 1
ATOM 3121 N N . GLU A 1 406 ? -5.445 -5.740 39.297 1.00 93.81 406 GLU A N 1
ATOM 3122 C CA . GLU A 1 406 ? -4.138 -5.487 38.689 1.00 93.81 406 GLU A CA 1
ATOM 3123 C C . GLU A 1 406 ? -3.832 -3.978 38.534 1.00 93.81 406 GLU A C 1
ATOM 3125 O O . GLU A 1 406 ? -3.989 -3.383 37.461 1.00 93.81 406 GLU A O 1
ATOM 3130 N N . PRO A 1 407 ? -3.248 -3.337 39.568 1.00 90.69 407 PRO A N 1
ATOM 3131 C CA . PRO A 1 407 ? -2.968 -1.896 39.554 1.00 90.69 407 PRO A CA 1
ATOM 3132 C C . PRO A 1 407 ? -2.002 -1.432 38.449 1.00 90.69 407 PRO A C 1
ATOM 3134 O O . PRO A 1 407 ? -1.954 -0.246 38.108 1.00 90.69 407 PRO A O 1
ATOM 3137 N N . SER A 1 408 ? -1.174 -2.343 37.921 1.00 90.88 408 SER A N 1
ATOM 3138 C CA . SER A 1 408 ? -0.198 -2.073 36.857 1.00 90.88 408 SER A CA 1
ATOM 3139 C C . SER A 1 408 ? -0.728 -2.305 35.440 1.00 90.88 408 SER A C 1
ATOM 3141 O O . SER A 1 408 ? 0.036 -2.099 34.490 1.00 90.88 408 SER A O 1
ATOM 3143 N N . HIS A 1 409 ? -1.997 -2.698 35.284 1.00 92.69 409 HIS A N 1
ATOM 3144 C CA . HIS A 1 409 ? -2.585 -3.008 33.986 1.00 92.69 409 HIS A CA 1
ATOM 3145 C C . HIS A 1 409 ? -2.564 -1.785 33.052 1.00 92.69 409 HIS A C 1
ATOM 3147 O O . HIS A 1 409 ? -2.847 -0.648 33.447 1.00 92.69 409 HIS A O 1
ATOM 3153 N N . ILE A 1 410 ? -2.203 -1.991 31.782 1.00 92.75 410 ILE A N 1
ATOM 3154 C CA . ILE A 1 410 ? -1.976 -0.884 30.837 1.00 92.75 410 ILE A CA 1
ATOM 3155 C C . ILE A 1 410 ? -3.291 -0.165 30.518 1.00 92.75 410 ILE A C 1
ATOM 3157 O O . ILE A 1 410 ? -3.313 1.063 30.470 1.00 92.75 410 ILE A O 1
ATOM 3161 N N . ALA A 1 411 ? -4.397 -0.903 30.396 1.00 93.81 411 ALA A N 1
ATOM 3162 C CA . ALA A 1 411 ? -5.715 -0.313 30.164 1.00 93.81 411 ALA A CA 1
ATOM 3163 C C . ALA A 1 411 ? -6.125 0.661 31.288 1.00 93.81 411 ALA A C 1
ATOM 3165 O O . ALA A 1 411 ? -6.607 1.755 31.006 1.00 93.81 411 ALA A O 1
ATOM 3166 N N . VAL A 1 412 ? -5.845 0.317 32.555 1.00 94.06 412 VAL A N 1
ATOM 3167 C CA . VAL A 1 412 ? -6.118 1.181 33.721 1.00 94.06 412 VAL A CA 1
ATOM 3168 C C . VAL A 1 412 ? -5.289 2.463 33.652 1.00 94.06 412 VAL A C 1
ATOM 3170 O O . VAL A 1 412 ? -5.782 3.554 33.938 1.00 94.06 412 VAL A O 1
ATOM 3173 N N . ARG A 1 413 ? -4.018 2.361 33.245 1.00 92.88 413 ARG A N 1
ATOM 3174 C CA . ARG A 1 413 ? -3.139 3.530 33.100 1.00 92.88 413 ARG A CA 1
ATOM 3175 C C . ARG A 1 413 ? -3.663 4.514 32.057 1.00 92.88 413 ARG A C 1
ATOM 3177 O O . ARG A 1 413 ? -3.691 5.710 32.339 1.00 92.88 413 ARG A O 1
ATOM 3184 N N . GLU A 1 414 ? -4.085 4.026 30.894 1.00 92.75 414 GLU A N 1
ATOM 3185 C CA . GLU A 1 414 ? -4.659 4.871 29.838 1.00 92.75 414 GLU A CA 1
ATOM 3186 C C . GLU A 1 414 ? -6.008 5.467 30.268 1.00 92.75 414 GLU A C 1
ATOM 3188 O O . GLU A 1 414 ? -6.245 6.663 30.085 1.00 92.75 414 GLU A O 1
ATOM 3193 N N . TYR A 1 415 ? -6.846 4.694 30.968 1.00 93.50 415 TYR A N 1
ATOM 3194 C CA . TYR A 1 415 ? -8.116 5.196 31.498 1.00 93.50 415 TYR A CA 1
ATOM 3195 C C . TYR A 1 415 ? -7.922 6.320 32.528 1.00 93.50 415 TYR A C 1
ATOM 3197 O O . TYR A 1 415 ? -8.616 7.337 32.502 1.00 93.50 415 TYR A O 1
ATOM 3205 N N . LYS A 1 416 ? -6.914 6.208 33.402 1.00 91.31 416 LYS A N 1
ATOM 3206 C CA . LYS A 1 416 ? -6.546 7.283 34.338 1.00 91.31 416 LYS A CA 1
ATOM 3207 C C . LYS A 1 416 ? -6.094 8.550 33.625 1.00 91.31 416 LYS A C 1
ATOM 3209 O O . LYS A 1 416 ? -6.455 9.640 34.064 1.00 91.31 416 LYS A O 1
ATOM 3214 N N . ILE A 1 417 ? -5.325 8.424 32.542 1.00 89.44 417 ILE A N 1
ATOM 3215 C CA . ILE A 1 417 ? -4.914 9.571 31.718 1.00 89.44 417 ILE A CA 1
ATOM 3216 C C . ILE A 1 417 ? -6.155 10.262 31.141 1.00 89.44 417 ILE A C 1
ATOM 3218 O O . ILE A 1 417 ? -6.259 11.486 31.218 1.00 89.44 417 ILE A O 1
ATOM 3222 N N . PHE A 1 418 ? -7.125 9.489 30.647 1.00 89.25 418 PHE A N 1
ATOM 3223 C CA . PHE A 1 418 ? -8.408 10.015 30.186 1.00 89.25 418 PHE A CA 1
ATOM 3224 C C . PHE A 1 418 ? -9.188 10.748 31.297 1.00 89.25 418 PHE A C 1
ATOM 3226 O O . PHE A 1 418 ? -9.608 11.889 31.098 1.00 89.25 418 PHE A O 1
ATOM 3233 N N . LYS A 1 419 ? -9.341 10.158 32.493 1.00 85.88 419 LYS A N 1
ATOM 3234 C CA . LYS A 1 419 ? -10.064 10.797 33.614 1.00 85.88 419 LYS A CA 1
ATOM 3235 C C . LYS A 1 419 ? -9.371 12.063 34.126 1.00 85.88 419 LYS A C 1
ATOM 3237 O O . LYS A 1 419 ? -10.052 13.039 34.435 1.00 85.88 419 LYS A O 1
ATOM 3242 N N . GLN A 1 420 ? -8.037 12.070 34.188 1.00 81.44 420 GLN A N 1
ATOM 3243 C CA . GLN A 1 420 ? -7.259 13.266 34.538 1.00 81.44 420 GLN A CA 1
ATOM 3244 C C . GLN A 1 420 ? -7.492 14.388 33.537 1.00 81.44 420 GLN A C 1
ATOM 3246 O O . GLN A 1 420 ? -7.678 15.536 33.929 1.00 81.44 420 GLN A O 1
ATOM 3251 N N . ALA A 1 421 ? -7.529 14.043 32.251 1.00 71.69 421 ALA A N 1
ATOM 3252 C CA . ALA A 1 421 ? -7.833 15.002 31.216 1.00 71.69 421 ALA A CA 1
ATOM 3253 C C . ALA A 1 421 ? -9.241 15.593 31.441 1.00 71.69 421 ALA A C 1
ATOM 3255 O O . ALA A 1 421 ? -9.389 16.812 31.511 1.00 71.69 421 ALA A O 1
ATOM 3256 N N . ALA A 1 422 ? -10.270 14.759 31.614 1.00 62.78 422 ALA A N 1
ATOM 3257 C CA . ALA A 1 422 ? -11.652 15.217 31.785 1.00 62.78 422 ALA A CA 1
ATOM 3258 C C . ALA A 1 422 ? -11.866 16.128 33.018 1.00 62.78 422 ALA A C 1
ATOM 3260 O O . ALA A 1 422 ? -12.578 17.130 32.924 1.00 62.78 422 ALA A O 1
ATOM 3261 N N . GLY A 1 423 ? -11.223 15.831 34.155 1.00 57.38 423 GLY A N 1
ATOM 3262 C CA . GLY A 1 423 ? -11.353 16.621 35.392 1.00 57.38 423 GLY A CA 1
ATOM 3263 C C . GLY A 1 423 ? -10.798 18.053 35.303 1.00 57.38 423 GLY A C 1
ATOM 3264 O O . GLY A 1 423 ? -11.329 18.971 35.935 1.00 57.38 423 GLY A O 1
ATOM 3265 N N . ASP A 1 424 ? -9.783 18.282 34.467 1.00 54.62 424 ASP A N 1
ATOM 3266 C CA . ASP A 1 424 ? -9.210 19.616 34.223 1.00 54.62 424 ASP A CA 1
ATOM 3267 C C . ASP A 1 424 ? -10.148 20.541 33.414 1.00 54.62 424 ASP A C 1
ATOM 3269 O O . ASP A 1 424 ? -9.925 21.755 33.363 1.00 54.62 424 ASP A O 1
ATOM 3273 N N . ILE A 1 425 ? -11.191 19.992 32.774 1.00 51.44 425 ILE A N 1
ATOM 3274 C CA . ILE A 1 425 ? -12.185 20.756 32.001 1.00 51.44 425 ILE A CA 1
ATOM 3275 C C . ILE A 1 425 ? -13.350 21.183 32.884 1.00 51.44 425 ILE A C 1
ATOM 3277 O O . ILE A 1 425 ? -13.726 22.345 32.850 1.00 51.44 425 ILE A O 1
ATOM 3281 N N . CYS A 1 426 ? -13.906 20.275 33.692 1.00 46.31 426 CYS A N 1
ATOM 3282 C CA . CYS A 1 426 ? -15.029 20.593 34.585 1.00 46.31 426 CYS A CA 1
ATOM 3283 C C . CYS A 1 426 ? -14.649 21.597 35.690 1.00 46.31 426 CYS A C 1
ATOM 3285 O O . CYS A 1 426 ? -15.524 22.202 36.302 1.00 46.31 426 CYS A O 1
ATOM 3287 N N . SER A 1 427 ? -13.350 21.778 35.947 1.00 41.72 427 SER A N 1
ATOM 3288 C CA . SER A 1 427 ? -12.818 22.744 36.914 1.00 41.72 427 SER A CA 1
ATOM 3289 C C . SER A 1 427 ? -12.500 24.131 36.328 1.00 41.72 427 SER A C 1
ATOM 3291 O O . SER A 1 427 ? -12.145 25.034 37.094 1.00 41.72 427 SER A O 1
ATOM 3293 N N . LYS A 1 428 ? -12.629 24.325 35.007 1.00 37.66 428 LYS A N 1
ATOM 3294 C CA . LYS A 1 428 ? -12.497 25.622 34.317 1.00 37.66 428 LYS A CA 1
ATOM 3295 C C . LYS A 1 428 ? -13.849 26.137 33.855 1.00 37.66 428 LYS A C 1
ATOM 3297 O O . LYS A 1 428 ? -14.035 27.373 33.949 1.00 37.66 428 LYS A O 1
#

Sequence (428 aa):
MKKWKTTLLSTALLLALAVTPAHALEYTFDGPPTGDFGTPTSAEDIIQTGAEPANKDRSKSSALIPPGFGTPTSYLPGSGEYLTPNLAADGPLSGNYTLTVTGGGAPALPGAVDTSAPSGILPWVLLAVPVLWAAAIMAYAYEDGMNIFDLLGRFTVLVERPFAIGWKAHTPKFMLVGLLLYGCGAALYFSTRENRRPGEEHGSARWGNPRQLCAKYRDKDPVKNTILTQNVRMGLNGKKHRRNLLQIVIGGSGAGKTRFFCKPNLMQANCSFLVTDPKGEMLRAVAPLLIQKGYTIKVFDLIDPANSDAFNPFPYIRDDKDAMKLVHNLIRNTTPKNASNNDPFWEKSEIALDTALILYLLHEAPPEEQNFEMVMYMIEHGGAREDSDDFQSPLDLLFEALEEEEPSHIAVREYKIFKQAAGDICSK

Radius of gyration: 39.05 Å; chains: 1; bounding box: 107×61×86 Å

Secondary structure (DSSP, 8-state):
-HHHHHHHHHHHHHHHHT-PPPPP------PPPS---PPP----------------------PEEPPPTTSTTTTSTT-SEES-GGGSTTSTTSS-------------PPPPP-------SHHHHHHHHHHHHHHHHHHHH--TT--HHHHHHHHHHHHTSTT-----TTHHHHHHHHHHHHHHHHHHHHHT-----TT--TT---PPPHHHHHHHH--SSGGGEEE-SSS-EEES-HHHHT----------TTS-HIIIIIHHHHHT--S------TTSHHHHHHHHHHHHTT-------SS-GGGS----SGGG--SHHHHHHHHHHHHHHHS-TT---S-HHHHHHHHHHHHHHHHHHHHHS-TTT-SHHHHHHHHHTTPPPTT-TT---HHHHHHHHHHHH-TT-HHHHHHHHHHHHHHHHHT-

pLDDT: mean 72.54, std 21.52, range [25.61, 96.19]